Protein AF-0000000084640320 (afdb_homodimer)

pLDDT: mean 80.65, std 25.48, range [21.38, 98.81]

Sequence (400 aa):
MAKLRFGYFIAPFHRAGTNPTLALQRDLEFVEHLDALGFDEAWIGEHHSAGSEIISSPEVFIAAAAERTKRIRLGTGVISLAYHNPLWVADRLMLLDHLTHGRVIGGMGPGSLATDSAMIGLTPTDTRELLETNLDIVVRLLAGQTVTAKTATHQLFDARLQLAPFSEGGSHWRSPPSRRRPVRGWPAGMASACCRSERRMAKLRFGYFIAPFHRAGTNPTLALQRDLEFVEHLDALGFDEAWIGEHHSAGSEIISSPEVFIAAAAERTKRIRLGTGVISLAYHNPLWVADRLMLLDHLTHGRVIGGMGPGSLATDSAMIGLTPTDTRELLETNLDIVVRLLAGQTVTAKTATHQLFDARLQLAPFSEGGSHWRSPPSRRRPVRGWPAGMASACCRSERR

Radius of gyration: 20.19 Å; Cα contacts (8 Å, |Δi|>4): 787; chains: 2; bounding box: 69×52×51 Å

Nearest PDB structures (foldseek):
  8cbb-assembly1_A  TM=9.039E-01  e=6.902E-12  Enhygromyxa salina
  8cbb-assembly2_C  TM=8.945E-01  e=7.358E-12  Enhygromyxa salina
  8cbb-assembly2_D  TM=9.073E-01  e=1.080E-11  Enhygromyxa salina
  8cbb-assembly1_B  TM=8.921E-01  e=7.844E-12  Enhygromyxa salina
  4uwm-assembly1_B  TM=8.155E-01  e=1.308E-12  Pseudomonas putida

Solvent-accessible surface area (backbone atoms only — not comparable to full-atom values): 21818 Å² total; per-residue (Å²): 127,83,74,61,64,44,61,46,69,50,72,58,74,45,63,89,87,58,56,64,51,59,51,52,49,48,51,44,51,48,53,33,48,41,29,76,73,58,35,40,27,39,23,31,31,51,32,53,62,72,58,25,38,69,42,53,40,29,64,34,51,45,31,29,42,47,72,62,40,87,74,41,26,44,26,29,56,28,39,37,47,57,80,48,60,41,69,58,53,40,38,44,50,50,46,43,19,33,77,45,71,46,32,37,28,50,18,46,39,47,60,87,56,60,70,47,38,39,23,55,72,38,49,70,67,53,20,51,64,39,30,60,61,42,47,52,52,27,53,41,34,72,72,69,36,72,42,67,48,74,58,98,81,47,48,34,40,73,26,55,62,55,69,77,67,68,44,90,89,51,59,53,66,41,65,53,70,60,91,71,67,70,53,86,71,49,70,75,65,68,69,58,68,73,64,61,67,73,86,118,127,81,75,60,60,44,60,46,67,52,71,58,75,45,62,91,88,58,56,65,50,60,52,52,51,48,50,44,51,48,53,32,47,41,30,77,73,58,34,42,29,38,23,29,32,51,32,52,61,73,58,25,38,69,43,50,40,30,62,34,50,45,32,31,41,46,72,62,42,87,72,41,24,44,26,30,57,25,39,38,46,56,80,48,61,41,69,58,53,40,38,45,50,50,46,42,19,33,77,45,72,46,34,37,30,50,18,46,37,48,60,85,56,60,70,46,39,40,22,54,73,37,48,71,66,53,18,51,64,39,30,60,61,43,46,53,52,27,54,41,35,71,71,68,36,73,43,66,49,76,56,100,82,47,49,34,40,72,27,55,62,55,68,76,67,67,45,87,89,52,61,53,68,39,67,52,70,58,90,70,65,70,52,87,69,52,70,77,67,68,69,57,68,74,66,61,68,73,86,116

Secondary structure (DSSP, 8-state):
------EEEE-----TT--HHHHHHHHHHHHHHHHHHT-SEEEE---SS-SSS--S-HHHHHHHHHHT-SS-EEEES-EEGGGS-HHHHHHHHHHHHHHTTT-EEE-EES-S-HHHHHTTT--HHHHHHHHHHHHHHHHHHHTT--EEEE-SS-EEEEE--SS--SSTT--EE-----SSS--TTS-THHHHTT------/------EEEE-----TT--HHHHHHHHHHHHHHHHHHT-SEEEE---SS-SSS--S-HHHHHHHHHHT-SS-EEEES-EEGGGS-HHHHHHHHHHHHHHTTT-EEE-EES-S-HHHHHTTT--HHHHHHHHHHHHHHHHHHHTT--EEEE-SS-EEEEE--SS--SSTT--EE-----SSS--TTS-GGGTTTT------

InterPro domains:
  IPR011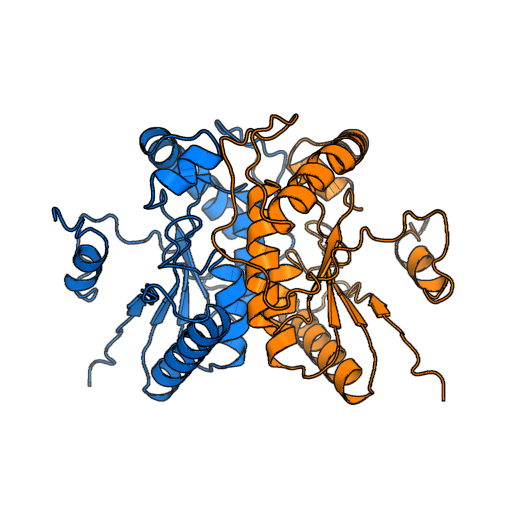251 Luciferase-like domain [PF00296] (5-167)
  IPR036661 Luciferase-like domain superfamily [G3DSA:3.20.20.30] (4-184)
  IPR036661 Luciferase-like domain superfamily [SSF51679] (4-168)
  IPR050766 Bacterial Luciferase Oxidoreductase [PTHR30137] (2-165)

Organism: NCBI:txid1299332

Foldseek 3Di:
DPQQLAAAEPQQQAPPPDDVVVSLVVSLVVLLVCQVVRHAHYEYEADDPPVRRHHNDQLVSVLVSLVSHDHHAYEHPAALQVVDQLLVVLQSQQVSQVSNLLRYEYEYDLDDDQVVVVVVPDGSVRSHVVRVVSVVVSVCQLVFHQDADDDPVDTDDRRHHPDHGSDPVGRNHDHDPDVPDPPVSHPPPVVPVVPPPPPD/DPQQLAAAECQQQDPPPDDVVVSLVVVLVVLLVCQVVRHAHYEYEADDPPVRRHHNDQLVSVLVSLVSHDHHAYEHPAALQVVDQLLVVLQSQQVSQVSNLLRYEYEYDLDDDQVVVVVVPDGSVRSHVVRVVSVVVSVCQLVFHQDADDDPVDTDDRRHHPDHGSDPVGRNHDHDPDVPDPPVSHPPPPVPVVPPPPPD

Structure (mmCIF, N/CA/C/O backbone):
data_AF-0000000084640320-model_v1
#
loop_
_entity.id
_entity.type
_entity.pdbx_description
1 polymer 'Luciferase-like monooxygenase family protein'
#
loop_
_atom_site.group_PDB
_atom_site.id
_atom_site.type_symbol
_atom_site.label_atom_id
_atom_site.label_alt_id
_atom_site.label_comp_id
_atom_site.label_asym_id
_atom_site.label_entity_id
_atom_site.label_seq_id
_atom_site.pdbx_PDB_ins_code
_atom_site.Cartn_x
_atom_site.Cartn_y
_atom_site.Cartn_z
_atom_site.occupancy
_atom_site.B_iso_or_equiv
_atom_site.auth_seq_id
_atom_site.auth_comp_id
_atom_site.auth_asym_id
_atom_site.auth_atom_id
_atom_site.pdbx_PDB_model_num
ATOM 1 N N . MET A 1 1 ? -18.641 -9.664 -31.656 1 24.66 1 MET A N 1
ATOM 2 C CA . MET A 1 1 ? -19.391 -9.555 -30.406 1 24.66 1 MET A CA 1
ATOM 3 C C . MET A 1 1 ? -18.719 -8.578 -29.453 1 24.66 1 MET A C 1
ATOM 5 O O . MET A 1 1 ? -17.5 -8.578 -29.312 1 24.66 1 MET A O 1
ATOM 9 N N . ALA A 1 2 ? -19.312 -7.43 -29.203 1 28.91 2 ALA A N 1
ATOM 10 C CA . ALA A 1 2 ? -18.766 -6.309 -28.438 1 28.91 2 ALA A CA 1
ATOM 11 C C . ALA A 1 2 ? -18.219 -6.773 -27.094 1 28.91 2 ALA A C 1
ATOM 13 O O . ALA A 1 2 ? -18.922 -7.434 -26.328 1 28.91 2 ALA A O 1
ATOM 14 N N . LYS A 1 3 ? -16.953 -7.109 -27.062 1 35.06 3 LYS A N 1
ATOM 15 C CA . LYS A 1 3 ? -16.266 -7.535 -25.844 1 35.06 3 LYS A CA 1
ATOM 16 C C . LYS A 1 3 ? -16.766 -6.746 -24.625 1 35.06 3 LYS A C 1
ATOM 18 O O . LYS A 1 3 ? -16.781 -5.512 -24.656 1 35.06 3 LYS A O 1
ATOM 23 N N . LEU A 1 4 ? -17.766 -7.172 -23.984 1 34.22 4 LEU A N 1
ATOM 24 C CA . LEU A 1 4 ? -18.375 -6.609 -22.781 1 34.22 4 LEU A CA 1
ATOM 25 C C . LEU A 1 4 ? -17.312 -6.062 -21.828 1 34.22 4 LEU A C 1
ATOM 27 O O . LEU A 1 4 ? -16.453 -6.809 -21.375 1 34.22 4 LEU A O 1
ATOM 31 N N . ARG A 1 5 ? -16.844 -4.824 -22.047 1 38.34 5 ARG A N 1
ATOM 32 C CA . ARG A 1 5 ? -15.914 -4.078 -21.203 1 38.34 5 ARG A CA 1
ATOM 33 C C . ARG A 1 5 ? -16.438 -3.965 -19.766 1 38.34 5 ARG A C 1
ATOM 35 O O . ARG A 1 5 ? -17.312 -3.133 -19.484 1 38.34 5 ARG A O 1
ATOM 42 N N . PHE A 1 6 ? -16.984 -5.121 -19.047 1 43.19 6 PHE A N 1
ATOM 43 C CA . PHE A 1 6 ? -17.625 -5.004 -17.734 1 43.19 6 PHE A CA 1
ATOM 44 C C . PHE A 1 6 ? -16.578 -4.883 -16.625 1 43.19 6 PHE A C 1
ATOM 46 O O . PHE A 1 6 ? -15.648 -5.691 -16.562 1 43.19 6 PHE A O 1
ATOM 53 N N . GLY A 1 7 ? -16.359 -3.646 -16.297 1 42.97 7 GLY A N 1
ATOM 54 C CA . GLY A 1 7 ? -15.586 -3.494 -15.07 1 42.97 7 GLY A CA 1
ATOM 55 C C . GLY A 1 7 ? -16.359 -3.852 -13.82 1 42.97 7 GLY A C 1
ATOM 56 O O . GLY A 1 7 ? -17.578 -3.604 -13.742 1 42.97 7 GLY A O 1
ATOM 57 N N . TYR A 1 8 ? -16.219 -4.969 -13.148 1 41.66 8 TYR A N 1
ATOM 58 C CA . TYR A 1 8 ? -16.859 -5.344 -11.898 1 41.66 8 TYR A CA 1
ATOM 59 C C . TYR A 1 8 ? -16.172 -4.684 -10.711 1 41.66 8 TYR A C 1
ATOM 61 O O . TYR A 1 8 ? -14.953 -4.746 -10.586 1 41.66 8 TYR A O 1
ATOM 69 N N . PHE A 1 9 ? -16.969 -3.744 -10.133 1 48.12 9 PHE A N 1
ATOM 70 C CA . PHE A 1 9 ? -16.516 -3.16 -8.875 1 48.12 9 PHE A CA 1
ATOM 71 C C . PHE A 1 9 ? -16.672 -4.152 -7.73 1 48.12 9 PHE A C 1
ATOM 73 O O . PHE A 1 9 ? -17.766 -4.66 -7.488 1 48.12 9 PHE A O 1
ATOM 80 N N . ILE A 1 10 ? -15.695 -4.711 -7.355 1 46.03 10 ILE A N 1
ATOM 81 C CA . ILE A 1 10 ? -15.734 -5.594 -6.195 1 46.03 10 ILE A CA 1
ATOM 82 C C . ILE A 1 10 ? -15.844 -4.762 -4.918 1 46.03 10 ILE A C 1
ATOM 84 O O . ILE A 1 10 ? -14.906 -4.055 -4.551 1 46.03 10 ILE A O 1
ATOM 88 N N . ALA A 1 11 ? -17.125 -4.289 -4.516 1 46.5 11 ALA A N 1
ATOM 89 C CA . ALA A 1 11 ? -17.312 -3.896 -3.119 1 46.5 11 ALA A CA 1
ATOM 90 C C . ALA A 1 11 ? -17.578 -5.113 -2.236 1 46.5 11 ALA A C 1
ATOM 92 O O . ALA A 1 11 ? -18.672 -5.664 -2.236 1 46.5 11 ALA A O 1
ATOM 93 N N . PRO A 1 12 ? -16.516 -5.816 -1.791 1 45.09 12 PRO A N 1
ATOM 94 C CA . PRO A 1 12 ? -16.859 -7.043 -1.06 1 45.09 12 PRO A CA 1
ATOM 95 C C . PRO A 1 12 ? -17.688 -6.77 0.194 1 45.09 12 PRO A C 1
ATOM 97 O O . PRO A 1 12 ? -17.203 -6.117 1.126 1 45.09 12 PRO A O 1
ATOM 100 N N . PHE A 1 13 ? -19.094 -6.668 -0.022 1 45.25 13 PHE A N 1
ATOM 101 C CA . PHE A 1 13 ? -19.938 -6.68 1.168 1 45.25 13 PHE A CA 1
ATOM 102 C C . PHE A 1 13 ? -19.797 -8 1.914 1 45.25 13 PHE A C 1
ATOM 104 O O . PHE A 1 13 ? -19.922 -9.07 1.315 1 45.25 13 PHE A O 1
ATOM 111 N N . HIS A 1 14 ? -19.078 -8.008 3.037 1 53.19 14 HIS A N 1
ATOM 112 C CA . HIS A 1 14 ? -19 -9.211 3.859 1 53.19 14 HIS A CA 1
ATOM 113 C C . HIS A 1 14 ? -20.078 -9.203 4.945 1 53.19 14 HIS A C 1
ATOM 115 O O . HIS A 1 14 ? -20.328 -8.164 5.566 1 53.19 14 HIS A O 1
ATOM 121 N N . ARG A 1 15 ? -20.938 -10.164 4.922 1 48.53 15 ARG A N 1
ATOM 122 C CA . ARG A 1 15 ? -21.938 -10.328 5.98 1 48.53 15 ARG A CA 1
ATOM 123 C C . ARG A 1 15 ? -21.281 -10.336 7.355 1 48.53 15 ARG A C 1
ATOM 125 O O . ARG A 1 15 ? -20.156 -10.82 7.504 1 48.53 15 ARG A O 1
ATOM 132 N N . ALA A 1 16 ? -21.906 -9.664 8.297 1 53.72 16 ALA A N 1
ATOM 133 C CA . ALA A 1 16 ? -21.547 -9.789 9.703 1 53.72 16 ALA A CA 1
ATOM 134 C C . ALA A 1 16 ? -21.359 -11.25 10.102 1 53.72 16 ALA A C 1
ATOM 136 O O . ALA A 1 16 ? -22.141 -12.109 9.703 1 53.72 16 ALA A O 1
ATOM 137 N N . GLY A 1 17 ? -20.125 -11.617 10.602 1 60.62 17 GLY A N 1
ATOM 138 C CA . GLY A 1 17 ? -19.844 -12.961 11.094 1 60.62 17 GLY A CA 1
ATOM 139 C C . GLY A 1 17 ? -18.938 -13.75 10.18 1 60.62 17 GLY A C 1
ATOM 140 O O . GLY A 1 17 ? -18.484 -14.844 10.539 1 60.62 17 GLY A O 1
ATOM 141 N N . THR A 1 18 ? -18.766 -13.141 8.953 1 72.75 18 THR A N 1
ATOM 142 C CA . THR A 1 18 ? -17.891 -13.898 8.062 1 72.75 18 THR A CA 1
ATOM 143 C C . THR A 1 18 ? -16.422 -13.703 8.43 1 72.75 18 THR A C 1
ATOM 145 O O . THR A 1 18 ? -16.016 -12.602 8.797 1 72.75 18 THR A O 1
ATOM 148 N N . ASN A 1 19 ? -15.719 -14.805 8.422 1 87.69 19 ASN A N 1
ATOM 149 C CA . ASN A 1 19 ? -14.266 -14.789 8.594 1 87.69 19 ASN A CA 1
ATOM 150 C C . ASN A 1 19 ? -13.586 -13.922 7.539 1 87.69 19 ASN A C 1
ATOM 152 O O . ASN A 1 19 ? -13.734 -14.156 6.34 1 87.69 19 ASN A O 1
ATOM 156 N N . PRO A 1 20 ? -12.984 -12.836 8 1 91.12 20 PRO A N 1
ATOM 157 C CA . PRO A 1 20 ? -12.391 -11.906 7.031 1 91.12 20 PRO A CA 1
ATOM 158 C C . PRO A 1 20 ? -11.398 -12.594 6.09 1 91.12 20 PRO A C 1
ATOM 160 O O . PRO A 1 20 ? -11.305 -12.227 4.918 1 91.12 20 PRO A O 1
ATOM 163 N N . THR A 1 21 ? -10.688 -13.547 6.598 1 92.94 21 THR A N 1
ATOM 164 C CA . THR A 1 21 ? -9.734 -14.273 5.762 1 92.94 21 THR A CA 1
ATOM 165 C C . THR A 1 21 ? -10.453 -14.984 4.617 1 92.94 21 THR A C 1
ATOM 167 O O . THR A 1 21 ? -10.031 -14.891 3.463 1 92.94 21 THR A O 1
ATOM 170 N N . LEU A 1 22 ? -11.469 -15.695 4.938 1 93.06 22 LEU A N 1
ATOM 171 C CA . LEU A 1 22 ? -12.25 -16.391 3.922 1 93.06 22 LEU A CA 1
ATOM 172 C C . LEU A 1 22 ? -12.867 -15.406 2.936 1 93.06 22 LEU A C 1
ATOM 174 O O . LEU A 1 22 ? -12.898 -15.672 1.73 1 93.06 22 LEU A O 1
ATOM 178 N N . ALA A 1 23 ? -13.32 -14.289 3.49 1 92.88 23 ALA A N 1
ATOM 179 C CA . ALA A 1 23 ? -13.922 -13.266 2.637 1 92.88 23 ALA A CA 1
ATOM 180 C C . ALA A 1 23 ? -12.914 -12.742 1.619 1 92.88 23 ALA A C 1
ATOM 182 O O . ALA A 1 23 ? -13.227 -12.609 0.434 1 92.88 23 ALA A O 1
ATOM 183 N N . LEU A 1 24 ? -11.734 -12.461 2.049 1 95.75 24 LEU A N 1
ATOM 184 C CA . LEU A 1 24 ? -10.688 -11.953 1.166 1 95.75 24 LEU A CA 1
ATOM 185 C C . LEU A 1 24 ? -10.289 -13.008 0.134 1 95.75 24 LEU A C 1
ATOM 187 O O . LEU A 1 24 ? -10.07 -12.68 -1.035 1 95.75 24 LEU A O 1
ATOM 191 N N . GLN A 1 25 ? -10.227 -14.242 0.52 1 95.56 25 GLN A N 1
ATOM 192 C CA . GLN A 1 25 ? -9.906 -15.32 -0.406 1 95.56 25 GLN A CA 1
ATOM 193 C C . GLN A 1 25 ? -11 -15.484 -1.46 1 95.56 25 GLN A C 1
ATOM 195 O O . GLN A 1 25 ? -10.703 -15.703 -2.639 1 95.56 25 GLN A O 1
ATOM 200 N N . ARG A 1 26 ? -12.156 -15.359 -1.005 1 94.81 26 ARG A N 1
ATOM 201 C CA . ARG A 1 26 ? -13.273 -15.438 -1.947 1 94.81 26 ARG A CA 1
ATOM 202 C C . ARG A 1 26 ? -13.227 -14.289 -2.949 1 94.81 26 ARG A C 1
ATOM 204 O O . ARG A 1 26 ? -13.539 -14.477 -4.129 1 94.81 26 ARG A O 1
ATOM 211 N N . ASP A 1 27 ? -12.867 -13.102 -2.434 1 95.5 27 ASP A N 1
ATOM 212 C CA . ASP A 1 27 ? -12.719 -11.961 -3.332 1 95.5 27 ASP A CA 1
ATOM 213 C C . ASP A 1 27 ? -11.648 -12.234 -4.387 1 95.5 27 ASP A C 1
ATOM 215 O O . ASP A 1 27 ? -11.844 -11.93 -5.566 1 95.5 27 ASP A O 1
ATOM 219 N N . LEU A 1 28 ? -10.516 -12.781 -3.965 1 97.62 28 LEU A N 1
ATOM 220 C CA . LEU A 1 28 ? -9.445 -13.109 -4.902 1 97.62 28 LEU A CA 1
ATOM 221 C C . LEU A 1 28 ? -9.906 -14.148 -5.918 1 97.62 28 LEU A C 1
ATOM 223 O O . LEU A 1 28 ? -9.648 -14.008 -7.117 1 97.62 28 LEU A O 1
ATOM 227 N N . GLU A 1 29 ? -10.625 -15.164 -5.473 1 97.25 29 GLU A N 1
ATOM 228 C CA . GLU A 1 29 ? -11.148 -16.203 -6.355 1 97.25 29 GLU A CA 1
ATOM 229 C C . GLU A 1 29 ? -12.148 -15.617 -7.352 1 97.25 29 GLU A C 1
ATOM 231 O O . GLU A 1 29 ? -12.18 -16.016 -8.516 1 97.25 29 GLU A O 1
ATOM 236 N N . PHE A 1 30 ? -12.883 -14.727 -6.812 1 96.44 30 PHE A N 1
ATOM 237 C CA . PHE A 1 30 ? -13.875 -14.078 -7.664 1 96.44 30 PHE A CA 1
ATOM 238 C C . PHE A 1 30 ? -13.203 -13.312 -8.805 1 96.44 30 PHE A C 1
ATOM 240 O O . PHE A 1 30 ? -13.594 -13.445 -9.961 1 96.44 30 PHE A O 1
ATOM 247 N N . VAL A 1 31 ? -12.172 -12.539 -8.508 1 97 31 VAL A N 1
ATOM 248 C CA . VAL A 1 31 ? -11.438 -11.805 -9.531 1 97 31 VAL A CA 1
ATOM 249 C C . VAL A 1 31 ? -10.805 -12.773 -10.516 1 97 31 VAL A C 1
ATOM 251 O O . VAL A 1 31 ? -10.805 -12.531 -11.727 1 97 31 VAL A O 1
ATOM 254 N N . GLU A 1 32 ? -10.258 -13.852 -10.031 1 97.81 32 GLU A N 1
ATOM 255 C CA . GLU A 1 32 ? -9.68 -14.891 -10.875 1 97.81 32 GLU A CA 1
ATOM 256 C C . GLU A 1 32 ? -10.727 -15.461 -11.836 1 97.81 32 GLU A C 1
ATOM 258 O O . GLU A 1 32 ? -10.43 -15.68 -13.016 1 97.81 32 GLU A O 1
ATOM 263 N N . HIS A 1 33 ? -11.898 -15.648 -11.32 1 97.38 33 HIS A N 1
ATOM 264 C CA . HIS A 1 33 ? -12.992 -16.172 -12.141 1 97.38 33 HIS A CA 1
ATOM 265 C C . HIS A 1 33 ? -13.383 -15.172 -13.227 1 97.38 33 HIS A C 1
ATOM 267 O O . HIS A 1 33 ? -13.602 -15.555 -14.375 1 97.38 33 HIS A O 1
ATOM 273 N N . LEU A 1 34 ? -13.492 -13.883 -12.844 1 95.75 34 LEU A N 1
ATOM 274 C CA . LEU A 1 34 ? -13.789 -12.844 -13.82 1 95.75 34 LEU A CA 1
ATOM 275 C C . LEU A 1 34 ? -12.773 -12.844 -14.953 1 95.75 34 LEU A C 1
ATOM 277 O O . LEU A 1 34 ? -13.133 -12.703 -16.125 1 95.75 34 LEU A O 1
ATOM 281 N N . ASP A 1 35 ? -11.531 -12.984 -14.602 1 96.88 35 ASP A N 1
ATOM 282 C CA . ASP A 1 35 ? -10.453 -13.055 -15.586 1 96.88 35 ASP A CA 1
ATOM 283 C C . ASP A 1 35 ? -10.672 -14.219 -16.547 1 96.88 35 ASP A C 1
ATOM 285 O O . ASP A 1 35 ? -10.586 -14.047 -17.766 1 96.88 35 ASP A O 1
ATOM 289 N N . ALA A 1 36 ? -10.977 -15.414 -16.031 1 97.38 36 ALA A N 1
ATOM 290 C CA . ALA A 1 36 ? -11.18 -16.625 -1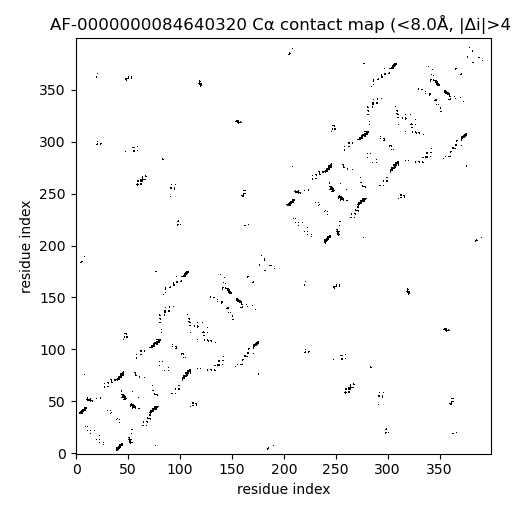6.828 1 97.38 36 ALA A CA 1
ATOM 291 C C . ALA A 1 36 ? -12.375 -16.469 -17.766 1 97.38 36 ALA A C 1
ATOM 293 O O . ALA A 1 36 ? -12.375 -17.016 -18.875 1 97.38 36 ALA A O 1
ATOM 294 N N . LEU A 1 37 ? -13.344 -15.734 -17.281 1 96.44 37 LEU A N 1
ATOM 295 C CA . LEU A 1 37 ? -14.562 -15.547 -18.062 1 96.44 37 LEU A CA 1
ATOM 296 C C . LEU A 1 37 ? -14.359 -14.484 -19.141 1 96.44 37 LEU A C 1
ATOM 298 O O . 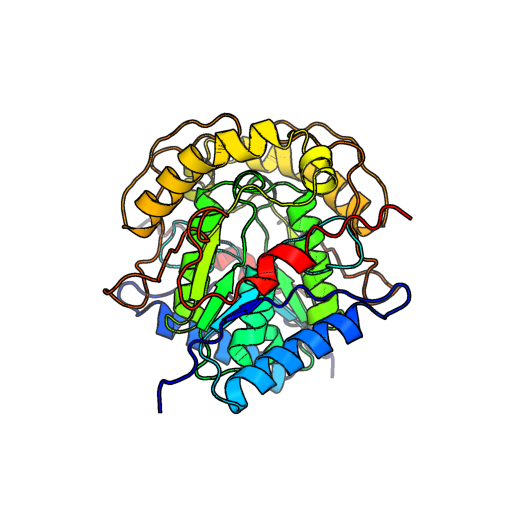LEU A 1 37 ? -15.234 -14.273 -19.984 1 96.44 37 LEU A O 1
ATOM 302 N N . GLY A 1 38 ? -13.305 -13.703 -19.031 1 94.44 38 GLY A N 1
ATOM 303 C CA . GLY A 1 38 ? -12.961 -12.773 -20.094 1 94.44 38 GLY A CA 1
ATOM 304 C C . GLY A 1 38 ? -13.438 -11.359 -19.828 1 94.44 38 GLY A C 1
ATOM 305 O O . GLY A 1 38 ? -13.602 -10.57 -20.75 1 94.44 38 GLY A O 1
ATOM 306 N N . PHE A 1 39 ? -13.703 -11.039 -18.547 1 93.12 39 PHE A N 1
ATOM 307 C CA . PHE A 1 39 ? -14.031 -9.656 -18.203 1 93.12 39 PHE A CA 1
ATOM 308 C C . PHE A 1 39 ? -12.844 -8.742 -18.438 1 93.12 39 PHE A C 1
ATOM 310 O O . PHE A 1 39 ? -11.688 -9.164 -18.312 1 93.12 39 PHE A O 1
ATOM 317 N N . ASP A 1 40 ? -13.117 -7.488 -18.672 1 91.56 40 ASP A N 1
ATOM 318 C CA . ASP A 1 40 ? -12.055 -6.559 -19.047 1 91.56 40 ASP A CA 1
ATOM 319 C C . ASP A 1 40 ? -11.422 -5.906 -17.828 1 91.56 40 ASP A C 1
ATOM 321 O O . ASP A 1 40 ? -10.219 -5.652 -17.797 1 91.56 40 ASP A O 1
ATOM 325 N N . GLU A 1 41 ? -12.289 -5.59 -16.859 1 92.75 41 GLU A N 1
ATOM 326 C CA . GLU A 1 41 ? -11.781 -4.812 -15.727 1 92.75 41 GLU A CA 1
ATOM 327 C C . GLU A 1 41 ? -12.43 -5.258 -14.422 1 92.75 41 GLU A C 1
ATOM 329 O O . GLU A 1 41 ? -13.594 -5.668 -14.406 1 92.75 41 GLU A O 1
ATOM 334 N N . ALA A 1 42 ? -11.758 -5.234 -13.344 1 94.06 42 ALA A N 1
ATOM 335 C CA . ALA A 1 42 ? -12.219 -5.352 -11.961 1 94.06 42 ALA A CA 1
ATOM 336 C C . ALA A 1 42 ? -11.719 -4.188 -11.109 1 94.06 42 ALA A C 1
ATOM 338 O O . ALA A 1 42 ? -10.547 -3.816 -11.188 1 94.06 42 ALA A O 1
ATOM 339 N N . TRP A 1 43 ? -12.617 -3.588 -10.336 1 93.56 43 TRP A N 1
ATOM 340 C CA . TRP A 1 43 ? -12.297 -2.395 -9.555 1 93.56 43 TRP A CA 1
ATOM 341 C C . TRP A 1 43 ? -12.367 -2.684 -8.062 1 93.56 43 TRP A C 1
ATOM 343 O O . TRP A 1 43 ? -13.352 -3.258 -7.582 1 93.56 43 TRP A O 1
ATOM 353 N N . ILE A 1 44 ? -11.328 -2.328 -7.328 1 94.88 44 ILE A N 1
ATOM 354 C CA . ILE A 1 44 ? -11.195 -2.615 -5.902 1 94.88 44 ILE A CA 1
ATOM 355 C C . ILE A 1 44 ? -11.18 -1.311 -5.109 1 94.88 44 ILE A C 1
ATOM 357 O O . ILE A 1 44 ? -10.359 -0.428 -5.375 1 94.88 44 ILE A O 1
ATOM 361 N N . GLY A 1 45 ? -12.039 -1.215 -4.062 1 93.88 45 GLY A N 1
ATOM 362 C CA . GLY A 1 45 ? -12.148 0.006 -3.277 1 93.88 45 GLY A CA 1
ATOM 363 C C . GLY A 1 45 ? -11.336 -0.032 -2 1 93.88 45 GLY A C 1
ATOM 364 O O . GLY A 1 45 ? -10.883 -1.098 -1.577 1 93.88 45 GLY A O 1
ATOM 365 N N . GLU A 1 46 ? -11.18 1.152 -1.43 1 95.62 46 GLU A N 1
ATOM 366 C CA . GLU A 1 46 ? -10.492 1.338 -0.154 1 95.62 46 GLU A CA 1
ATOM 367 C C . GLU A 1 46 ? -11.484 1.651 0.964 1 95.62 46 GLU A C 1
ATOM 369 O O . GLU A 1 46 ? -12.266 2.598 0.859 1 95.62 46 GLU A O 1
ATOM 374 N N . HIS A 1 47 ? -11.469 0.832 2.025 1 93.88 47 HIS A N 1
ATOM 375 C CA . HIS A 1 47 ? -12.305 1.06 3.197 1 93.88 47 HIS A CA 1
ATOM 376 C C . HIS A 1 47 ? -11.562 0.727 4.484 1 93.88 47 HIS A C 1
ATOM 378 O O . HIS A 1 47 ? -10.727 -0.18 4.504 1 93.88 47 HIS A O 1
ATOM 384 N N . HIS A 1 48 ? -11.961 1.464 5.559 1 95.31 48 HIS A N 1
ATOM 385 C CA . HIS A 1 48 ? -11.164 1.335 6.777 1 95.31 48 HIS A CA 1
ATOM 386 C C . HIS A 1 48 ? -12.062 1.145 8 1 95.31 48 HIS A C 1
ATOM 388 O O . HIS A 1 48 ? -11.57 0.843 9.094 1 95.31 48 HIS A O 1
ATOM 394 N N . SER A 1 49 ? -13.398 1.268 7.863 1 89.19 49 SER A N 1
ATOM 395 C CA . SER A 1 49 ? -14.156 1.348 9.109 1 89.19 49 SER A CA 1
ATOM 396 C C . SER A 1 49 ? -15.461 0.564 9.008 1 89.19 49 SER A C 1
ATOM 398 O O . SER A 1 49 ? -16.125 0.307 10.023 1 89.19 49 SER A O 1
ATOM 400 N N . ALA A 1 50 ? -15.906 0.146 7.891 1 74.94 50 ALA A N 1
ATOM 401 C CA . ALA A 1 50 ? -17.266 -0.375 7.719 1 74.94 50 ALA A CA 1
ATOM 402 C C . ALA A 1 50 ? -17.375 -1.807 8.242 1 74.94 50 ALA A C 1
ATOM 404 O O . ALA A 1 50 ? -18.453 -2.252 8.633 1 74.94 50 ALA A O 1
ATOM 405 N N . GLY A 1 51 ? -16.297 -2.463 8.312 1 74.12 51 GLY A N 1
ATOM 406 C CA . GLY A 1 51 ? -16.344 -3.863 8.703 1 74.12 51 GLY A CA 1
ATOM 407 C C . GLY A 1 51 ? -16.891 -4.773 7.625 1 74.12 51 GLY A C 1
ATOM 408 O O . GLY A 1 51 ? -16.625 -5.977 7.617 1 74.12 51 GLY A O 1
ATOM 409 N N . SER A 1 52 ? -17.641 -4.176 6.746 1 76.81 52 SER A N 1
ATOM 410 C CA . SER A 1 52 ? -18.219 -4.961 5.66 1 76.81 52 SER A CA 1
ATOM 411 C C . SER A 1 52 ? -17.344 -4.898 4.41 1 76.81 52 SER A C 1
ATOM 413 O O . SER A 1 52 ? -17.188 -5.898 3.707 1 76.81 52 SER A O 1
ATOM 415 N N . GLU A 1 53 ? -16.828 -3.811 4.152 1 84.56 53 GLU A N 1
ATOM 416 C CA . GLU A 1 53 ? -15.789 -3.637 3.141 1 84.56 53 GLU A CA 1
ATOM 417 C C . GLU A 1 53 ? -14.398 -3.615 3.775 1 84.56 53 GLU A C 1
ATOM 419 O O . GLU A 1 53 ? -13.992 -2.605 4.348 1 84.56 53 GLU A O 1
ATOM 424 N N . ILE A 1 54 ? -13.688 -4.707 3.537 1 89.62 54 ILE A N 1
ATOM 425 C CA . ILE A 1 54 ? -12.609 -4.949 4.496 1 89.62 54 ILE A CA 1
ATOM 426 C C . ILE A 1 54 ? -11.258 -4.742 3.818 1 89.62 54 ILE A C 1
ATOM 428 O O . ILE A 1 54 ? -10.211 -5.012 4.414 1 89.62 54 ILE A O 1
ATOM 432 N N . ILE A 1 55 ? -11.312 -4.289 2.523 1 95.88 55 ILE A N 1
ATOM 433 C CA . ILE A 1 55 ? -10.047 -4.043 1.848 1 95.88 55 ILE A CA 1
ATOM 434 C C . ILE A 1 55 ? -9.555 -2.629 2.164 1 95.88 55 ILE A C 1
ATOM 436 O O . ILE A 1 55 ? -10.125 -1.647 1.681 1 95.88 55 ILE A O 1
ATOM 440 N N . SER A 1 56 ? -8.477 -2.598 2.928 1 96.44 56 SER A N 1
ATOM 441 C CA . SER A 1 56 ? -7.969 -1.311 3.391 1 96.44 56 SER A CA 1
ATOM 442 C C . SER A 1 56 ? -7.02 -0.689 2.371 1 96.44 56 SER A C 1
ATOM 444 O O . SER A 1 56 ? -6.758 0.514 2.412 1 96.44 56 SER A O 1
ATOM 446 N N . SER A 1 57 ? -6.465 -1.508 1.552 1 98 57 SER A N 1
ATOM 447 C CA . SER A 1 57 ? -5.555 -1.044 0.513 1 98 57 SER A CA 1
ATOM 448 C C . SER A 1 57 ? -5.801 -1.768 -0.806 1 98 57 SER A C 1
ATOM 450 O O . SER A 1 57 ? -5.41 -2.924 -0.969 1 98 57 SER A O 1
ATOM 452 N N . PRO A 1 58 ? -6.434 -1.104 -1.709 1 97.75 58 PRO A N 1
ATOM 453 C CA . PRO A 1 58 ? -6.656 -1.749 -3.006 1 97.75 58 PRO A CA 1
ATOM 454 C C . PRO A 1 58 ? -5.352 -2.109 -3.715 1 97.75 58 PRO A C 1
ATOM 456 O O . PRO A 1 58 ? -5.297 -3.105 -4.441 1 97.75 58 PRO A O 1
ATOM 459 N N . GLU A 1 59 ? -4.273 -1.328 -3.477 1 98.31 59 GLU A N 1
ATOM 460 C CA . GLU A 1 59 ? -2.992 -1.619 -4.113 1 98.31 59 GLU A CA 1
ATOM 461 C C . GLU A 1 59 ? -2.439 -2.965 -3.65 1 98.31 59 GLU A C 1
ATOM 463 O O . GLU A 1 59 ? -1.966 -3.76 -4.465 1 98.31 59 GLU A O 1
ATOM 468 N N . VAL A 1 60 ? -2.496 -3.189 -2.379 1 98.69 60 VAL A N 1
ATOM 469 C CA . VAL A 1 60 ? -2.021 -4.445 -1.806 1 98.69 60 VAL A CA 1
ATOM 470 C C . VAL A 1 60 ? -2.854 -5.605 -2.342 1 98.69 60 VAL A C 1
ATOM 472 O O . VAL A 1 60 ? -2.307 -6.625 -2.766 1 98.69 60 VAL A O 1
ATOM 475 N N . PHE A 1 61 ? -4.168 -5.449 -2.391 1 98.69 61 PHE A N 1
ATOM 476 C CA . PHE A 1 61 ? -5.059 -6.492 -2.877 1 98.69 61 PHE A CA 1
ATOM 477 C C . PHE A 1 61 ? -4.816 -6.766 -4.355 1 98.69 61 PHE A C 1
ATOM 479 O O . PHE A 1 61 ? -4.77 -7.922 -4.781 1 98.69 61 PHE A O 1
ATOM 486 N N . ILE A 1 62 ? -4.66 -5.742 -5.102 1 98.38 62 ILE A N 1
ATOM 487 C CA . ILE A 1 62 ? -4.445 -5.863 -6.543 1 98.38 62 ILE A CA 1
ATOM 488 C C . ILE A 1 62 ? -3.139 -6.605 -6.809 1 98.38 62 ILE A C 1
ATOM 490 O O . ILE A 1 62 ?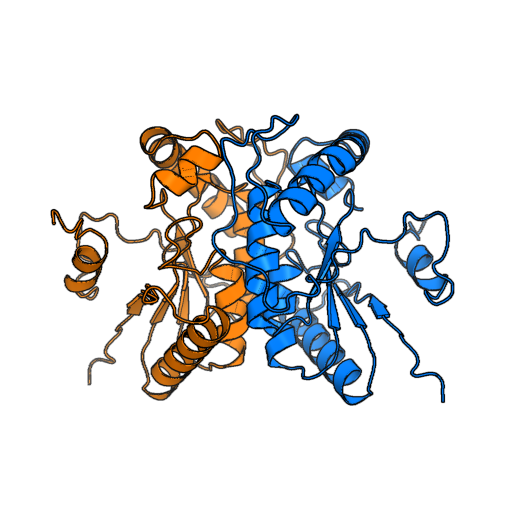 -3.055 -7.41 -7.738 1 98.38 62 ILE A O 1
ATOM 494 N N . ALA A 1 63 ? -2.104 -6.301 -6.039 1 98.75 63 ALA A N 1
ATOM 495 C CA . ALA A 1 63 ? -0.837 -7.012 -6.211 1 98.75 63 ALA A CA 1
ATOM 496 C C . ALA A 1 63 ? -1.033 -8.516 -6.082 1 98.75 63 ALA A C 1
ATOM 498 O O . ALA A 1 63 ? -0.483 -9.289 -6.871 1 98.75 63 ALA A O 1
ATOM 499 N N . ALA A 1 64 ? -1.815 -8.945 -5.137 1 98.81 64 ALA A N 1
ATOM 500 C CA . ALA A 1 64 ? -2.121 -10.359 -4.961 1 98.81 64 ALA A CA 1
ATOM 501 C C . ALA A 1 64 ? -2.961 -10.891 -6.121 1 98.81 64 ALA A C 1
ATOM 503 O O . ALA A 1 64 ? -2.637 -11.922 -6.715 1 98.81 64 ALA A O 1
ATOM 504 N N . ALA A 1 65 ? -4.027 -10.148 -6.43 1 98.69 65 ALA A N 1
ATOM 505 C CA . ALA A 1 65 ? -4.949 -10.57 -7.48 1 98.69 65 ALA A CA 1
ATOM 506 C C . ALA A 1 65 ? -4.23 -10.703 -8.82 1 98.69 65 ALA A C 1
ATOM 508 O O . ALA A 1 65 ? -4.562 -11.57 -9.633 1 98.69 65 ALA A O 1
ATOM 509 N N . ALA A 1 66 ? -3.295 -9.82 -9.023 1 98.31 66 ALA A N 1
ATOM 510 C CA . ALA A 1 66 ? -2.57 -9.805 -10.297 1 98.31 66 ALA A CA 1
ATOM 511 C C . ALA A 1 66 ? -1.807 -11.109 -10.5 1 98.31 66 ALA A C 1
ATOM 513 O O . ALA A 1 66 ? -1.646 -11.57 -11.641 1 98.31 66 ALA A O 1
ATOM 514 N N . GLU A 1 67 ? -1.342 -11.75 -9.453 1 98.5 67 GLU A N 1
ATOM 515 C CA . GLU A 1 67 ? -0.601 -13.008 -9.539 1 98.5 67 GLU A CA 1
ATOM 516 C C . GLU A 1 67 ? -1.524 -14.172 -9.883 1 98.5 67 GLU A C 1
ATOM 518 O O . GLU A 1 67 ? -1.062 -15.227 -10.312 1 98.5 67 GLU A O 1
ATOM 523 N N . ARG A 1 68 ? -2.814 -13.914 -9.797 1 98.19 68 ARG A N 1
ATOM 524 C CA . ARG A 1 68 ? -3.787 -14.977 -10.031 1 98.19 68 ARG A CA 1
ATOM 525 C C . ARG A 1 68 ? -4.512 -14.789 -11.359 1 98.19 68 ARG A C 1
ATOM 527 O O . ARG A 1 68 ? -5.375 -15.586 -11.719 1 98.19 68 ARG A O 1
ATOM 534 N N . THR A 1 69 ? -4.238 -13.688 -12.008 1 98.12 69 THR A N 1
ATOM 535 C CA . THR A 1 69 ? -4.934 -13.328 -13.242 1 98.12 69 THR A CA 1
ATOM 536 C C . THR A 1 69 ? -3.941 -13.102 -14.375 1 98.12 69 THR A C 1
ATOM 538 O O . THR A 1 69 ? -2.748 -12.906 -14.133 1 98.12 69 THR A O 1
ATOM 541 N N . LYS A 1 70 ? -4.453 -13.039 -15.586 1 96.81 70 LYS A N 1
ATOM 542 C CA . LYS A 1 70 ? -3.551 -12.969 -16.734 1 96.81 70 LYS A CA 1
ATOM 543 C C . LYS A 1 70 ? -3.883 -11.773 -17.625 1 96.81 70 LYS A C 1
ATOM 545 O O . LYS A 1 70 ? -2.986 -11.156 -18.203 1 96.81 70 LYS A O 1
ATOM 550 N N . ARG A 1 71 ? -5.152 -11.398 -17.703 1 95.31 71 ARG A N 1
ATOM 551 C CA . ARG A 1 71 ? -5.535 -10.461 -18.75 1 95.31 71 ARG A CA 1
ATOM 552 C C . ARG A 1 71 ? -6.328 -9.289 -18.172 1 95.31 71 ARG A C 1
ATOM 554 O O . ARG A 1 71 ? -6.168 -8.148 -18.609 1 95.31 71 ARG A O 1
ATOM 561 N N . ILE A 1 72 ? -7.172 -9.578 -17.203 1 95.25 72 ILE A N 1
ATOM 562 C CA . ILE A 1 72 ? -8.102 -8.586 -16.672 1 95.25 72 ILE A CA 1
ATOM 563 C C . ILE A 1 72 ? -7.32 -7.379 -16.156 1 95.25 72 ILE A C 1
ATOM 565 O O . ILE A 1 72 ? -6.273 -7.535 -15.523 1 95.25 72 ILE A O 1
ATOM 569 N N . ARG A 1 73 ? -7.738 -6.172 -16.5 1 94.56 73 ARG A N 1
ATOM 570 C CA . ARG A 1 73 ? -7.18 -4.969 -15.906 1 94.56 73 ARG A CA 1
ATOM 571 C C . ARG A 1 73 ? -7.715 -4.762 -14.492 1 94.56 73 ARG A C 1
ATOM 573 O O . ARG A 1 73 ? -8.883 -5.051 -14.219 1 94.56 73 ARG A O 1
ATOM 580 N N . LEU A 1 74 ? -6.871 -4.332 -13.648 1 95.75 74 LEU A N 1
ATOM 581 C CA . LEU A 1 74 ? -7.191 -4.176 -12.234 1 95.75 74 LEU A CA 1
ATOM 582 C C . LEU A 1 74 ? -7.133 -2.707 -11.82 1 95.75 74 LEU A C 1
ATOM 584 O O . LEU A 1 74 ? -6.066 -2.092 -11.852 1 95.75 74 LEU A O 1
ATOM 588 N N . GLY A 1 75 ? -8.32 -2.145 -11.422 1 94 75 GLY A N 1
ATOM 589 C CA . GLY A 1 75 ? -8.406 -0.73 -11.094 1 94 75 GLY A CA 1
ATOM 590 C C . GLY A 1 75 ? -8.617 -0.477 -9.609 1 94 75 GLY A C 1
ATOM 591 O O . GLY A 1 75 ? -9.32 -1.241 -8.945 1 94 75 GLY A O 1
ATOM 592 N N . THR A 1 76 ? -7.949 0.577 -9.125 1 95.62 76 THR A N 1
ATOM 593 C CA . THR A 1 76 ? -8.367 1.09 -7.82 1 95.62 76 THR A CA 1
ATOM 594 C C . THR A 1 76 ? -9.664 1.884 -7.941 1 95.62 76 THR A C 1
ATOM 596 O O . THR A 1 76 ? -9.711 2.893 -8.648 1 95.62 76 THR A O 1
ATOM 599 N N . GLY A 1 77 ? -10.773 1.401 -7.258 1 92.38 77 GLY A N 1
ATOM 600 C CA . GLY A 1 77 ? -12.086 2.02 -7.34 1 92.38 77 GLY A CA 1
ATOM 601 C C . GLY A 1 77 ? -12.625 2.447 -5.988 1 92.38 77 GLY A C 1
ATOM 602 O O . GLY A 1 77 ? -13.68 1.97 -5.555 1 92.38 77 GLY A O 1
ATOM 603 N N . VAL A 1 78 ? -11.953 3.279 -5.402 1 93.12 78 VAL A N 1
ATOM 604 C CA . VAL A 1 78 ? -10.914 4.262 -5.676 1 93.12 78 VAL A CA 1
ATOM 605 C C . VAL A 1 78 ? -9.891 4.262 -4.543 1 93.12 78 VAL A C 1
ATOM 607 O O . VAL A 1 78 ? -10.156 3.742 -3.457 1 93.12 78 VAL A O 1
ATOM 610 N N . ILE A 1 79 ? -8.711 4.758 -4.777 1 96.81 79 ILE A N 1
ATOM 611 C CA . ILE A 1 79 ? -7.855 5.258 -3.705 1 96.81 79 ILE A CA 1
ATOM 612 C C . ILE A 1 79 ? -8.445 6.543 -3.133 1 96.81 79 ILE A C 1
ATOM 614 O O . ILE A 1 79 ? -8.734 7.488 -3.877 1 96.81 79 ILE A O 1
ATOM 618 N N . SER A 1 80 ? -8.727 6.527 -1.841 1 97.25 80 SER A N 1
ATOM 619 C CA . SER A 1 80 ? -9.102 7.77 -1.176 1 97.25 80 SER A CA 1
ATOM 620 C C . SER A 1 80 ? -7.914 8.719 -1.06 1 97.25 80 SER A C 1
ATOM 622 O O . SER A 1 80 ? -7.191 8.695 -0.061 1 97.25 80 SER A O 1
ATOM 624 N N . LEU A 1 81 ? -7.777 9.594 -1.951 1 97.5 81 LEU A N 1
ATOM 625 C CA . LEU A 1 81 ? -6.512 10.266 -2.234 1 97.5 81 LEU A CA 1
ATOM 626 C C . LEU A 1 81 ? -6.102 11.164 -1.069 1 97.5 81 LEU A C 1
ATOM 628 O O . LEU A 1 81 ? -4.914 11.25 -0.74 1 97.5 81 LEU A O 1
ATOM 632 N N . ALA A 1 82 ? -7.059 11.797 -0.355 1 97.31 82 ALA A N 1
ATOM 633 C CA . ALA A 1 82 ? -6.766 12.719 0.738 1 97.31 82 ALA A CA 1
ATOM 634 C C . ALA A 1 82 ? -6.18 11.977 1.938 1 97.31 82 ALA A C 1
ATOM 636 O O . ALA A 1 82 ? -5.617 12.602 2.844 1 97.31 82 ALA A O 1
ATOM 637 N N . TYR A 1 83 ? -6.305 10.625 1.956 1 97.44 83 TYR A N 1
ATOM 638 C CA . TYR A 1 83 ? -5.828 9.828 3.078 1 97.44 83 TYR A CA 1
ATOM 639 C C . TYR A 1 83 ? -4.312 9.664 3.027 1 97.44 83 TYR A C 1
ATOM 641 O O . TYR A 1 83 ? -3.686 9.305 4.027 1 97.44 83 TYR A O 1
ATOM 649 N N . HIS A 1 84 ? -3.789 9.969 1.895 1 98 84 HIS A N 1
ATOM 650 C CA . HIS A 1 84 ? -2.408 9.562 1.642 1 98 84 HIS A CA 1
ATOM 651 C C . HIS A 1 84 ? -1.571 10.75 1.163 1 98 84 HIS A C 1
ATOM 653 O O . HIS A 1 84 ? -2.115 11.75 0.698 1 98 84 HIS A O 1
ATOM 659 N N . ASN A 1 85 ? -0.228 10.625 1.373 1 98.25 85 ASN A N 1
ATOM 660 C CA . ASN A 1 85 ? 0.706 11.469 0.642 1 98.25 85 ASN A CA 1
ATOM 661 C C . ASN A 1 85 ? 0.66 11.195 -0.858 1 98.25 85 ASN A C 1
ATOM 663 O O . ASN A 1 85 ? 0.885 10.062 -1.291 1 98.25 85 ASN A O 1
ATOM 667 N N . PRO A 1 86 ? 0.341 12.18 -1.667 1 98.19 86 PRO A N 1
ATOM 668 C CA . PRO A 1 86 ? 0.167 11.914 -3.096 1 98.19 86 PRO A CA 1
ATOM 669 C C . PRO A 1 86 ? 1.43 11.359 -3.75 1 98.19 86 PRO A C 1
ATOM 671 O O . PRO A 1 86 ? 1.344 10.609 -4.723 1 98.19 86 PRO A O 1
ATOM 674 N N . LEU A 1 87 ? 2.596 11.703 -3.238 1 98.44 87 LEU A N 1
ATOM 675 C CA . LEU A 1 87 ? 3.84 11.141 -3.75 1 98.44 87 LEU A CA 1
ATOM 676 C C . LEU A 1 87 ? 3.871 9.633 -3.566 1 98.44 87 LEU A C 1
ATOM 678 O O . LEU A 1 87 ? 4.246 8.898 -4.484 1 98.44 87 LEU A O 1
ATOM 682 N N . TRP A 1 88 ? 3.455 9.125 -2.432 1 98.38 88 TRP A N 1
ATOM 683 C CA . TRP A 1 88 ? 3.494 7.691 -2.158 1 98.38 88 TRP A CA 1
ATOM 684 C C . TRP A 1 88 ? 2.424 6.957 -2.957 1 98.38 88 TRP A C 1
ATOM 686 O O . TRP A 1 88 ? 2.623 5.812 -3.369 1 98.38 88 TRP A O 1
ATOM 696 N N . VAL A 1 89 ? 1.268 7.621 -3.154 1 98.19 89 VAL A N 1
ATOM 697 C CA . VAL A 1 89 ? 0.241 7.027 -4.008 1 98.19 89 VAL A CA 1
ATOM 698 C C . VAL A 1 89 ? 0.8 6.805 -5.41 1 98.19 89 VAL A C 1
ATOM 700 O O . VAL A 1 89 ? 0.676 5.711 -5.969 1 98.19 89 VAL A O 1
ATOM 703 N N . ALA A 1 90 ? 1.455 7.812 -5.934 1 97.19 90 ALA A N 1
ATOM 704 C CA . ALA A 1 90 ? 2.035 7.711 -7.27 1 97.19 90 ALA A CA 1
ATOM 705 C C . ALA A 1 90 ? 3.086 6.605 -7.328 1 97.19 90 ALA A C 1
ATOM 707 O O . ALA A 1 90 ? 3.133 5.836 -8.289 1 97.19 90 ALA A O 1
ATOM 708 N N . ASP A 1 91 ? 3.867 6.512 -6.328 1 97.25 91 ASP A N 1
ATOM 709 C CA . ASP A 1 91 ? 4.941 5.523 -6.297 1 97.25 91 ASP A CA 1
ATOM 710 C C . ASP A 1 91 ? 4.383 4.105 -6.223 1 97.25 91 ASP A C 1
ATOM 712 O O . ASP A 1 91 ? 4.887 3.197 -6.887 1 97.25 91 ASP A O 1
ATOM 716 N N . ARG A 1 92 ? 3.377 3.891 -5.418 1 97.69 92 ARG A N 1
ATOM 717 C CA . ARG A 1 92 ? 2.758 2.57 -5.324 1 97.69 92 ARG A CA 1
ATOM 718 C C . ARG A 1 92 ? 2.113 2.174 -6.648 1 97.69 92 ARG A C 1
ATOM 720 O O . ARG A 1 92 ? 2.215 1.021 -7.07 1 97.69 92 ARG A O 1
ATOM 727 N N . LEU A 1 93 ? 1.454 3.121 -7.25 1 96.56 93 LEU A N 1
ATOM 728 C CA . LEU A 1 93 ? 0.838 2.844 -8.539 1 96.56 93 LEU A CA 1
ATOM 729 C C . LEU A 1 93 ? 1.896 2.488 -9.586 1 96.56 93 LEU A C 1
ATOM 731 O O . LEU A 1 93 ? 1.694 1.582 -10.391 1 96.56 93 LEU A O 1
ATOM 735 N N . MET A 1 94 ? 2.994 3.199 -9.547 1 95.81 94 MET A N 1
ATOM 736 C CA . MET A 1 94 ? 4.074 2.92 -10.484 1 95.81 94 MET A CA 1
ATOM 737 C C . MET A 1 94 ? 4.656 1.53 -10.25 1 95.81 94 MET A C 1
ATOM 739 O O . MET A 1 94 ? 4.922 0.795 -11.203 1 95.81 94 MET A O 1
ATOM 743 N N . LEU A 1 95 ? 4.875 1.194 -9.008 1 96.38 95 LEU A N 1
ATOM 744 C CA . LEU A 1 95 ? 5.32 -0.155 -8.68 1 96.38 95 LEU A CA 1
ATOM 745 C C . LEU A 1 95 ? 4.34 -1.196 -9.211 1 96.38 95 LEU A C 1
ATOM 747 O O . LEU A 1 95 ? 4.746 -2.174 -9.844 1 96.38 95 LEU A O 1
ATOM 751 N N . LEU A 1 96 ? 3.049 -0.976 -9.023 1 96.88 96 LEU A N 1
ATOM 752 C CA . LEU A 1 96 ? 2.01 -1.893 -9.484 1 96.88 96 LEU A CA 1
ATOM 753 C C . LEU A 1 96 ? 2.006 -1.988 -11.008 1 96.88 96 LEU A C 1
ATOM 755 O O . LEU A 1 96 ? 1.737 -3.055 -11.562 1 96.88 96 LEU A O 1
ATOM 759 N N . ASP A 1 97 ? 2.223 -0.862 -11.586 1 95.44 97 ASP A N 1
ATOM 760 C CA . ASP A 1 97 ? 2.287 -0.848 -13.039 1 95.44 97 ASP A CA 1
ATOM 761 C C . ASP A 1 97 ? 3.293 -1.876 -13.555 1 95.44 97 ASP A C 1
ATOM 763 O O . ASP A 1 97 ? 2.988 -2.65 -14.469 1 95.44 97 ASP A O 1
ATOM 767 N N . HIS A 1 98 ? 4.371 -1.951 -12.961 1 95.31 98 HIS A N 1
ATOM 768 C CA . HIS A 1 98 ? 5.406 -2.895 -13.367 1 95.31 98 HIS A CA 1
ATOM 769 C C . HIS A 1 98 ? 5.055 -4.316 -12.938 1 95.31 98 HIS A C 1
ATOM 771 O O . HIS A 1 98 ? 5.223 -5.262 -13.711 1 95.31 98 HIS A O 1
ATOM 777 N N . LEU A 1 99 ? 4.559 -4.477 -11.742 1 96.62 99 LEU A N 1
ATOM 778 C CA . LEU A 1 99 ? 4.23 -5.805 -11.234 1 96.62 99 LEU A CA 1
ATOM 779 C C . LEU A 1 99 ? 3.127 -6.445 -12.07 1 96.62 99 LEU A C 1
ATOM 781 O O . LEU A 1 99 ? 3.066 -7.672 -12.188 1 96.62 99 LEU A O 1
ATOM 785 N N . THR A 1 100 ? 2.279 -5.602 -12.664 1 96.19 100 THR A N 1
ATOM 786 C CA . THR A 1 100 ? 1.125 -6.113 -13.398 1 96.19 100 THR A CA 1
ATOM 787 C C . THR A 1 100 ? 1.36 -6.039 -14.898 1 96.19 100 THR A C 1
ATOM 789 O O . THR A 1 100 ? 0.458 -6.324 -15.688 1 96.19 100 THR A O 1
ATOM 792 N N . HIS A 1 101 ? 2.533 -5.59 -15.273 1 94.12 101 HIS A N 1
ATOM 793 C CA . HIS A 1 101 ? 2.877 -5.43 -16.672 1 94.12 101 HIS A CA 1
ATOM 794 C C . HIS A 1 101 ? 1.873 -4.535 -17.391 1 94.12 101 HIS A C 1
ATOM 796 O O . HIS A 1 101 ? 1.385 -4.879 -18.469 1 94.12 101 HIS A O 1
ATOM 802 N N . GLY A 1 102 ? 1.498 -3.471 -16.688 1 92.94 102 GLY A N 1
ATOM 803 C CA . GLY A 1 102 ? 0.71 -2.43 -17.328 1 92.94 102 GLY A CA 1
ATOM 804 C C . GLY A 1 102 ? -0.785 -2.639 -17.188 1 92.94 102 GLY A C 1
ATOM 805 O O . GLY A 1 102 ? -1.579 -1.923 -17.797 1 92.94 102 GLY A O 1
ATOM 806 N N . ARG A 1 103 ? -1.231 -3.568 -16.359 1 94.56 103 ARG A N 1
ATOM 807 C CA . ARG A 1 103 ? -2.65 -3.896 -16.281 1 94.56 103 ARG A CA 1
ATOM 808 C C . ARG A 1 103 ? -3.352 -3.059 -15.219 1 94.56 103 ARG A C 1
ATOM 810 O O . ARG A 1 103 ? -4.578 -3.105 -15.094 1 94.56 103 ARG A O 1
ATOM 817 N N . VAL A 1 104 ? -2.635 -2.217 -14.453 1 94.88 104 VAL A N 1
ATOM 818 C CA . VAL A 1 104 ? -3.256 -1.462 -13.367 1 94.88 104 VAL A CA 1
ATOM 819 C C . VAL A 1 104 ? -3.881 -0.184 -13.922 1 94.88 104 VAL A C 1
ATOM 821 O O . VAL A 1 104 ? -3.334 0.437 -14.836 1 94.88 104 VAL A O 1
ATOM 824 N N . ILE A 1 105 ? -5.066 0.177 -13.391 1 92.25 105 ILE A N 1
ATOM 825 C CA . ILE A 1 105 ? -5.727 1.459 -13.617 1 92.25 105 ILE A CA 1
ATOM 826 C C . ILE A 1 105 ? -5.848 2.219 -12.305 1 92.25 105 ILE A C 1
ATOM 828 O O . ILE A 1 105 ? -6.371 1.69 -11.32 1 92.25 105 ILE A O 1
ATOM 832 N N . GLY A 1 106 ? -5.305 3.447 -12.328 1 93.5 106 GLY A N 1
ATOM 833 C CA . GLY A 1 106 ? -5.352 4.234 -11.109 1 93.5 106 GLY A CA 1
ATOM 834 C C . GLY A 1 106 ? -6.602 5.086 -10.992 1 93.5 106 GLY A C 1
ATOM 835 O O . GLY A 1 106 ? -6.688 6.156 -11.594 1 93.5 106 GLY A O 1
ATOM 836 N N . GLY A 1 107 ? -7.574 4.637 -10.273 1 93.62 107 GLY A N 1
ATOM 837 C CA . GLY A 1 107 ? -8.742 5.426 -9.906 1 93.62 107 GLY A CA 1
ATOM 838 C C . GLY A 1 107 ? -8.633 6.055 -8.531 1 93.62 107 GLY A C 1
ATOM 839 O O . GLY A 1 107 ? -8.227 5.398 -7.574 1 93.62 107 GLY A O 1
ATOM 840 N N . MET A 1 108 ? -8.938 7.32 -8.461 1 94.88 108 MET A N 1
ATOM 841 C CA . MET A 1 108 ? -8.812 8.07 -7.215 1 94.88 108 MET A CA 1
ATOM 842 C C . MET A 1 108 ? -10.078 8.875 -6.93 1 94.88 108 MET A C 1
ATOM 844 O O . MET A 1 108 ? -10.773 9.297 -7.859 1 94.88 108 MET A O 1
ATOM 848 N N . GLY A 1 109 ? -10.367 9.086 -5.676 1 94.75 109 GLY A N 1
ATOM 849 C CA . GLY A 1 109 ? -11.547 9.836 -5.262 1 94.75 109 GLY A CA 1
ATOM 850 C C . GLY A 1 109 ? -11.438 10.391 -3.854 1 94.75 109 GLY A C 1
ATOM 851 O O . GLY A 1 109 ? -10.383 10.273 -3.217 1 94.75 109 GLY A O 1
ATOM 852 N N . PRO A 1 110 ? -12.484 11.039 -3.395 1 93.88 110 PRO A N 1
ATOM 853 C CA . PRO A 1 110 ? -12.453 11.711 -2.094 1 93.88 110 PRO A CA 1
ATOM 854 C C . PRO A 1 110 ? -12.648 10.742 -0.926 1 93.88 110 PRO A C 1
ATOM 856 O O . PRO A 1 110 ? -12.422 11.109 0.229 1 93.88 110 PRO A O 1
ATOM 859 N N . GLY A 1 111 ? -12.93 9.516 -1.194 1 88.81 111 GLY A N 1
ATOM 860 C CA . GLY A 1 111 ? -13.344 8.602 -0.145 1 88.81 111 GLY A CA 1
ATOM 861 C C . GLY A 1 111 ? -14.836 8.633 0.121 1 88.81 111 GLY A C 1
ATOM 862 O O . GLY A 1 111 ? -15.5 9.641 -0.132 1 88.81 111 GLY A O 1
ATOM 863 N N . SER A 1 112 ? -15.43 7.477 0.65 1 80.62 112 SER A N 1
ATOM 864 C CA . SER A 1 112 ? -16.891 7.383 0.711 1 80.62 112 SER A CA 1
ATOM 865 C C . SER A 1 112 ? -17.375 7.391 2.154 1 80.62 112 SER A C 1
ATOM 867 O O . SER A 1 112 ? -18.484 7.871 2.436 1 80.62 112 SER A O 1
ATOM 869 N N . LEU A 1 113 ? -16.578 6.828 3.035 1 88.31 113 LEU A N 1
ATOM 870 C CA . LEU A 1 113 ? -17.078 6.676 4.398 1 88.31 113 LEU A CA 1
ATOM 871 C C . LEU A 1 113 ? -16.578 7.805 5.289 1 88.31 113 LEU A C 1
ATOM 873 O O . LEU A 1 113 ? -15.375 7.91 5.547 1 88.31 113 LEU A O 1
ATOM 877 N N . ALA A 1 114 ? -17.484 8.602 5.797 1 93.19 114 ALA A N 1
ATOM 878 C CA . ALA A 1 114 ? -17.141 9.727 6.664 1 93.19 114 ALA A CA 1
ATOM 879 C C . ALA A 1 114 ? -16.391 9.25 7.902 1 93.19 114 ALA A C 1
ATOM 881 O O . ALA A 1 114 ? -15.523 9.953 8.422 1 93.19 114 ALA A O 1
ATOM 882 N N . THR A 1 115 ? -16.688 8.062 8.312 1 94.81 115 THR A N 1
ATOM 883 C CA . THR A 1 115 ? -16.031 7.52 9.508 1 94.81 115 THR A CA 1
ATOM 884 C C . THR A 1 115 ? -14.547 7.285 9.258 1 94.81 115 THR A C 1
ATOM 886 O O . THR A 1 115 ? -13.734 7.398 10.172 1 94.81 115 THR A O 1
ATOM 889 N N . ASP A 1 116 ? -14.156 7.004 8.023 1 96.44 116 ASP A N 1
ATOM 890 C CA . ASP A 1 116 ? -12.75 6.836 7.676 1 96.44 116 ASP A CA 1
ATOM 891 C C . ASP A 1 116 ? -11.984 8.148 7.844 1 96.44 116 ASP A C 1
ATOM 893 O O . ASP A 1 116 ? -10.969 8.195 8.547 1 96.44 116 ASP A O 1
ATOM 897 N N . SER A 1 117 ? -12.523 9.156 7.195 1 97 117 SER A N 1
ATOM 898 C CA . SER A 1 117 ? -11.812 10.438 7.203 1 97 117 SER A CA 1
ATOM 899 C C . SER A 1 117 ? -11.805 11.047 8.602 1 97 117 SER A C 1
ATOM 901 O O . SER A 1 117 ? -10.836 11.711 8.984 1 97 117 SER A O 1
ATOM 903 N N . ALA A 1 118 ? -12.852 10.805 9.398 1 97.62 118 ALA A N 1
ATOM 904 C CA . ALA A 1 118 ? -12.938 11.344 10.758 1 97.62 118 ALA A CA 1
ATOM 905 C C . ALA A 1 118 ? -11.781 10.828 11.617 1 97.62 118 ALA A C 1
ATOM 907 O O . ALA A 1 118 ? -11.281 11.555 12.484 1 97.62 118 ALA A O 1
ATOM 908 N N . MET A 1 119 ? -11.273 9.625 11.391 1 98.06 119 MET A N 1
ATOM 909 C CA . MET A 1 119 ? -10.203 9.031 12.188 1 98.06 119 MET A CA 1
ATOM 910 C C . MET A 1 119 ? -8.891 9.781 11.984 1 98.06 119 MET A C 1
ATOM 912 O O . MET A 1 119 ? -7.977 9.672 12.805 1 98.06 119 MET A O 1
ATOM 916 N N . ILE A 1 120 ? -8.859 10.492 10.797 1 97.69 120 ILE A N 1
ATOM 917 C CA . ILE A 1 120 ? -7.613 11.203 10.539 1 97.69 120 ILE A CA 1
ATOM 918 C C . ILE A 1 120 ? -7.863 12.711 10.547 1 97.69 120 ILE A C 1
ATOM 920 O O . ILE A 1 120 ? -7.078 13.477 9.992 1 97.69 120 ILE A O 1
ATOM 924 N N . GLY A 1 121 ? -9.016 13.125 11.07 1 97.31 121 GLY A N 1
ATOM 925 C CA . GLY A 1 121 ? -9.289 14.531 11.344 1 97.31 121 GLY A CA 1
ATOM 926 C C . GLY A 1 121 ? -9.75 15.297 10.125 1 97.31 121 GLY A C 1
ATOM 927 O O . GLY A 1 121 ? -9.648 16.531 10.078 1 97.31 121 GLY A O 1
ATOM 928 N N . LEU A 1 122 ? -10.172 14.633 9.117 1 97.31 122 LEU A N 1
ATOM 929 C CA . LEU A 1 122 ? -10.68 15.289 7.914 1 97.31 122 LEU A CA 1
ATOM 930 C C . LEU A 1 122 ? -12.195 15.148 7.82 1 97.31 122 LEU A C 1
ATOM 932 O O . LEU A 1 122 ? -12.758 14.125 8.211 1 97.31 122 LEU A O 1
ATOM 936 N N . THR A 1 123 ? -12.867 16.156 7.258 1 96.94 123 THR A N 1
ATOM 937 C CA . THR A 1 123 ? -14.289 16.094 6.922 1 96.94 123 THR A CA 1
ATOM 938 C C . THR A 1 123 ? -14.477 15.711 5.457 1 96.94 123 THR A C 1
ATOM 940 O O . THR A 1 123 ? -13.555 15.828 4.652 1 96.94 123 THR A O 1
ATOM 943 N N . PRO A 1 124 ? -15.664 15.219 5.145 1 95.38 124 PRO A N 1
ATOM 944 C CA . PRO A 1 124 ? -15.93 14.953 3.73 1 95.38 124 PRO A CA 1
ATOM 945 C C . PRO A 1 124 ? -15.68 16.172 2.84 1 95.38 124 PRO A C 1
ATOM 947 O O . PRO A 1 124 ? -15.234 16.016 1.698 1 95.38 124 PRO A O 1
ATOM 950 N N . THR A 1 125 ? -15.953 17.297 3.361 1 96.62 125 THR A N 1
ATOM 951 C CA . THR A 1 125 ? -15.664 18.531 2.621 1 96.62 125 THR A CA 1
ATOM 952 C C . THR A 1 125 ? -14.164 18.672 2.387 1 96.62 125 THR A C 1
ATOM 954 O O . THR A 1 125 ? -13.734 18.984 1.275 1 96.62 125 THR A O 1
ATOM 957 N N . ASP A 1 126 ? -13.344 18.5 3.428 1 96.69 126 ASP A N 1
ATOM 958 C CA . ASP A 1 126 ? -11.891 18.547 3.295 1 96.69 126 ASP A CA 1
ATOM 959 C C . ASP A 1 126 ? -11.406 17.594 2.205 1 96.69 126 ASP A C 1
ATOM 961 O O . ASP A 1 126 ? -10.578 17.969 1.368 1 96.69 126 ASP A O 1
ATOM 965 N N . THR A 1 127 ? -11.93 16.344 2.227 1 96.88 127 THR A N 1
ATOM 966 C CA . THR A 1 127 ? -11.453 15.312 1.305 1 96.88 127 THR A CA 1
ATOM 967 C C . THR A 1 127 ? -11.781 15.688 -0.138 1 96.88 127 THR A C 1
ATOM 969 O O . THR A 1 127 ? -10.992 15.422 -1.048 1 96.88 127 THR A O 1
ATOM 972 N N . ARG A 1 128 ? -12.914 16.312 -0.337 1 95.62 128 ARG A N 1
ATOM 973 C CA . ARG A 1 128 ? -13.289 16.75 -1.677 1 95.62 128 ARG A CA 1
ATOM 974 C C . ARG A 1 128 ? -12.406 17.891 -2.145 1 95.62 128 ARG A C 1
ATOM 976 O O . ARG A 1 128 ? -11.969 17.922 -3.297 1 95.62 128 ARG A O 1
ATOM 983 N N . GLU A 1 129 ? -12.148 18.766 -1.267 1 95.75 129 GLU A N 1
ATOM 984 C CA . GLU A 1 129 ? -11.344 19.938 -1.605 1 95.75 129 GLU A CA 1
ATOM 985 C C . GLU A 1 129 ? -9.906 19.547 -1.922 1 95.75 129 GLU A C 1
ATOM 987 O O . GLU A 1 129 ? -9.266 20.141 -2.793 1 95.75 129 GLU A O 1
ATOM 992 N N . LEU A 1 130 ? -9.445 18.531 -1.226 1 97.25 130 LEU A N 1
ATOM 993 C CA . LEU A 1 130 ? -8.062 18.109 -1.398 1 97.25 130 LEU A CA 1
ATOM 994 C C . LEU A 1 130 ? -7.91 17.266 -2.664 1 97.25 130 LEU A C 1
ATOM 996 O O . LEU A 1 130 ? -6.797 17.078 -3.156 1 97.25 130 LEU A O 1
ATOM 1000 N N . LEU A 1 131 ? -8.984 16.734 -3.188 1 96.44 131 LEU A N 1
ATOM 1001 C CA . LEU A 1 131 ? -8.922 15.781 -4.285 1 96.44 131 LEU A CA 1
ATOM 1002 C C . LEU A 1 131 ? -8.258 16.406 -5.512 1 96.44 131 LEU A C 1
ATOM 1004 O O . LEU A 1 131 ? -7.305 15.836 -6.059 1 96.44 131 LEU A O 1
ATOM 1008 N N . GLU A 1 132 ? -8.695 17.562 -5.898 1 94.12 132 GLU A N 1
ATOM 1009 C CA . GLU A 1 132 ? -8.195 18.172 -7.125 1 94.12 132 GLU A CA 1
ATOM 1010 C C . GLU A 1 132 ? -6.703 18.484 -7.02 1 94.12 132 GLU A C 1
ATOM 1012 O O . GLU A 1 132 ? -5.934 18.156 -7.926 1 94.12 132 GLU A O 1
ATOM 1017 N N . THR A 1 133 ? -6.301 19.094 -5.957 1 96.56 133 THR A N 1
ATOM 1018 C CA . THR A 1 133 ? -4.902 19.469 -5.766 1 96.56 133 THR A CA 1
ATOM 1019 C C . THR A 1 133 ? -4.016 18.219 -5.727 1 96.56 133 THR A C 1
ATOM 1021 O O . THR A 1 133 ? -2.984 18.172 -6.406 1 96.56 133 THR A O 1
ATOM 1024 N N . ASN A 1 134 ? -4.418 17.234 -4.957 1 97.81 134 ASN A N 1
ATOM 1025 C CA . ASN A 1 134 ? -3.623 16.016 -4.848 1 97.81 134 ASN A CA 1
ATOM 1026 C C . ASN A 1 134 ? -3.586 15.242 -6.164 1 97.81 134 ASN A C 1
ATOM 1028 O O . ASN A 1 134 ? -2.566 14.648 -6.512 1 97.81 134 ASN A O 1
ATOM 1032 N N . LEU A 1 135 ? -4.691 15.242 -6.852 1 96.88 135 LEU A N 1
ATOM 1033 C CA . LEU A 1 135 ? -4.742 14.562 -8.141 1 96.88 135 LEU A CA 1
ATOM 1034 C C . LEU A 1 135 ? -3.773 15.203 -9.133 1 96.88 135 LEU A C 1
ATOM 1036 O O . LEU A 1 135 ? -3.084 14.508 -9.875 1 96.88 135 LEU A O 1
ATOM 1040 N N . ASP A 1 136 ? -3.777 16.531 -9.125 1 96.5 136 ASP A N 1
ATOM 1041 C CA . ASP A 1 136 ? -2.838 17.234 -9.984 1 96.5 136 ASP A CA 1
ATOM 1042 C C . ASP A 1 136 ? -1.399 16.812 -9.695 1 96.5 136 ASP A C 1
ATOM 1044 O O . ASP A 1 136 ? -0.626 16.562 -10.625 1 96.5 136 ASP A O 1
ATOM 1048 N N . ILE A 1 137 ? -1.057 16.688 -8.461 1 98 137 ILE A N 1
ATOM 1049 C CA . ILE A 1 137 ? 0.283 16.281 -8.055 1 98 137 ILE A CA 1
ATOM 1050 C C . ILE A 1 137 ? 0.575 14.875 -8.562 1 98 137 ILE A C 1
ATOM 1052 O O . ILE A 1 137 ? 1.624 14.633 -9.164 1 98 137 ILE A O 1
ATOM 1056 N N . VAL A 1 138 ? -0.374 13.93 -8.391 1 97.44 138 VAL A N 1
ATOM 1057 C CA . VAL A 1 138 ? -0.18 12.539 -8.789 1 97.44 138 VAL A CA 1
ATOM 1058 C C . VAL A 1 138 ? 0.005 12.453 -10.305 1 97.44 138 VAL A C 1
ATOM 1060 O O . VAL A 1 138 ? 0.91 11.773 -10.789 1 97.44 138 VAL A O 1
ATOM 1063 N N . VAL A 1 139 ? -0.82 13.156 -11.047 1 94.88 139 VAL A N 1
ATOM 1064 C CA . VAL A 1 139 ? -0.776 13.109 -12.508 1 94.88 139 VAL A CA 1
ATOM 1065 C C . VAL A 1 139 ? 0.569 13.641 -13 1 94.88 139 VAL A C 1
ATOM 1067 O O . VAL A 1 139 ? 1.192 13.047 -13.883 1 94.88 139 VAL A O 1
ATOM 1070 N N . ARG A 1 140 ? 1.028 14.711 -12.422 1 96 140 ARG A N 1
ATOM 1071 C CA . ARG A 1 140 ? 2.312 15.281 -12.812 1 96 140 ARG A CA 1
ATOM 1072 C C . ARG A 1 140 ? 3.459 14.328 -12.484 1 96 140 ARG A C 1
ATOM 1074 O O . ARG A 1 140 ? 4.371 14.148 -13.297 1 96 140 ARG A O 1
ATOM 1081 N N . LEU A 1 141 ? 3.41 13.742 -11.344 1 96.62 141 LEU A N 1
ATOM 1082 C CA . LEU A 1 141 ? 4.441 12.781 -10.961 1 96.62 141 LEU A CA 1
ATOM 1083 C C . LEU A 1 141 ? 4.449 11.586 -11.906 1 96.62 141 LEU A C 1
ATOM 1085 O O . LEU A 1 141 ? 5.516 11.148 -12.352 1 96.62 141 LEU A O 1
ATOM 1089 N N . LEU A 1 142 ? 3.273 11.07 -12.242 1 93.44 142 LEU A N 1
ATOM 1090 C CA . LEU A 1 142 ? 3.168 9.898 -13.109 1 93.44 142 LEU A CA 1
ATOM 1091 C C . LEU A 1 142 ? 3.604 10.234 -14.531 1 93.44 142 LEU A C 1
ATOM 1093 O O . LEU A 1 142 ? 4.004 9.344 -15.289 1 93.44 142 LEU A O 1
ATOM 1097 N N . ALA A 1 143 ? 3.529 11.453 -14.859 1 91.12 143 ALA A N 1
ATOM 1098 C CA . ALA A 1 143 ? 3.982 11.906 -16.172 1 91.12 143 ALA A CA 1
ATOM 1099 C C . ALA A 1 143 ? 5.496 12.102 -16.188 1 91.12 143 ALA A C 1
ATOM 1101 O O . ALA A 1 143 ? 6.066 12.5 -17.203 1 91.12 143 ALA A O 1
ATOM 1102 N N . GLY A 1 144 ? 6.148 11.938 -15.07 1 92.88 144 GLY A N 1
ATOM 1103 C CA . GLY A 1 144 ? 7.598 12.008 -15.031 1 92.88 144 GLY A CA 1
ATOM 1104 C C . GLY A 1 144 ? 8.125 13.359 -14.602 1 92.88 144 GLY A C 1
ATOM 1105 O O . GLY A 1 144 ? 9.328 13.617 -14.672 1 92.88 144 GLY A O 1
ATOM 1106 N N . GLN A 1 145 ? 7.258 14.25 -14.102 1 96.19 145 GLN A N 1
ATOM 1107 C CA . GLN A 1 145 ? 7.68 15.586 -13.688 1 96.19 145 GLN A CA 1
ATOM 1108 C C . GLN A 1 145 ? 8.195 15.578 -12.258 1 96.19 145 GLN A C 1
ATOM 1110 O O . GLN A 1 145 ? 7.875 14.68 -11.477 1 96.19 145 GLN A O 1
ATOM 1115 N N . THR A 1 146 ? 9.078 16.562 -11.953 1 97.94 146 THR A N 1
ATOM 1116 C CA . THR A 1 146 ? 9.453 16.891 -10.586 1 97.94 146 THR A CA 1
ATOM 1117 C C . THR A 1 146 ? 8.492 17.906 -9.984 1 97.94 146 THR A C 1
ATOM 1119 O O . THR A 1 146 ? 8.156 18.906 -10.617 1 97.94 146 THR A O 1
ATOM 1122 N N . VAL A 1 147 ? 8.016 17.641 -8.797 1 98.5 147 VAL A N 1
ATOM 1123 C CA . VAL A 1 147 ? 6.941 18.469 -8.25 1 98.5 147 VAL A CA 1
ATOM 1124 C C . VAL A 1 147 ? 7.363 19.031 -6.895 1 98.5 147 VAL A C 1
ATOM 1126 O O . VAL A 1 147 ? 7.836 18.297 -6.023 1 98.5 147 VAL A O 1
ATOM 1129 N N . THR A 1 148 ? 7.34 20.297 -6.699 1 98.75 148 THR A N 1
ATOM 1130 C CA . THR A 1 148 ? 7.32 21 -5.418 1 98.75 148 THR A CA 1
ATOM 1131 C C . THR A 1 148 ? 5.945 21.594 -5.148 1 98.75 148 THR A C 1
ATOM 1133 O O . THR A 1 148 ? 5.402 22.328 -5.984 1 98.75 148 THR A O 1
ATOM 1136 N N . ALA A 1 149 ? 5.367 21.203 -4.055 1 98.5 149 ALA A N 1
ATOM 1137 C CA . ALA A 1 149 ? 3.998 21.641 -3.789 1 98.5 149 ALA A CA 1
ATOM 1138 C C . ALA A 1 149 ? 3.684 21.578 -2.297 1 98.5 149 ALA A C 1
ATOM 1140 O O . ALA A 1 149 ? 4.301 20.812 -1.554 1 98.5 149 ALA A O 1
ATOM 1141 N N . LYS A 1 150 ? 2.797 22.406 -1.942 1 97.25 150 LYS A N 1
ATOM 1142 C CA . LYS A 1 150 ? 2.244 22.406 -0.592 1 97.25 150 LYS A CA 1
ATOM 1143 C C . LYS A 1 150 ? 0.726 22.234 -0.622 1 97.25 150 LYS A C 1
ATOM 1145 O O . LYS A 1 150 ? 0.035 22.969 -1.34 1 97.25 150 LYS A O 1
ATOM 1150 N N . THR A 1 151 ? 0.258 21.234 0.068 1 96.25 151 THR A N 1
ATOM 1151 C CA . THR A 1 151 ? -1.175 21.062 0.264 1 96.25 151 THR A CA 1
ATOM 1152 C C . THR A 1 151 ? -1.556 21.281 1.724 1 96.25 151 THR A C 1
ATOM 1154 O O . THR A 1 151 ? -0.701 21.609 2.549 1 96.25 151 THR A O 1
ATOM 1157 N N . ALA A 1 152 ? -2.834 21.156 2.008 1 94.62 152 ALA A N 1
ATOM 1158 C CA . ALA A 1 152 ? -3.289 21.328 3.387 1 94.62 152 ALA A CA 1
ATOM 1159 C C . ALA A 1 152 ? -2.684 20.25 4.293 1 94.62 152 ALA A C 1
ATOM 1161 O O . ALA A 1 152 ? -2.529 20.469 5.496 1 94.62 152 ALA A O 1
ATOM 1162 N N . THR A 1 153 ? -2.238 19.141 3.672 1 95.12 153 THR A N 1
ATOM 1163 C CA . THR A 1 153 ? -1.864 18.016 4.535 1 95.12 153 THR A CA 1
ATOM 1164 C C . THR A 1 153 ? -0.418 17.609 4.285 1 95.12 153 THR A C 1
ATOM 1166 O O . THR A 1 153 ? 0.177 16.891 5.094 1 95.12 153 THR A O 1
ATOM 1169 N N . HIS A 1 154 ? 0.137 18 3.182 1 96.62 154 HIS A N 1
ATOM 1170 C CA . HIS A 1 154 ? 1.48 17.531 2.861 1 96.62 154 HIS A CA 1
ATOM 1171 C C . HIS A 1 154 ? 2.301 18.641 2.188 1 96.62 154 HIS A C 1
ATOM 1173 O O . HIS A 1 154 ? 1.74 19.562 1.612 1 96.62 154 HIS A O 1
ATOM 1179 N N . GLN A 1 155 ? 3.623 18.5 2.328 1 97.19 155 GLN A N 1
ATOM 1180 C CA . GLN A 1 155 ? 4.582 19.297 1.568 1 97.19 155 GLN A CA 1
ATOM 1181 C C . GLN A 1 155 ? 5.543 18.391 0.789 1 97.19 155 GLN A C 1
ATOM 1183 O O . GLN A 1 155 ? 6.016 17.391 1.309 1 97.19 155 GLN A O 1
ATOM 1188 N N . LEU A 1 156 ? 5.738 18.75 -0.409 1 98.56 156 LEU A N 1
ATOM 1189 C CA . LEU A 1 156 ? 6.656 18.047 -1.291 1 98.56 156 LEU A CA 1
ATOM 1190 C C . LEU A 1 156 ? 7.754 18.969 -1.794 1 98.56 156 LEU A C 1
ATOM 1192 O O . LEU A 1 156 ? 7.492 20.125 -2.123 1 98.56 156 LEU A O 1
ATOM 1196 N N . PHE A 1 157 ? 8.969 18.438 -1.761 1 98.62 157 PHE A N 1
ATOM 1197 C CA . PHE A 1 157 ? 10.133 19.203 -2.203 1 98.62 157 PHE A CA 1
ATOM 1198 C C . PHE A 1 157 ? 10.875 18.453 -3.311 1 98.62 157 PHE A C 1
ATOM 1200 O O . PHE A 1 157 ? 11.484 17.406 -3.068 1 98.62 157 PHE A O 1
ATOM 1207 N N . ASP A 1 158 ? 10.891 18.969 -4.504 1 98.25 158 ASP A N 1
ATOM 1208 C CA . ASP A 1 158 ? 11.547 18.359 -5.66 1 98.25 158 ASP A CA 1
ATOM 1209 C C . ASP A 1 158 ? 11.25 16.859 -5.738 1 98.25 158 ASP A C 1
ATOM 1211 O O . ASP A 1 158 ? 12.164 16.047 -5.91 1 98.25 158 ASP A O 1
ATOM 1215 N N . ALA A 1 159 ? 10.008 16.547 -5.543 1 98.44 159 ALA A N 1
ATOM 1216 C CA . ALA A 1 159 ? 9.578 15.148 -5.492 1 98.44 159 ALA A CA 1
ATOM 1217 C C . ALA A 1 159 ? 9.492 14.555 -6.895 1 98.44 159 ALA A C 1
ATOM 1219 O O . ALA A 1 159 ? 9.031 15.211 -7.828 1 98.44 159 ALA A O 1
ATOM 1220 N N . ARG A 1 160 ? 9.961 13.344 -7.023 1 97.25 160 ARG A N 1
ATOM 1221 C CA . ARG A 1 160 ? 9.914 12.625 -8.289 1 97.25 160 ARG A CA 1
ATOM 1222 C C . ARG A 1 160 ? 9.867 11.117 -8.07 1 97.25 160 ARG A C 1
ATOM 1224 O O . ARG A 1 160 ? 10.289 10.625 -7.016 1 97.25 160 ARG A O 1
ATOM 1231 N N . LEU A 1 161 ? 9.359 10.43 -9.07 1 95.62 161 LEU A N 1
ATOM 1232 C CA . LEU A 1 161 ? 9.336 8.969 -9.008 1 95.62 161 LEU A CA 1
ATOM 1233 C C . LEU A 1 161 ? 10.664 8.375 -9.477 1 95.62 161 LEU A C 1
ATOM 1235 O O . LEU A 1 161 ? 11.32 8.938 -10.352 1 95.62 161 LEU A O 1
ATOM 1239 N N . GLN A 1 162 ? 10.984 7.258 -8.914 1 92.75 162 GLN A N 1
ATOM 1240 C CA . GLN A 1 162 ? 12.266 6.641 -9.258 1 92.75 162 GLN A CA 1
ATOM 1241 C C . GLN A 1 162 ? 12.141 5.785 -10.508 1 92.75 162 GLN A C 1
ATOM 1243 O O . GLN A 1 162 ? 13.148 5.496 -11.172 1 92.75 162 GLN A O 1
ATOM 1248 N N . LEU A 1 163 ? 10.891 5.371 -10.844 1 91.69 163 LEU A N 1
ATOM 1249 C CA . LEU A 1 163 ? 10.688 4.52 -12.008 1 91.69 163 LEU A CA 1
ATOM 1250 C C . LEU A 1 163 ? 9.883 5.246 -13.078 1 91.69 163 LEU A C 1
ATOM 1252 O O . LEU A 1 163 ? 8.992 6.039 -12.766 1 91.69 163 LEU A O 1
ATOM 1256 N N . ALA A 1 164 ? 10.18 4.902 -14.312 1 88.62 164 ALA A N 1
ATOM 1257 C CA . ALA A 1 164 ? 9.32 5.273 -15.43 1 88.62 164 ALA A CA 1
ATOM 1258 C C . ALA A 1 164 ? 8.234 4.23 -15.656 1 88.62 164 ALA A C 1
ATOM 1260 O O . ALA A 1 164 ? 8.344 3.094 -15.188 1 88.62 164 ALA A O 1
ATOM 1261 N N . PRO A 1 165 ? 7.168 4.637 -16.234 1 89 165 PRO A N 1
ATOM 1262 C CA . PRO A 1 165 ? 6.059 3.697 -16.438 1 89 165 PRO A CA 1
ATOM 1263 C C . PRO A 1 165 ? 6.453 2.482 -17.266 1 89 165 PRO A C 1
ATOM 1265 O O . PRO A 1 165 ? 7.41 2.545 -18.047 1 89 165 PRO A O 1
ATOM 1268 N N . PHE A 1 166 ? 5.836 1.28 -17.062 1 86.56 166 PHE A N 1
ATOM 1269 C CA . PHE A 1 166 ? 6.008 0.044 -17.828 1 86.56 166 PHE A CA 1
ATOM 1270 C C . PHE A 1 166 ? 5.82 0.292 -19.312 1 86.56 166 PHE A C 1
ATOM 1272 O O . PHE A 1 166 ? 6.641 -0.136 -20.125 1 86.56 166 PHE A O 1
ATOM 1279 N N . SER A 1 167 ? 4.637 0.802 -19.781 1 69.19 167 SER A N 1
ATOM 1280 C CA . SER A 1 167 ? 4.453 1.066 -21.203 1 69.19 167 SER A CA 1
ATOM 1281 C C . SER A 1 167 ? 4.32 2.561 -21.484 1 69.19 167 SER A C 1
ATOM 1283 O O . SER A 1 167 ? 3.84 3.312 -20.625 1 69.19 167 SER A O 1
ATOM 1285 N N . GLU A 1 168 ? 5.059 2.926 -22.438 1 58.47 168 GLU A N 1
ATOM 1286 C CA . GLU A 1 168 ? 5.09 4.312 -22.891 1 58.47 168 GLU A CA 1
ATOM 1287 C C . GLU A 1 168 ? 3.684 4.902 -22.969 1 58.47 168 GLU A C 1
ATOM 1289 O O . GLU A 1 168 ? 3.5 6.105 -22.766 1 58.47 168 GLU A O 1
ATOM 1294 N N . GLY A 1 169 ? 2.744 4.098 -23.406 1 52.41 169 GLY A N 1
ATOM 1295 C CA . GLY A 1 169 ? 1.432 4.703 -23.562 1 52.41 169 GLY A CA 1
ATOM 1296 C C . GLY A 1 169 ? 0.765 5.035 -22.25 1 52.41 169 GLY A C 1
ATOM 1297 O O . GLY A 1 169 ? -0.307 5.645 -22.219 1 52.41 169 GLY A O 1
ATOM 1298 N N . GLY A 1 170 ? 1.386 5.113 -21.062 1 51.44 170 GLY A N 1
ATOM 1299 C CA . GLY A 1 170 ? 0.982 5.602 -19.75 1 51.44 170 GLY A CA 1
ATOM 1300 C C . GLY A 1 170 ? 0.012 4.676 -19.047 1 51.44 170 GLY A C 1
ATOM 1301 O O . GLY A 1 170 ? -0.639 3.844 -19.688 1 51.44 170 GLY A O 1
ATOM 1302 N N . SER A 1 171 ? 0.319 4.082 -17.938 1 53.91 171 SER A N 1
ATOM 1303 C CA . SER A 1 171 ? -0.723 3.496 -17.094 1 53.91 171 SER A CA 1
ATOM 1304 C C . SER A 1 171 ? -1.979 4.363 -17.094 1 53.91 171 SER A C 1
ATOM 1306 O O . SER A 1 171 ? -1.898 5.582 -17.266 1 53.91 171 SER A O 1
ATOM 1308 N N . HIS A 1 172 ? -3.221 3.811 -17.453 1 59.16 172 HIS A N 1
ATOM 1309 C CA . HIS A 1 172 ? -4.5 4.512 -17.5 1 59.16 172 HIS A CA 1
ATOM 1310 C C . HIS A 1 172 ? -4.891 5.051 -16.125 1 59.16 172 HIS A C 1
ATOM 1312 O O . HIS A 1 172 ? -4.996 4.289 -15.164 1 59.16 172 HIS A O 1
ATOM 1318 N N . TRP A 1 173 ? -4.34 6.262 -15.93 1 59.88 173 TRP A N 1
ATOM 1319 C CA . TRP A 1 173 ? -4.766 6.945 -14.711 1 59.88 173 TRP A CA 1
ATOM 1320 C C . TRP A 1 173 ? -6.109 7.633 -14.914 1 59.88 173 TRP A C 1
ATOM 1322 O O . TRP A 1 173 ? -6.281 8.406 -15.859 1 59.88 173 TRP A O 1
ATOM 1332 N N . ARG A 1 174 ? -7.207 6.941 -14.578 1 55.78 174 ARG A N 1
ATOM 1333 C CA . ARG A 1 174 ? -8.531 7.508 -14.812 1 55.78 174 ARG A CA 1
ATOM 1334 C C . ARG A 1 174 ? -9.164 7.969 -13.5 1 55.78 174 ARG A C 1
ATOM 1336 O O . ARG A 1 174 ? -8.969 7.352 -12.453 1 55.78 174 ARG A O 1
ATOM 1343 N N . SER A 1 175 ? -9.367 9.266 -13.383 1 47.25 175 SER A N 1
ATOM 1344 C CA . SER A 1 175 ? -10.289 9.633 -12.312 1 47.25 175 SER A CA 1
ATOM 1345 C C . SER A 1 175 ? -11.617 8.898 -12.445 1 47.25 175 SER A C 1
ATOM 1347 O O . SER A 1 175 ? -12.07 8.625 -13.562 1 47.25 175 SER A O 1
ATOM 1349 N N . PRO A 1 176 ? -12 8.188 -11.367 1 44.16 176 PRO A N 1
ATOM 1350 C CA . PRO A 1 176 ? -13.32 7.594 -11.57 1 44.16 176 PRO A CA 1
ATOM 1351 C C . PRO A 1 176 ? -14.328 8.586 -12.164 1 44.16 176 PRO A C 1
ATOM 1353 O O . PRO A 1 176 ? -14.203 9.797 -11.945 1 44.16 176 PRO A O 1
ATOM 1356 N N . PRO A 1 177 ? -15.117 8.266 -13.203 1 36.25 177 PRO A N 1
ATOM 1357 C CA . PRO A 1 177 ? -16.141 9.211 -13.648 1 36.25 177 PRO A CA 1
ATOM 1358 C C . PRO A 1 177 ? -16.859 9.898 -12.484 1 36.25 177 PRO A C 1
ATOM 1360 O O . PRO A 1 177 ? -17.109 9.273 -11.453 1 36.25 177 PRO A O 1
ATOM 1363 N N . SER A 1 178 ? -16.547 11.234 -12.211 1 34.81 178 SER A N 1
ATOM 1364 C CA . SER A 1 178 ? -17.5 11.922 -11.352 1 34.81 178 SER A CA 1
ATOM 1365 C C . SER A 1 178 ? -18.906 11.344 -11.523 1 34.81 178 SER A C 1
ATOM 1367 O O . SER A 1 178 ? -19.219 10.773 -12.57 1 34.81 178 SER A O 1
ATOM 1369 N N . ARG A 1 179 ? -19.672 11.133 -10.32 1 32.41 179 ARG A N 1
ATOM 1370 C CA . ARG A 1 179 ? -21.062 10.727 -10.469 1 32.41 179 ARG A CA 1
ATOM 1371 C C . ARG A 1 179 ? -21.719 11.422 -11.664 1 32.41 179 ARG A C 1
ATOM 1373 O O . ARG A 1 179 ? -22.906 11.242 -11.922 1 32.41 179 ARG A O 1
ATOM 1380 N N . ARG A 1 180 ? -21.219 12.516 -12.219 1 33.38 180 ARG A N 1
ATOM 1381 C CA . ARG A 1 180 ? -22.156 13.039 -13.203 1 33.38 180 ARG A CA 1
ATOM 1382 C C . ARG A 1 180 ? -22.297 12.094 -14.391 1 33.38 180 ARG A C 1
ATOM 1384 O O . ARG A 1 180 ? -23.406 11.836 -14.852 1 33.38 180 ARG A O 1
ATOM 1391 N N . ARG A 1 181 ? -21.359 12.273 -15.453 1 28.81 181 ARG A N 1
ATOM 1392 C CA . ARG A 1 181 ? -21.781 11.641 -16.703 1 28.81 181 ARG A CA 1
ATOM 1393 C C . ARG A 1 181 ? -21.438 10.148 -16.703 1 28.81 181 ARG A C 1
ATOM 1395 O O . ARG A 1 181 ? -20.281 9.773 -16.5 1 28.81 181 ARG A O 1
ATOM 1402 N N . PRO A 1 182 ? -22.453 9.258 -16.594 1 29.14 182 PRO A N 1
ATOM 1403 C CA . PRO A 1 182 ? -22.344 7.812 -16.75 1 29.14 182 PRO A CA 1
ATOM 1404 C C . PRO A 1 182 ? -21.391 7.422 -17.891 1 29.14 182 PRO A C 1
ATOM 1406 O O . PRO A 1 182 ? -21.438 8.008 -18.969 1 29.14 182 PRO A O 1
ATOM 1409 N N . VAL A 1 183 ? -20.25 7.215 -17.719 1 30.94 183 VAL A N 1
ATOM 1410 C CA . VAL A 1 183 ? -19.672 6.566 -18.891 1 30.94 183 VAL A CA 1
ATOM 1411 C C . VAL A 1 183 ? -20.703 5.633 -19.531 1 30.94 183 VAL A C 1
ATOM 1413 O O . VAL A 1 183 ? -21.453 4.945 -18.828 1 30.94 183 VAL A O 1
ATOM 1416 N N . ARG A 1 184 ? -21.062 5.754 -20.719 1 28.91 184 ARG A N 1
ATOM 1417 C CA . ARG A 1 184 ? -22.016 4.898 -21.406 1 28.91 184 ARG A CA 1
ATOM 1418 C C . ARG A 1 184 ? -21.875 3.445 -20.969 1 28.91 184 ARG A C 1
ATOM 1420 O O . ARG A 1 184 ? -22.859 2.713 -20.906 1 28.91 184 ARG A O 1
ATOM 1427 N N . GLY A 1 185 ? -20.734 2.908 -20.938 1 27.84 185 GLY A N 1
ATOM 1428 C CA . GLY A 1 185 ? -20.672 1.481 -20.656 1 27.84 185 GLY A CA 1
ATOM 1429 C C . GLY A 1 185 ? -20.672 1.157 -19.172 1 27.84 185 GLY A C 1
ATOM 1430 O O . GLY A 1 185 ? -20.391 0.021 -18.781 1 27.84 185 GLY A O 1
ATOM 1431 N N . TRP A 1 186 ? -20.531 2.174 -18.359 1 30.41 186 TRP A N 1
ATOM 1432 C CA . TRP A 1 186 ? -20.547 1.817 -16.953 1 30.41 186 TRP A CA 1
ATOM 1433 C C . TRP A 1 186 ? -21.969 1.481 -16.5 1 30.41 186 TRP A C 1
ATOM 1435 O O . TRP A 1 186 ? -22.906 2.252 -16.734 1 30.41 186 TRP A O 1
ATOM 1445 N N . PRO A 1 187 ? -22.312 0.27 -16.312 1 28.22 187 PRO A N 1
ATOM 1446 C CA . PRO A 1 187 ? -23.703 0.138 -15.883 1 28.22 187 PRO A CA 1
ATOM 1447 C C . PRO A 1 187 ? 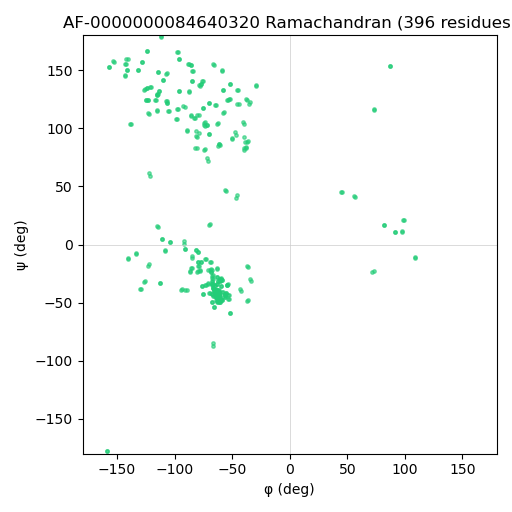-24.031 1.018 -14.68 1 28.22 187 PRO A C 1
ATOM 1449 O O . PRO A 1 187 ? -23.156 1.293 -13.852 1 28.22 187 PRO A O 1
ATOM 1452 N N . ALA A 1 188 ? -25.062 1.886 -14.781 1 29.89 188 ALA A N 1
ATOM 1453 C CA . ALA A 1 188 ? -25.75 2.732 -13.812 1 29.89 188 ALA A CA 1
ATOM 1454 C C . ALA A 1 188 ? -25.812 2.064 -12.445 1 29.89 188 ALA A C 1
ATOM 1456 O O . ALA A 1 188 ? -26.078 2.725 -11.438 1 29.89 188 ALA A O 1
ATOM 1457 N N . GLY A 1 189 ? -25.844 0.837 -12.352 1 29.31 189 GLY A N 1
ATOM 1458 C CA . GLY A 1 189 ? -26.156 0.116 -11.125 1 29.31 189 GLY A CA 1
ATOM 1459 C C . GLY A 1 189 ? -25.062 0.214 -10.086 1 29.31 189 GLY A C 1
ATOM 1460 O O . GLY A 1 189 ? -25.203 -0.299 -8.969 1 29.31 189 GLY A O 1
ATOM 1461 N N . MET A 1 190 ? -23.891 0.502 -10.469 1 27.77 190 MET A N 1
ATOM 1462 C CA . MET A 1 190 ? -22.844 0.343 -9.461 1 27.77 190 MET A CA 1
ATOM 1463 C C . MET A 1 190 ? -22.812 1.539 -8.508 1 27.77 190 MET A C 1
ATOM 1465 O O . MET A 1 190 ? -22.125 1.516 -7.496 1 27.77 190 MET A O 1
ATOM 1469 N N . ALA A 1 191 ? -23.312 2.695 -8.914 1 30.83 191 ALA A N 1
ATOM 1470 C CA . ALA A 1 191 ? -23.406 3.82 -7.988 1 30.83 191 ALA A CA 1
ATOM 1471 C C . ALA A 1 191 ? -24.422 3.537 -6.879 1 30.83 191 ALA A C 1
ATOM 1473 O O . ALA A 1 191 ? -24.328 4.113 -5.793 1 30.83 191 ALA A O 1
ATOM 1474 N N . SER A 1 192 ? -25.469 2.918 -7.168 1 27.7 192 SER A N 1
ATOM 1475 C CA . SER A 1 192 ? -26.609 2.736 -6.273 1 27.7 192 SER A CA 1
ATOM 1476 C C . SER A 1 192 ? -26.266 1.774 -5.137 1 27.7 192 SER A C 1
ATOM 1478 O O . SER A 1 192 ? -27.031 1.646 -4.18 1 27.7 192 SER A O 1
ATOM 1480 N N . ALA A 1 193 ? -25.453 0.778 -5.383 1 32.25 193 ALA A N 1
ATOM 1481 C CA . ALA A 1 193 ? -25.312 -0.166 -4.273 1 32.25 193 ALA A CA 1
ATOM 1482 C C . ALA A 1 193 ? -24.625 0.482 -3.078 1 32.25 193 ALA A C 1
ATOM 1484 O O . ALA A 1 193 ? -24.719 -0.022 -1.956 1 32.25 193 ALA A O 1
ATOM 1485 N N . CYS A 1 194 ? -23.812 1.484 -3.314 1 28.36 194 CYS A N 1
ATOM 1486 C CA . CYS A 1 194 ? -23.031 1.976 -2.184 1 28.36 194 CYS A CA 1
ATOM 1487 C C . CYS A 1 194 ? -23.891 2.811 -1.246 1 28.36 194 CYS A C 1
ATOM 1489 O O . CYS A 1 194 ? -23.594 2.922 -0.056 1 28.36 194 CYS A O 1
ATOM 1491 N N . CYS A 1 195 ? -24.828 3.568 -1.782 1 28.39 195 CYS A N 1
ATOM 1492 C CA . CYS A 1 195 ? -25.516 4.598 -1 1 28.39 195 CYS A CA 1
ATOM 1493 C C . CYS A 1 195 ? -26.781 4.047 -0.352 1 28.39 195 CYS A C 1
ATOM 1495 O O . CYS A 1 195 ? -27.625 4.809 0.101 1 28.39 195 CYS A O 1
ATOM 1497 N N . ARG A 1 196 ? -27.078 2.803 -0.555 1 26.94 196 ARG A N 1
ATOM 1498 C CA . ARG A 1 196 ? -28.312 2.547 0.157 1 26.94 196 ARG A CA 1
ATOM 1499 C C . ARG A 1 196 ? -28.094 2.535 1.665 1 26.94 196 ARG A C 1
ATOM 1501 O O . ARG A 1 196 ? -27.5 1.599 2.203 1 26.94 196 ARG A O 1
ATOM 1508 N N . SER A 1 197 ? -27.859 3.717 2.266 1 25.27 197 SER A N 1
ATOM 1509 C CA . SER A 1 197 ? -28.203 3.848 3.68 1 25.27 197 SER A CA 1
ATOM 1510 C C . SER A 1 197 ? -29.516 3.152 4 1 25.27 197 SER A C 1
ATOM 1512 O O . SER A 1 197 ? -30.531 3.418 3.359 1 25.27 197 SER A O 1
ATOM 1514 N N . GLU A 1 198 ? -29.547 1.897 4.219 1 24.81 198 GLU A N 1
ATOM 1515 C CA . GLU A 1 198 ? -30.828 1.474 4.781 1 24.81 198 GLU A CA 1
ATOM 1516 C C . GLU A 1 198 ? -31.25 2.387 5.93 1 24.81 198 GLU A C 1
ATOM 1518 O O . GLU A 1 198 ? -30.5 2.584 6.887 1 24.81 198 GLU A O 1
ATOM 1523 N N . ARG A 1 199 ? -32.094 3.389 5.699 1 22.86 199 ARG A N 1
ATOM 1524 C CA . ARG A 1 199 ? -33.062 3.887 6.664 1 22.86 199 ARG A CA 1
ATOM 1525 C C . ARG A 1 199 ? -33.812 2.734 7.328 1 22.86 199 ARG A C 1
ATOM 1527 O O . ARG A 1 199 ? -34.781 2.191 6.754 1 22.86 199 ARG A O 1
ATOM 1534 N N . ARG A 1 200 ? -33.219 1.585 7.758 1 21.38 200 ARG A N 1
ATOM 1535 C CA . ARG A 1 200 ? -34.094 1.029 8.805 1 21.38 200 ARG A CA 1
ATOM 1536 C C . ARG A 1 200 ? -33.906 1.784 10.117 1 21.38 200 ARG A C 1
ATOM 1538 O O . ARG A 1 200 ? -32.781 2.197 10.453 1 21.38 200 ARG A O 1
ATOM 1545 N N . MET B 1 1 ? 18.734 -31.094 12.312 1 24.75 1 MET B N 1
ATOM 1546 C CA . MET B 1 1 ? 19.484 -30.062 11.594 1 24.75 1 MET B CA 1
ATOM 1547 C C . MET B 1 1 ? 18.844 -28.688 11.758 1 24.75 1 MET B C 1
ATOM 1549 O O . MET B 1 1 ? 17.609 -28.578 11.695 1 24.75 1 MET B O 1
ATOM 1553 N N . ALA B 1 2 ? 19.453 -27.781 12.492 1 28.81 2 ALA B N 1
ATOM 1554 C CA . ALA B 1 2 ? 18.938 -26.484 12.898 1 28.81 2 ALA B CA 1
ATOM 1555 C C . ALA B 1 2 ? 18.391 -25.703 11.703 1 28.81 2 ALA B C 1
ATOM 1557 O O . ALA B 1 2 ? 19.094 -25.531 10.695 1 28.81 2 ALA B O 1
ATOM 1558 N N . LYS B 1 3 ? 17.125 -25.844 11.438 1 35.38 3 LYS B N 1
ATOM 1559 C CA . LYS B 1 3 ? 16.438 -25.141 10.352 1 35.38 3 LYS B CA 1
ATOM 1560 C C . LYS B 1 3 ? 16.984 -23.719 10.195 1 35.38 3 LYS B C 1
ATOM 1562 O O . LYS B 1 3 ? 17.062 -22.984 11.172 1 35.38 3 LYS B O 1
ATOM 1567 N N . LEU B 1 4 ? 17.984 -23.516 9.422 1 33.75 4 LEU B N 1
ATOM 1568 C CA . LEU B 1 4 ? 18.625 -22.25 9.094 1 33.75 4 LEU B CA 1
ATOM 1569 C C . LEU B 1 4 ? 17.609 -21.141 8.953 1 33.75 4 LEU B C 1
ATOM 1571 O O . LEU B 1 4 ? 16.719 -21.203 8.094 1 33.75 4 LEU B O 1
ATOM 1575 N N . ARG B 1 5 ? 17.172 -20.5 10.055 1 37.84 5 ARG B N 1
ATOM 1576 C CA . ARG B 1 5 ? 16.281 -19.359 10.141 1 37.84 5 ARG B CA 1
ATOM 1577 C C . ARG B 1 5 ? 16.828 -18.172 9.328 1 37.84 5 ARG B C 1
ATOM 1579 O O . ARG B 1 5 ? 17.703 -17.453 9.797 1 37.84 5 ARG B O 1
ATOM 1586 N N . PHE B 1 6 ? 17.328 -18.344 7.965 1 42.31 6 PHE B N 1
ATOM 1587 C CA . PHE B 1 6 ? 17.984 -17.25 7.242 1 42.31 6 PHE B CA 1
ATOM 1588 C C . PHE B 1 6 ? 16.938 -16.312 6.648 1 42.31 6 PHE B C 1
ATOM 1590 O O . PHE B 1 6 ? 16 -16.75 5.977 1 42.31 6 PHE B O 1
ATOM 1597 N N . GLY B 1 7 ? 16.75 -15.266 7.402 1 42.56 7 GLY B N 1
ATOM 1598 C CA . GLY B 1 7 ? 15.984 -14.211 6.762 1 42.56 7 GLY B CA 1
ATOM 1599 C C . GLY B 1 7 ? 16.75 -13.477 5.68 1 42.56 7 GLY B C 1
ATOM 1600 O O . GLY B 1 7 ? 17.969 -13.266 5.809 1 42.56 7 GLY B O 1
ATOM 1601 N N . TYR B 1 8 ? 16.578 -13.664 4.391 1 41.06 8 TYR B N 1
ATOM 1602 C CA . TYR B 1 8 ? 17.234 -12.945 3.297 1 41.06 8 TYR B CA 1
ATOM 1603 C C . TYR B 1 8 ? 16.562 -11.602 3.059 1 41.06 8 TYR B C 1
ATOM 1605 O O . TYR B 1 8 ? 15.336 -11.516 2.949 1 41.06 8 TYR B O 1
ATOM 1613 N N . PHE B 1 9 ? 17.391 -10.562 3.408 1 47.5 9 PHE B N 1
ATOM 1614 C CA . PHE B 1 9 ? 16.953 -9.219 3.062 1 47.5 9 PHE B CA 1
ATOM 1615 C C . PHE B 1 9 ? 17.109 -8.969 1.568 1 47.5 9 PHE B C 1
ATOM 1617 O O . PHE B 1 9 ? 18.188 -9.125 1.014 1 47.5 9 PHE B O 1
ATOM 1624 N N . ILE B 1 10 ? 16.125 -9.016 0.903 1 45.44 10 ILE B N 1
ATOM 1625 C CA . ILE B 1 10 ? 16.172 -8.688 -0.517 1 45.44 10 ILE B CA 1
ATOM 1626 C C . ILE B 1 10 ? 16.312 -7.176 -0.691 1 45.44 10 ILE B C 1
ATOM 1628 O O . ILE B 1 10 ? 15.383 -6.426 -0.385 1 45.44 10 ILE B O 1
ATOM 1632 N N . ALA B 1 11 ? 17.594 -6.586 -0.575 1 45.97 11 ALA B N 1
ATOM 1633 C CA . ALA B 1 11 ? 17.797 -5.27 -1.164 1 45.97 11 ALA B CA 1
ATOM 1634 C C . ALA B 1 11 ? 18.047 -5.371 -2.666 1 45.97 11 ALA B C 1
ATOM 1636 O O . ALA B 1 11 ? 19.141 -5.738 -3.098 1 45.97 11 ALA B O 1
ATOM 1637 N N . PRO B 1 12 ? 17 -5.465 -3.484 1 44.47 12 PRO B N 1
ATOM 1638 C CA . PRO B 1 12 ? 17.328 -5.688 -4.895 1 44.47 12 PRO B CA 1
ATOM 1639 C C . PRO B 1 12 ? 18.156 -4.555 -5.496 1 44.47 12 PRO B C 1
ATOM 1641 O O . PRO B 1 12 ? 17.703 -3.414 -5.566 1 44.47 12 PRO B O 1
ATOM 1644 N N . PHE B 1 13 ? 19.562 -4.676 -5.312 1 44.78 13 PHE B N 1
ATOM 1645 C CA . PHE B 1 13 ? 20.406 -3.775 -6.082 1 44.78 13 PHE B CA 1
ATOM 1646 C C . PHE B 1 13 ? 20.25 -4.023 -7.578 1 44.78 13 PHE B C 1
ATOM 1648 O O . PHE B 1 13 ? 20.328 -5.164 -8.039 1 44.78 13 PHE B O 1
ATOM 1655 N N . HIS B 1 14 ? 19.516 -3.143 -8.281 1 52.53 14 HIS B N 1
ATOM 1656 C CA . HIS B 1 14 ? 19.422 -3.254 -9.727 1 52.53 14 HIS B CA 1
ATOM 1657 C C . HIS B 1 14 ? 20.5 -2.439 -10.422 1 52.53 14 HIS B C 1
ATOM 1659 O O . HIS B 1 14 ? 20.797 -1.312 -10.016 1 52.53 14 HIS B O 1
ATOM 1665 N N . ARG B 1 15 ? 21.344 -3.086 -11.156 1 48.19 15 ARG B N 1
ATOM 1666 C CA . ARG B 1 15 ? 22.344 -2.395 -11.969 1 48.19 15 ARG B CA 1
ATOM 1667 C C . ARG B 1 15 ? 21.703 -1.333 -12.852 1 48.19 15 ARG B C 1
ATOM 1669 O O . ARG B 1 15 ? 20.562 -1.503 -13.305 1 48.19 15 ARG B O 1
ATOM 1676 N N . ALA B 1 16 ? 22.344 -0.18 -12.938 1 53.34 16 ALA B N 1
ATOM 1677 C CA . ALA B 1 16 ? 22 0.833 -13.93 1 53.34 16 ALA B CA 1
ATOM 1678 C C . ALA B 1 16 ? 21.781 0.203 -15.305 1 53.34 16 ALA B C 1
ATOM 1680 O O . ALA B 1 16 ? 22.547 -0.67 -15.719 1 53.34 16 ALA B O 1
ATOM 1681 N N . GLY B 1 17 ? 20.562 0.377 -15.883 1 60.16 17 GLY B N 1
ATOM 1682 C CA . GLY B 1 17 ? 20.25 -0.095 -17.219 1 60.16 17 GLY B CA 1
ATOM 1683 C C . GLY B 1 17 ? 19.312 -1.283 -17.234 1 60.16 17 GLY B C 1
ATOM 1684 O O . GLY B 1 17 ? 18.844 -1.696 -18.297 1 60.16 17 GLY B O 1
ATOM 1685 N N . THR B 1 18 ? 19.125 -1.837 -15.992 1 72.12 18 THR B N 1
ATOM 1686 C CA . THR B 1 18 ? 18.25 -2.996 -16 1 72.12 18 THR B CA 1
ATOM 1687 C C . THR B 1 18 ? 16.781 -2.561 -16.062 1 72.12 18 THR B C 1
ATOM 1689 O O . THR B 1 18 ? 16.406 -1.572 -15.43 1 72.12 18 THR B O 1
ATOM 1692 N N . ASN B 1 19 ? 16.062 -3.258 -16.875 1 87.62 19 ASN B N 1
ATOM 1693 C CA . ASN B 1 19 ? 14.609 -3.09 -16.953 1 87.62 19 ASN B CA 1
ATOM 1694 C C . ASN B 1 19 ? 13.938 -3.338 -15.602 1 87.62 19 ASN B C 1
ATOM 1696 O O . ASN B 1 19 ? 14.07 -4.422 -15.031 1 87.62 19 ASN B O 1
ATOM 1700 N N . PRO B 1 20 ? 13.375 -2.273 -15.055 1 91 20 PRO B N 1
ATOM 1701 C CA . PRO B 1 20 ? 12.797 -2.422 -13.719 1 91 20 PRO B CA 1
ATOM 1702 C C . PRO B 1 20 ? 11.781 -3.561 -13.633 1 91 20 PRO B C 1
ATOM 1704 O O . PRO B 1 20 ? 11.68 -4.23 -12.609 1 91 20 PRO B O 1
ATOM 1707 N N . THR B 1 21 ? 11.055 -3.768 -14.68 1 92.94 21 THR B N 1
ATOM 1708 C CA . THR B 1 21 ? 10.078 -4.852 -14.703 1 92.94 21 THR B CA 1
ATOM 1709 C C . THR B 1 21 ? 10.773 -6.203 -14.539 1 92.94 21 THR B C 1
ATOM 1711 O O . THR B 1 21 ? 10.336 -7.027 -13.727 1 92.94 21 THR B O 1
ATOM 1714 N N . LEU B 1 22 ? 11.781 -6.426 -15.289 1 93.12 22 LEU B N 1
ATOM 1715 C CA . LEU B 1 22 ? 12.531 -7.672 -15.195 1 93.12 22 LEU B CA 1
ATOM 1716 C C . LEU B 1 22 ? 13.156 -7.824 -13.812 1 93.12 22 LEU B C 1
ATOM 1718 O O . LEU B 1 22 ? 13.172 -8.922 -13.25 1 93.12 22 LEU B O 1
ATOM 1722 N N . ALA B 1 23 ? 13.641 -6.691 -13.305 1 92.88 23 ALA B N 1
ATOM 1723 C CA . ALA B 1 23 ? 14.258 -6.719 -11.977 1 92.88 23 ALA B CA 1
ATOM 1724 C C . ALA B 1 23 ? 13.25 -7.148 -10.914 1 92.88 23 ALA B C 1
ATOM 1726 O O . ALA B 1 23 ? 13.555 -7.988 -10.062 1 92.88 23 ALA B O 1
ATOM 1727 N N . LEU B 1 24 ? 12.086 -6.621 -10.953 1 95.69 24 LEU B N 1
ATOM 1728 C CA . LEU B 1 24 ? 11.047 -6.957 -9.992 1 95.69 24 LEU B CA 1
ATOM 1729 C C . LEU B 1 24 ? 10.617 -8.414 -10.148 1 95.69 24 LEU B C 1
ATOM 1731 O O . LEU B 1 24 ? 10.391 -9.109 -9.156 1 95.69 24 LEU B O 1
ATOM 1735 N N . GLN B 1 25 ? 10.523 -8.898 -11.352 1 95.56 25 GLN B N 1
ATOM 1736 C CA . GLN B 1 25 ? 10.172 -10.289 -11.602 1 95.56 25 GLN B CA 1
ATOM 1737 C C . GLN B 1 25 ? 11.25 -11.234 -11.07 1 95.56 25 GLN B C 1
ATOM 1739 O O . GLN B 1 25 ? 10.938 -12.273 -10.484 1 95.56 25 GLN B O 1
ATOM 1744 N N . ARG B 1 26 ? 12.414 -10.828 -11.258 1 94.81 26 ARG B N 1
ATOM 1745 C CA . ARG B 1 26 ? 13.516 -11.633 -10.734 1 94.81 26 ARG B CA 1
ATOM 1746 C C . ARG B 1 26 ? 13.484 -11.672 -9.211 1 94.81 26 ARG B C 1
ATOM 1748 O O . ARG B 1 26 ? 13.781 -12.711 -8.609 1 94.81 26 ARG B O 1
ATOM 1755 N N . ASP B 1 27 ? 13.156 -10.516 -8.625 1 95.5 27 ASP B N 1
ATOM 1756 C CA . ASP B 1 27 ? 13.023 -10.484 -7.168 1 95.5 27 ASP B CA 1
ATOM 1757 C C . ASP B 1 27 ? 11.93 -11.445 -6.695 1 95.5 27 ASP B C 1
ATOM 1759 O O . ASP B 1 27 ? 12.117 -12.172 -5.715 1 95.5 27 ASP B O 1
ATOM 1763 N N . LEU B 1 28 ? 10.797 -11.445 -7.383 1 97.62 28 LEU B N 1
ATOM 1764 C CA . LEU B 1 28 ? 9.711 -12.352 -7.027 1 97.62 28 LEU B CA 1
ATOM 1765 C C . LEU B 1 28 ? 10.141 -13.805 -7.191 1 97.62 28 LEU B C 1
ATOM 1767 O O . LEU B 1 28 ? 9.867 -14.641 -6.32 1 97.62 28 LEU B O 1
ATOM 1771 N N . GLU B 1 29 ? 10.844 -14.125 -8.266 1 97.25 29 GLU B N 1
ATOM 1772 C CA . GLU B 1 29 ? 11.344 -15.469 -8.508 1 97.25 29 GLU B CA 1
ATOM 1773 C C . GLU B 1 29 ? 12.336 -15.891 -7.438 1 97.25 29 GLU B C 1
ATOM 1775 O O . GLU B 1 29 ? 12.344 -17.047 -7.008 1 97.25 29 GLU B O 1
ATOM 1780 N N . PHE B 1 30 ? 13.102 -14.922 -7.094 1 96.62 30 PHE B N 1
ATOM 1781 C CA . PHE B 1 30 ? 14.094 -15.188 -6.062 1 96.62 30 PHE B CA 1
ATOM 1782 C C . PHE B 1 30 ? 13.422 -15.57 -4.746 1 96.62 30 PHE B C 1
ATOM 1784 O O . PHE B 1 30 ? 13.805 -16.562 -4.117 1 96.62 30 PHE B O 1
ATOM 1791 N N . VAL B 1 31 ? 12.406 -14.828 -4.324 1 97.06 31 VAL B N 1
ATOM 1792 C CA . VAL B 1 31 ? 11.68 -15.133 -3.1 1 97.06 31 VAL B CA 1
ATOM 1793 C C . VAL B 1 31 ? 11.016 -16.5 -3.219 1 97.06 31 VAL B C 1
ATOM 1795 O O . VAL B 1 31 ? 11.008 -17.281 -2.264 1 97.06 31 VAL B O 1
ATOM 1798 N N . GLU B 1 32 ? 10.453 -16.797 -4.355 1 97.81 32 GLU B N 1
ATOM 1799 C CA . GLU B 1 32 ? 9.852 -18.094 -4.621 1 97.81 32 GLU B CA 1
ATOM 1800 C C . GLU B 1 32 ? 10.867 -19.219 -4.457 1 97.81 32 GLU B C 1
ATOM 1802 O O . GLU B 1 32 ? 10.562 -20.266 -3.873 1 97.81 32 GLU B O 1
ATOM 1807 N N . HIS B 1 33 ? 12.055 -18.969 -4.938 1 97.5 33 HIS B N 1
ATOM 1808 C CA . HIS B 1 33 ? 13.125 -19.953 -4.828 1 97.5 33 HIS B CA 1
ATOM 1809 C C . HIS B 1 33 ? 13.531 -20.172 -3.371 1 97.5 33 HIS B C 1
ATOM 1811 O O . HIS B 1 33 ? 13.727 -21.297 -2.939 1 97.5 33 HIS B O 1
ATOM 1817 N N . LEU B 1 34 ? 13.664 -19.062 -2.621 1 95.94 34 LEU B N 1
ATOM 1818 C CA . LEU B 1 34 ? 13.977 -19.156 -1.199 1 95.94 34 LEU B CA 1
ATOM 1819 C C . LEU B 1 34 ? 12.945 -20.016 -0.476 1 95.94 34 LEU B C 1
ATOM 1821 O O . LEU B 1 34 ? 13.297 -20.844 0.371 1 95.94 34 LEU B O 1
ATOM 1825 N N . ASP B 1 35 ? 11.711 -19.812 -0.786 1 96.94 35 ASP B N 1
ATOM 1826 C CA . ASP B 1 35 ? 10.625 -20.594 -0.202 1 96.94 35 ASP B CA 1
ATOM 1827 C C . ASP B 1 35 ? 10.805 -22.078 -0.494 1 96.94 35 ASP B C 1
ATOM 1829 O O . ASP B 1 35 ? 10.711 -22.906 0.412 1 96.94 35 ASP B O 1
ATOM 1833 N N . ALA B 1 36 ? 11.094 -22.453 -1.754 1 97.44 36 ALA B N 1
ATOM 1834 C CA . ALA B 1 36 ? 11.258 -23.828 -2.188 1 97.44 36 ALA B CA 1
ATOM 1835 C C . ALA B 1 36 ? 12.445 -24.484 -1.486 1 97.44 36 ALA B C 1
ATOM 1837 O O . ALA B 1 36 ? 12.422 -25.688 -1.2 1 97.44 36 ALA B O 1
ATOM 1838 N N . LEU B 1 37 ? 13.438 -23.656 -1.239 1 96.56 37 LEU B N 1
ATOM 1839 C CA . LEU B 1 37 ? 14.648 -24.172 -0.615 1 96.56 37 LEU B CA 1
ATOM 1840 C C . LEU B 1 37 ? 14.469 -24.328 0.892 1 96.56 37 LEU B C 1
ATOM 1842 O O . LEU B 1 37 ? 15.336 -24.875 1.577 1 96.56 37 LEU B O 1
ATOM 1846 N N . GLY B 1 38 ? 13.438 -23.719 1.439 1 94.69 38 GLY B N 1
ATOM 1847 C CA . GLY B 1 38 ? 13.102 -23.938 2.836 1 94.69 38 GLY B CA 1
ATOM 1848 C C . GLY B 1 38 ? 13.609 -22.844 3.756 1 94.69 38 GLY B C 1
ATOM 1849 O O . GLY B 1 38 ? 13.773 -23.062 4.957 1 94.69 38 GLY B O 1
ATOM 1850 N N . PHE B 1 39 ? 13.883 -21.656 3.193 1 93.44 39 PHE B N 1
ATOM 1851 C CA . PHE B 1 39 ? 14.25 -20.531 4.039 1 93.44 39 PHE B CA 1
ATOM 1852 C C . PHE B 1 39 ? 13.078 -20.109 4.91 1 93.44 39 PHE B C 1
ATOM 1854 O O . PHE B 1 39 ? 11.922 -20.25 4.516 1 93.44 39 PHE B O 1
ATOM 1861 N N . ASP B 1 40 ? 13.367 -19.484 6.02 1 92.06 40 ASP B N 1
ATOM 1862 C CA . ASP B 1 40 ? 12.328 -19.172 6.996 1 92.06 40 ASP B CA 1
ATOM 1863 C C . ASP B 1 40 ? 11.719 -17.797 6.73 1 92.06 40 ASP B C 1
ATOM 1865 O O . ASP B 1 40 ? 10.516 -17.594 6.926 1 92.06 40 ASP B O 1
ATOM 1869 N N . GLU B 1 41 ? 12.602 -16.859 6.348 1 93 41 GLU B N 1
ATOM 1870 C CA . GLU B 1 41 ? 12.125 -15.492 6.234 1 93 41 GLU B CA 1
ATOM 1871 C C . GLU B 1 41 ? 12.773 -14.773 5.059 1 93 41 GLU B C 1
ATOM 1873 O O . GLU B 1 41 ? 13.93 -15.047 4.723 1 93 41 GLU B O 1
ATOM 1878 N N . ALA B 1 42 ? 12.109 -13.922 4.398 1 94.19 42 ALA B N 1
ATOM 1879 C CA . ALA B 1 42 ? 12.586 -12.938 3.432 1 94.19 42 ALA B CA 1
ATOM 1880 C C . ALA B 1 42 ? 12.117 -11.531 3.799 1 94.19 42 ALA B C 1
ATOM 1882 O O . ALA B 1 42 ? 10.953 -11.336 4.148 1 94.19 42 ALA B O 1
ATOM 1883 N N . TRP B 1 43 ? 13.031 -10.57 3.748 1 93.62 43 TRP B N 1
ATOM 1884 C CA . TRP B 1 43 ? 12.75 -9.203 4.176 1 93.62 43 TRP B CA 1
ATOM 1885 C C . TRP B 1 43 ? 12.828 -8.234 3.002 1 93.62 43 TRP B C 1
ATOM 1887 O O . TRP B 1 43 ? 13.797 -8.25 2.244 1 93.62 43 TRP B O 1
ATOM 1897 N N . ILE B 1 44 ? 11.805 -7.418 2.826 1 94.94 44 ILE B N 1
ATOM 1898 C CA . ILE B 1 44 ? 11.672 -6.5 1.701 1 94.94 44 ILE B CA 1
ATOM 1899 C C . ILE B 1 44 ? 11.695 -5.059 2.205 1 94.94 44 ILE B C 1
ATOM 1901 O O . ILE B 1 44 ? 10.883 -4.688 3.061 1 94.94 44 ILE B O 1
ATOM 1905 N N . GLY B 1 45 ? 12.57 -4.207 1.609 1 93.94 45 GLY B N 1
ATOM 1906 C CA . GLY B 1 45 ? 12.711 -2.828 2.051 1 93.94 45 GLY B CA 1
ATOM 1907 C C . GLY B 1 45 ? 11.906 -1.85 1.218 1 93.94 45 GLY B C 1
ATOM 1908 O O . GLY B 1 45 ? 11.438 -2.193 0.131 1 93.94 45 GLY B O 1
ATOM 1909 N N . GLU B 1 46 ? 11.781 -0.65 1.764 1 95.75 46 GLU B N 1
ATOM 1910 C CA . GLU B 1 46 ? 11.109 0.466 1.104 1 95.75 46 GLU B CA 1
ATOM 1911 C C . GLU B 1 46 ? 12.109 1.511 0.628 1 95.75 46 GLU B C 1
ATOM 1913 O O . GLU B 1 46 ? 12.914 2.014 1.417 1 95.75 46 GLU B O 1
ATOM 1918 N N . HIS B 1 47 ? 12.086 1.811 -0.681 1 94 47 HIS B N 1
ATOM 1919 C CA . HIS B 1 47 ? 12.938 2.848 -1.256 1 94 47 HIS B CA 1
ATOM 1920 C C . HIS B 1 47 ? 12.195 3.643 -2.322 1 94 47 HIS B C 1
ATOM 1922 O O . HIS B 1 47 ? 11.344 3.098 -3.025 1 94 47 HIS B O 1
ATOM 1928 N N . HIS B 1 48 ? 12.609 4.93 -2.445 1 95.38 48 HIS B N 1
ATOM 1929 C CA . HIS B 1 48 ? 11.828 5.809 -3.311 1 95.38 48 HIS B CA 1
ATOM 1930 C C . HIS B 1 48 ? 12.734 6.613 -4.242 1 95.38 48 HIS B C 1
ATOM 1932 O O . HIS B 1 48 ? 12.25 7.27 -5.164 1 95.38 48 HIS B O 1
ATOM 1938 N N . SER B 1 49 ? 14.07 6.559 -4.062 1 88.94 49 SER B N 1
ATOM 1939 C CA . SER B 1 49 ? 14.852 7.551 -4.797 1 88.94 49 SER B CA 1
ATOM 1940 C C . SER B 1 49 ? 16.141 6.941 -5.348 1 88.94 49 SER B C 1
ATOM 1942 O O . SER B 1 49 ? 16.812 7.551 -6.18 1 88.94 49 SER B O 1
ATOM 1944 N N . ALA B 1 50 ? 16.531 5.793 -4.969 1 75.12 50 ALA B N 1
ATOM 1945 C CA . ALA B 1 50 ? 17.875 5.285 -5.266 1 75.12 50 ALA B CA 1
ATOM 1946 C C . ALA B 1 50 ? 17.969 4.789 -6.707 1 75.12 50 ALA B C 1
ATOM 1948 O O . ALA B 1 50 ? 19.047 4.789 -7.305 1 75.12 50 ALA B O 1
ATOM 1949 N N . GLY B 1 51 ? 16.875 4.469 -7.27 1 74 51 GLY B N 1
ATOM 1950 C CA . GLY B 1 51 ? 16.891 3.889 -8.602 1 74 51 GLY B CA 1
ATOM 1951 C C . GLY B 1 51 ? 17.422 2.465 -8.625 1 74 51 GLY B C 1
ATOM 1952 O O . GLY B 1 51 ? 17.109 1.698 -9.539 1 74 51 GLY B O 1
ATOM 1953 N N . SER B 1 52 ? 18.203 2.158 -7.613 1 76.62 52 SER B N 1
ATOM 1954 C CA . SER B 1 52 ? 18.75 0.809 -7.531 1 76.62 52 SER B CA 1
ATOM 1955 C C . SER B 1 52 ? 17.875 -0.096 -6.676 1 76.62 52 SER B C 1
ATOM 1957 O O . SER B 1 52 ? 17.703 -1.277 -6.984 1 76.62 52 SER B O 1
ATOM 1959 N N . GLU B 1 53 ? 17.359 0.396 -5.676 1 84.69 53 GLU B N 1
ATOM 1960 C CA . GLU B 1 53 ? 16.328 -0.251 -4.887 1 84.69 53 GLU B CA 1
ATOM 1961 C C . GLU B 1 53 ? 14.938 0.276 -5.258 1 84.69 53 GLU B C 1
ATOM 1963 O O . GLU B 1 53 ? 14.555 1.369 -4.84 1 84.69 53 GLU B O 1
ATOM 1968 N N . ILE B 1 54 ? 14.203 -0.583 -5.938 1 89.56 54 ILE B N 1
ATOM 1969 C CA . ILE B 1 54 ? 13.133 0.022 -6.727 1 89.56 54 ILE B CA 1
ATOM 1970 C C . ILE B 1 54 ? 11.773 -0.344 -6.121 1 89.56 54 ILE B C 1
ATOM 1972 O O . ILE B 1 54 ? 10.727 -0.039 -6.699 1 89.56 54 ILE B O 1
ATOM 1976 N N . ILE B 1 55 ? 11.836 -1.054 -4.953 1 95.94 55 ILE B N 1
ATOM 1977 C CA . ILE B 1 55 ? 10.562 -1.394 -4.32 1 95.94 55 ILE B CA 1
ATOM 1978 C C . ILE B 1 55 ? 10.109 -0.243 -3.424 1 95.94 55 ILE B C 1
ATOM 1980 O O . ILE B 1 55 ? 10.695 -0.003 -2.367 1 95.94 55 ILE B O 1
ATOM 1984 N N . SER B 1 56 ? 9.031 0.391 -3.869 1 96.44 56 SER B N 1
ATOM 1985 C CA . SER B 1 56 ? 8.555 1.576 -3.166 1 96.44 56 SER B CA 1
ATOM 1986 C C . SER B 1 56 ? 7.613 1.201 -2.027 1 96.44 56 SER B C 1
ATOM 1988 O O . SER B 1 56 ? 7.383 2 -1.117 1 96.44 56 SER B O 1
ATOM 1990 N N . SER B 1 57 ? 7.031 0.062 -2.137 1 97.94 57 SER B N 1
ATOM 1991 C CA . SER B 1 57 ? 6.121 -0.427 -1.108 1 97.94 57 SER B CA 1
ATOM 1992 C C . SER B 1 57 ? 6.34 -1.91 -0.833 1 97.94 57 SER B C 1
ATOM 1994 O O . SER B 1 57 ? 5.922 -2.762 -1.621 1 97.94 57 SER B O 1
ATOM 1996 N N . PRO B 1 58 ? 6.984 -2.191 0.245 1 97.75 58 PRO B N 1
ATOM 1997 C CA . PRO B 1 58 ? 7.18 -3.607 0.565 1 97.75 58 PRO B CA 1
ATOM 1998 C C . PRO B 1 58 ? 5.863 -4.359 0.752 1 97.75 58 PRO B C 1
ATOM 2000 O O . PRO B 1 58 ? 5.781 -5.551 0.447 1 97.75 58 PRO B O 1
ATOM 2003 N N . GLU B 1 59 ? 4.805 -3.656 1.217 1 98.31 59 GLU B N 1
ATOM 2004 C CA . GLU B 1 59 ? 3.514 -4.309 1.41 1 98.31 59 GLU B CA 1
ATOM 2005 C C . GLU B 1 59 ? 2.938 -4.797 0.084 1 98.31 59 GLU B C 1
ATOM 2007 O O . GLU B 1 59 ? 2.445 -5.922 -0.008 1 98.31 59 GLU B O 1
ATOM 2012 N N . VAL B 1 60 ? 2.996 -3.955 -0.899 1 98.69 60 VAL B N 1
ATOM 2013 C CA . VAL B 1 60 ? 2.5 -4.301 -2.227 1 98.69 60 VAL B CA 1
ATOM 2014 C C . VAL B 1 60 ? 3.305 -5.469 -2.791 1 98.69 60 VAL B C 1
ATOM 2016 O O . VAL B 1 60 ? 2.734 -6.434 -3.307 1 98.69 60 VAL B O 1
ATOM 2019 N N . PHE B 1 61 ? 4.625 -5.434 -2.654 1 98.69 61 PHE B N 1
ATOM 2020 C CA . PHE B 1 61 ? 5.488 -6.492 -3.162 1 98.69 61 PHE B CA 1
ATOM 2021 C C . PHE B 1 61 ? 5.227 -7.805 -2.432 1 98.69 61 PHE B C 1
ATOM 2023 O O . PHE B 1 61 ? 5.152 -8.867 -3.055 1 98.69 61 PHE B O 1
ATOM 2030 N N . ILE B 1 62 ? 5.086 -7.723 -1.164 1 98.44 62 ILE B N 1
ATOM 2031 C CA . ILE B 1 62 ? 4.855 -8.906 -0.341 1 98.44 62 ILE B CA 1
ATOM 2032 C C . ILE B 1 62 ? 3.531 -9.555 -0.73 1 98.44 62 ILE B C 1
ATOM 2034 O O . ILE B 1 62 ? 3.422 -10.789 -0.763 1 98.44 62 ILE B O 1
ATOM 2038 N N . ALA B 1 63 ? 2.508 -8.75 -0.976 1 98.75 63 ALA B N 1
ATOM 2039 C CA . ALA B 1 63 ? 1.228 -9.312 -1.404 1 98.75 63 ALA B CA 1
ATOM 2040 C C . ALA B 1 63 ? 1.395 -10.172 -2.65 1 98.75 63 ALA B C 1
ATOM 2042 O O . ALA B 1 63 ? 0.824 -11.266 -2.74 1 98.75 63 ALA B O 1
ATOM 2043 N N . ALA B 1 64 ? 2.18 -9.727 -3.592 1 98.81 64 ALA B N 1
ATOM 2044 C CA . ALA B 1 64 ? 2.459 -10.5 -4.801 1 98.81 64 ALA B CA 1
ATOM 2045 C C . ALA B 1 64 ? 3.275 -11.742 -4.477 1 98.81 64 ALA B C 1
ATOM 2047 O O . ALA B 1 64 ? 2.924 -12.852 -4.895 1 98.81 64 ALA B O 1
ATOM 2048 N N . ALA B 1 65 ? 4.352 -11.539 -3.721 1 98.69 65 ALA B N 1
ATOM 2049 C CA . ALA B 1 65 ? 5.254 -12.633 -3.385 1 98.69 65 ALA B CA 1
ATOM 2050 C C . ALA B 1 65 ? 4.52 -13.734 -2.627 1 98.69 65 ALA B C 1
ATOM 2052 O O . ALA B 1 65 ? 4.824 -14.922 -2.789 1 98.69 65 ALA B O 1
ATOM 2053 N N . ALA B 1 66 ? 3.605 -13.312 -1.813 1 98.31 66 ALA B N 1
ATOM 2054 C CA . ALA B 1 66 ? 2.869 -14.273 -0.987 1 98.31 66 ALA B CA 1
ATOM 2055 C C . ALA B 1 66 ? 2.072 -15.242 -1.852 1 98.31 66 ALA B C 1
ATOM 2057 O O . ALA B 1 66 ? 1.894 -16.406 -1.483 1 98.31 66 ALA B O 1
ATOM 2058 N N . GLU B 1 67 ? 1.604 -14.828 -3.002 1 98.5 67 GLU B N 1
ATOM 2059 C CA . GLU B 1 67 ? 0.833 -15.672 -3.908 1 98.5 67 GLU B CA 1
ATOM 2060 C C . GLU B 1 67 ? 1.727 -16.703 -4.598 1 98.5 67 GLU B C 1
ATOM 2062 O O . GLU B 1 67 ? 1.238 -17.703 -5.129 1 98.5 67 GLU B O 1
ATOM 2067 N N . ARG B 1 68 ? 3.021 -16.5 -4.473 1 98.12 68 ARG B N 1
ATOM 2068 C CA . ARG B 1 68 ? 3.967 -17.375 -5.164 1 98.12 68 ARG B CA 1
ATOM 2069 C C . ARG B 1 68 ? 4.684 -18.297 -4.18 1 98.12 68 ARG B C 1
ATOM 2071 O O . ARG B 1 68 ? 5.527 -19.094 -4.574 1 98.12 68 ARG B O 1
ATOM 2078 N N . THR B 1 69 ? 4.426 -18.094 -2.91 1 98.19 69 THR B N 1
ATOM 2079 C CA . THR B 1 69 ? 5.117 -18.828 -1.862 1 98.19 69 THR B CA 1
ATOM 2080 C C . THR B 1 69 ? 4.117 -19.547 -0.951 1 98.19 69 THR B C 1
ATOM 2082 O O . THR B 1 69 ? 2.932 -19.203 -0.942 1 98.19 69 THR B O 1
ATOM 2085 N N . LYS B 1 70 ? 4.617 -20.453 -0.148 1 96.75 70 LYS B N 1
ATOM 2086 C CA . LYS B 1 70 ? 3.707 -21.266 0.643 1 96.75 70 LYS B CA 1
ATOM 2087 C C . LYS B 1 70 ? 4.055 -21.203 2.127 1 96.75 70 LYS B C 1
ATOM 2089 O O . LYS B 1 70 ? 3.168 -21.25 2.982 1 96.75 70 LYS B O 1
ATOM 2094 N N . ARG B 1 71 ? 5.332 -21.047 2.455 1 95.38 71 ARG B N 1
ATOM 2095 C CA . ARG B 1 71 ? 5.727 -21.281 3.844 1 95.38 71 ARG B CA 1
ATOM 2096 C C . ARG B 1 71 ? 6.547 -20.109 4.375 1 95.38 71 ARG B C 1
ATOM 2098 O O . ARG B 1 71 ? 6.391 -19.703 5.531 1 95.38 71 ARG B O 1
ATOM 2105 N N . ILE B 1 72 ? 7.395 -19.562 3.527 1 95.38 72 ILE B N 1
ATOM 2106 C CA . ILE B 1 72 ? 8.352 -18.547 3.953 1 95.38 72 ILE B CA 1
ATOM 2107 C C . ILE B 1 72 ? 7.605 -17.359 4.562 1 95.38 72 ILE B C 1
ATOM 2109 O O . ILE B 1 72 ? 6.562 -16.938 4.055 1 95.38 72 ILE B O 1
ATOM 2113 N N . ARG B 1 73 ? 8.039 -16.875 5.711 1 94.69 73 ARG B N 1
ATOM 2114 C CA . ARG B 1 73 ? 7.516 -15.633 6.27 1 94.69 73 ARG B CA 1
ATOM 2115 C C . ARG B 1 73 ? 8.07 -14.422 5.531 1 94.69 73 ARG B C 1
ATOM 2117 O O . ARG B 1 73 ? 9.234 -14.414 5.121 1 94.69 73 ARG B O 1
ATOM 2124 N N . LEU B 1 74 ? 7.246 -13.484 5.328 1 95.81 74 LEU B N 1
ATOM 2125 C CA . LEU B 1 74 ? 7.586 -12.297 4.551 1 95.81 74 LEU B CA 1
ATOM 2126 C C . LEU B 1 74 ? 7.562 -11.047 5.422 1 95.81 74 LEU B C 1
ATOM 2128 O O . LEU B 1 74 ? 6.504 -10.656 5.926 1 95.81 74 LEU B O 1
ATOM 2132 N N . GLY B 1 75 ? 8.758 -10.406 5.594 1 94.12 75 GLY B N 1
ATOM 2133 C CA . GLY B 1 75 ? 8.875 -9.25 6.473 1 94.12 75 GLY B CA 1
ATOM 2134 C C . GLY B 1 75 ? 9.109 -7.949 5.727 1 94.12 75 GLY B C 1
ATOM 2135 O O . GLY B 1 75 ? 9.805 -7.934 4.707 1 94.12 75 GLY B O 1
ATOM 2136 N N . THR B 1 76 ? 8.469 -6.887 6.234 1 95.75 76 THR B N 1
ATOM 2137 C CA . THR B 1 76 ? 8.906 -5.566 5.801 1 95.75 76 THR B CA 1
ATOM 2138 C C . THR B 1 76 ? 10.219 -5.184 6.48 1 95.75 76 THR B C 1
ATOM 2140 O O . THR B 1 76 ? 10.281 -5.082 7.707 1 95.75 76 THR B O 1
ATOM 2143 N N . GLY B 1 77 ? 11.32 -4.992 5.664 1 92.44 77 GLY B N 1
ATOM 2144 C CA . GLY B 1 77 ? 12.641 -4.691 6.18 1 92.44 77 GLY B CA 1
ATOM 2145 C C . GLY B 1 77 ? 13.203 -3.383 5.66 1 92.44 77 GLY B C 1
ATOM 2146 O O . GLY B 1 77 ? 14.25 -3.365 5.008 1 92.44 77 GLY B O 1
ATOM 2147 N N . VAL B 1 78 ? 12.555 -2.387 5.902 1 93.25 78 VAL B N 1
ATOM 2148 C CA . VAL B 1 78 ? 11.531 -1.949 6.852 1 93.25 78 VAL B CA 1
ATOM 2149 C C . VAL B 1 78 ? 10.523 -1.052 6.145 1 93.25 78 VAL B C 1
ATOM 2151 O O . VAL B 1 78 ? 10.781 -0.553 5.047 1 93.25 78 VAL B O 1
ATOM 2154 N N . ILE B 1 79 ? 9.352 -0.896 6.703 1 96.88 79 ILE B N 1
ATOM 2155 C CA . ILE B 1 79 ? 8.523 0.267 6.418 1 96.88 79 ILE B CA 1
ATOM 2156 C C . ILE B 1 79 ? 9.148 1.513 7.043 1 96.88 79 ILE B C 1
ATOM 2158 O O . ILE B 1 79 ? 9.445 1.532 8.242 1 96.88 79 ILE B O 1
ATOM 2162 N N . SER B 1 80 ? 9.438 2.49 6.195 1 97.31 80 SER B N 1
ATOM 2163 C CA . SER B 1 80 ? 9.852 3.785 6.727 1 97.31 80 SER B CA 1
ATOM 2164 C C . SER B 1 80 ? 8.688 4.504 7.398 1 97.31 80 SER B C 1
ATOM 2166 O O . SER B 1 80 ? 7.977 5.281 6.758 1 97.31 80 SER B O 1
ATOM 2168 N N . LEU B 1 81 ? 8.555 4.371 8.641 1 97.56 81 LEU B N 1
ATOM 2169 C CA . LEU B 1 81 ? 7.305 4.605 9.352 1 97.56 81 LEU B CA 1
ATOM 2170 C C . LEU B 1 81 ? 6.922 6.082 9.312 1 97.56 81 LEU B C 1
ATOM 2172 O O . LEU B 1 81 ? 5.742 6.418 9.188 1 97.56 81 LEU B O 1
ATOM 2176 N N . ALA B 1 82 ? 7.898 7.016 9.344 1 97.31 82 ALA B N 1
ATOM 2177 C CA . ALA B 1 82 ? 7.637 8.453 9.375 1 97.31 82 ALA B CA 1
ATOM 2178 C C . ALA B 1 82 ? 7.047 8.922 8.047 1 97.31 82 ALA B C 1
ATOM 2180 O O . ALA B 1 82 ? 6.512 10.031 7.957 1 97.31 82 ALA B O 1
ATOM 2181 N N . TYR B 1 83 ? 7.141 8.078 6.988 1 97.5 83 TYR B N 1
ATOM 2182 C CA . TYR B 1 83 ? 6.656 8.453 5.664 1 97.5 83 TYR B CA 1
ATOM 2183 C C . TYR B 1 83 ? 5.141 8.344 5.586 1 97.5 83 TYR B C 1
ATOM 2185 O O . TYR B 1 83 ? 4.516 8.898 4.68 1 97.5 83 TYR B O 1
ATOM 2193 N N . HIS B 1 84 ? 4.609 7.668 6.543 1 98 84 HIS B N 1
ATOM 2194 C CA . HIS B 1 84 ? 3.219 7.25 6.406 1 98 84 HIS B CA 1
ATOM 2195 C C . HIS B 1 84 ? 2.402 7.648 7.633 1 98 84 HIS B C 1
ATOM 2197 O O . HIS B 1 84 ? 2.961 7.918 8.695 1 98 84 HIS B O 1
ATOM 2203 N N . ASN B 1 85 ? 1.056 7.758 7.41 1 98.25 85 ASN B N 1
ATOM 2204 C CA . ASN B 1 85 ? 0.13 7.75 8.539 1 98.25 85 ASN B CA 1
ATOM 2205 C C . ASN B 1 85 ? 0.154 6.414 9.273 1 98.25 85 ASN B C 1
ATOM 2207 O O . ASN B 1 85 ? -0.098 5.367 8.68 1 98.25 85 ASN B O 1
ATOM 2211 N N . PRO B 1 86 ? 0.488 6.406 10.547 1 98.19 86 PRO B N 1
ATOM 2212 C CA . PRO B 1 86 ? 0.638 5.129 11.25 1 98.19 86 PRO B CA 1
ATOM 2213 C C . PRO B 1 86 ? -0.644 4.301 11.242 1 98.19 86 PRO B C 1
ATOM 2215 O O . PRO B 1 86 ? -0.585 3.068 11.273 1 98.19 86 PRO B O 1
ATOM 2218 N N . LEU B 1 87 ? -1.802 4.938 11.195 1 98.44 87 LEU B N 1
ATOM 2219 C CA . LEU B 1 87 ? -3.064 4.215 11.094 1 98.44 87 LEU B CA 1
ATOM 2220 C C . LEU B 1 87 ? -3.123 3.395 9.812 1 98.44 87 LEU B C 1
ATOM 2222 O O . LEU B 1 87 ? -3.523 2.229 9.828 1 98.44 87 LEU B O 1
ATOM 2226 N N . TRP B 1 88 ? -2.693 3.949 8.703 1 98.38 88 TRP B N 1
ATOM 2227 C CA . TRP B 1 88 ? -2.758 3.25 7.422 1 98.38 88 TRP B CA 1
ATOM 2228 C C . TRP B 1 88 ? -1.71 2.145 7.352 1 98.38 88 TRP B C 1
ATOM 2230 O O . TRP B 1 88 ? -1.937 1.104 6.73 1 98.38 88 TRP B O 1
ATOM 2240 N N . VAL B 1 89 ? -0.544 2.387 7.977 1 98.19 89 VAL B N 1
ATOM 2241 C CA . VAL B 1 89 ? 0.462 1.332 8.055 1 98.19 89 VAL B CA 1
ATOM 2242 C C . VAL B 1 89 ? -0.116 0.118 8.781 1 98.19 89 VAL B C 1
ATOM 2244 O O . VAL B 1 89 ? -0.021 -1.009 8.289 1 98.19 89 VAL B O 1
ATOM 2247 N N . ALA B 1 90 ? -0.755 0.366 9.898 1 97.19 90 ALA B N 1
ATOM 2248 C CA . ALA B 1 90 ? -1.352 -0.718 10.672 1 97.19 90 ALA B CA 1
ATOM 2249 C C . ALA B 1 90 ? -2.426 -1.443 9.867 1 97.19 90 ALA B C 1
ATOM 2251 O O . ALA B 1 90 ? -2.5 -2.674 9.883 1 97.19 90 ALA B O 1
ATOM 2252 N N . ASP B 1 91 ? -3.197 -0.716 9.164 1 97.25 91 ASP B N 1
ATOM 2253 C CA . ASP B 1 91 ? -4.293 -1.294 8.391 1 97.25 91 ASP B CA 1
ATOM 2254 C C . ASP B 1 91 ? -3.76 -2.152 7.246 1 97.25 91 ASP B C 1
ATOM 2256 O O . ASP B 1 91 ? -4.293 -3.229 6.969 1 97.25 91 ASP B O 1
ATOM 2260 N N . ARG B 1 92 ? -2.748 -1.686 6.555 1 97.69 92 ARG B N 1
ATOM 2261 C CA . ARG B 1 92 ? -2.156 -2.465 5.473 1 97.69 92 ARG B CA 1
ATOM 2262 C C . ARG B 1 92 ? -1.536 -3.754 6.004 1 97.69 92 ARG B C 1
ATOM 2264 O O . ARG B 1 92 ? -1.666 -4.812 5.383 1 97.69 92 ARG B O 1
ATOM 2271 N N . LEU B 1 93 ? -0.86 -3.635 7.109 1 96.56 93 LEU B N 1
ATOM 2272 C CA . LEU B 1 93 ? -0.264 -4.82 7.715 1 96.56 93 LEU B CA 1
ATOM 2273 C C . LEU B 1 93 ? -1.339 -5.828 8.109 1 96.56 93 LEU B C 1
ATOM 2275 O O . LEU B 1 93 ? -1.165 -7.035 7.922 1 96.56 93 LEU B O 1
ATOM 2279 N N . MET B 1 94 ? -2.422 -5.32 8.641 1 95.88 94 MET B N 1
ATOM 2280 C CA . MET B 1 94 ? -3.518 -6.203 9.031 1 95.88 94 MET B CA 1
ATOM 2281 C C . MET B 1 94 ? -4.121 -6.895 7.812 1 95.88 94 MET B C 1
ATOM 2283 O O . MET B 1 94 ? -4.41 -8.094 7.852 1 95.88 94 MET B O 1
ATOM 2287 N N . LEU B 1 95 ? -4.34 -6.141 6.766 1 96.38 95 LEU B N 1
ATOM 2288 C CA . LEU B 1 95 ? -4.809 -6.734 5.52 1 96.38 95 LEU B CA 1
ATOM 2289 C C . LEU B 1 95 ? -3.855 -7.824 5.043 1 96.38 95 LEU B C 1
ATOM 2291 O O . LEU B 1 95 ? -4.289 -8.922 4.691 1 96.38 95 LEU B O 1
ATOM 2295 N N . LEU B 1 96 ? -2.559 -7.566 5.082 1 96.88 96 LEU B N 1
ATOM 2296 C CA . LEU B 1 96 ? -1.546 -8.523 4.66 1 96.88 96 LEU B CA 1
ATOM 2297 C C . LEU B 1 96 ? -1.559 -9.766 5.551 1 96.88 96 LEU B C 1
ATOM 2299 O O . LEU B 1 96 ? -1.317 -10.875 5.078 1 96.88 96 LEU B O 1
ATOM 2303 N N . ASP B 1 97 ? -1.761 -9.5 6.789 1 95.56 97 ASP B N 1
ATOM 2304 C CA . ASP B 1 97 ? -1.843 -10.609 7.727 1 95.56 97 ASP B CA 1
ATOM 2305 C C . ASP B 1 97 ? -2.873 -11.641 7.266 1 95.56 97 ASP B C 1
ATOM 2307 O O . ASP B 1 97 ? -2.594 -12.844 7.242 1 95.56 97 ASP B O 1
ATOM 2311 N N . HIS B 1 98 ? -3.947 -11.195 6.836 1 95.31 98 HIS B N 1
ATOM 2312 C CA . HIS B 1 98 ? -5.004 -12.086 6.375 1 95.31 98 HIS B CA 1
ATOM 2313 C C . HIS B 1 98 ? -4.68 -12.664 5.004 1 95.31 98 HIS B C 1
ATOM 2315 O O . HIS B 1 98 ? -4.871 -13.859 4.766 1 95.31 98 HIS B O 1
ATOM 2321 N N . LEU B 1 99 ? -4.176 -11.852 4.113 1 96.62 99 LEU B N 1
ATOM 2322 C CA . LEU B 1 99 ? -3.867 -12.312 2.764 1 96.62 99 LEU B CA 1
ATOM 2323 C C . LEU B 1 99 ? -2.783 -13.383 2.789 1 96.62 99 LEU B C 1
ATOM 2325 O O . LEU B 1 99 ? -2.744 -14.25 1.917 1 96.62 99 LEU B O 1
ATOM 2329 N N . THR B 1 100 ? -1.92 -13.328 3.812 1 96.19 100 THR B N 1
ATOM 2330 C CA . THR B 1 100 ? -0.784 -14.242 3.869 1 96.19 100 THR B CA 1
ATOM 2331 C C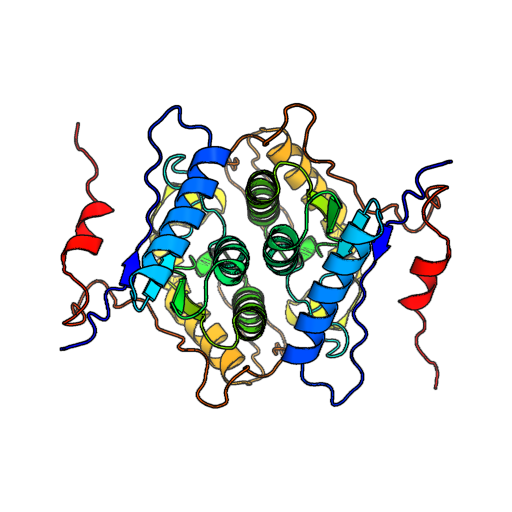 . THR B 1 100 ? -1.032 -15.352 4.887 1 96.19 100 THR B C 1
ATOM 2333 O O . THR B 1 100 ? -0.144 -16.156 5.156 1 96.19 100 THR B O 1
ATOM 2336 N N . HIS B 1 101 ? -2.195 -15.328 5.48 1 94.19 101 HIS B N 1
ATOM 2337 C CA . HIS B 1 101 ? -2.553 -16.312 6.5 1 94.19 101 HIS B CA 1
ATOM 2338 C C . HIS B 1 101 ? -1.539 -16.312 7.637 1 94.19 101 HIS B C 1
ATOM 2340 O O . HIS B 1 101 ? -1.066 -17.375 8.047 1 94.19 101 HIS B O 1
ATOM 2346 N N . GLY B 1 102 ? -1.138 -15.102 8 1 93.06 102 GLY B N 1
ATOM 2347 C CA . GLY B 1 102 ? -0.337 -14.953 9.203 1 93.06 102 GLY B CA 1
ATOM 2348 C C . GLY B 1 102 ? 1.155 -15.008 8.938 1 93.06 102 GLY B C 1
ATOM 2349 O O . GLY B 1 102 ? 1.956 -15.047 9.875 1 93.06 102 GLY B O 1
ATOM 2350 N N . ARG B 1 103 ? 1.599 -14.969 7.695 1 94.62 103 ARG B N 1
ATOM 2351 C CA . ARG B 1 103 ? 3.012 -15.148 7.379 1 94.62 103 ARG B CA 1
ATOM 2352 C C . ARG B 1 103 ? 3.74 -13.805 7.348 1 94.62 103 ARG B C 1
ATOM 2354 O O . ARG B 1 103 ? 4.965 -13.766 7.219 1 94.62 103 ARG B O 1
ATOM 2361 N N . VAL B 1 104 ? 3.041 -12.68 7.52 1 94.94 104 VAL B N 1
ATOM 2362 C CA . VAL B 1 104 ? 3.688 -11.375 7.406 1 94.94 104 VAL B CA 1
ATOM 2363 C C . VAL B 1 104 ? 4.332 -11 8.734 1 94.94 104 VAL B C 1
ATOM 2365 O O . VAL B 1 104 ? 3.791 -11.297 9.805 1 94.94 104 VAL B O 1
ATOM 2368 N N . ILE B 1 105 ? 5.539 -10.383 8.68 1 92.38 105 ILE B N 1
ATOM 2369 C CA . ILE B 1 105 ? 6.219 -9.75 9.805 1 92.38 105 ILE B CA 1
ATOM 2370 C C . ILE B 1 105 ? 6.367 -8.258 9.547 1 92.38 105 ILE B C 1
ATOM 2372 O O . ILE B 1 105 ? 6.891 -7.844 8.508 1 92.38 105 ILE B O 1
ATOM 2376 N N . GLY B 1 106 ? 5.848 -7.484 10.516 1 93.56 106 GLY B N 1
ATOM 2377 C CA . GLY B 1 106 ? 5.926 -6.043 10.352 1 93.56 106 GLY B CA 1
ATOM 2378 C C . GLY B 1 106 ? 7.195 -5.441 10.922 1 93.56 106 GLY B C 1
ATOM 2379 O O . GLY B 1 106 ? 7.297 -5.223 12.125 1 93.56 106 GLY B O 1
ATOM 2380 N N . GLY B 1 107 ? 8.172 -5.203 10.109 1 93.81 107 GLY B N 1
ATOM 2381 C CA . GLY B 1 107 ? 9.359 -4.445 10.484 1 93.81 107 GLY B CA 1
ATOM 2382 C C . GLY B 1 107 ? 9.273 -2.98 10.094 1 93.81 107 GLY B C 1
ATOM 2383 O O . GLY B 1 107 ? 8.875 -2.648 8.977 1 93.81 107 GLY B O 1
ATOM 2384 N N . MET B 1 108 ? 9.602 -2.129 11.023 1 95.06 108 MET B N 1
ATOM 2385 C CA . MET B 1 108 ? 9.5 -0.688 10.812 1 95.06 108 MET B CA 1
ATOM 2386 C C . MET B 1 108 ? 10.789 0.014 11.242 1 95.06 108 MET B C 1
ATOM 2388 O O . MET B 1 108 ? 11.477 -0.448 12.148 1 95.06 108 MET B O 1
ATOM 2392 N N . GLY B 1 109 ? 11.086 1.118 10.602 1 94.94 109 GLY B N 1
ATOM 2393 C CA . GLY B 1 109 ? 12.281 1.89 10.906 1 94.94 109 GLY B CA 1
ATOM 2394 C C . GLY B 1 109 ? 12.195 3.33 10.445 1 94.94 109 GLY B C 1
ATOM 2395 O O . GLY B 1 109 ? 11.148 3.773 9.961 1 94.94 109 GLY B O 1
ATOM 2396 N N . PRO B 1 110 ? 13.273 4.082 10.641 1 93.88 110 PRO B N 1
ATOM 2397 C CA . PRO B 1 110 ? 13.266 5.516 10.328 1 93.88 110 PRO B CA 1
ATOM 2398 C C . PRO B 1 110 ? 13.445 5.797 8.844 1 93.88 110 PRO B C 1
ATOM 2400 O O . PRO B 1 110 ? 13.242 6.93 8.391 1 93.88 110 PRO B O 1
ATOM 2403 N N . GLY B 1 111 ? 13.703 4.797 8.055 1 88.94 111 GLY B N 1
ATOM 2404 C CA . GLY B 1 111 ? 14.109 5.02 6.676 1 88.94 111 GLY B CA 1
ATOM 2405 C C . GLY B 1 111 ? 15.602 5.219 6.516 1 88.94 111 GLY B C 1
ATOM 2406 O O . GLY B 1 111 ? 16.281 5.656 7.453 1 88.94 111 GLY B O 1
ATOM 2407 N N . SER B 1 112 ? 16.188 4.887 5.289 1 80.81 112 SER B N 1
ATOM 2408 C CA . SER B 1 112 ? 17.641 4.848 5.16 1 80.81 112 SER B CA 1
ATOM 2409 C C . SER B 1 112 ? 18.141 5.957 4.246 1 80.81 112 SER B C 1
ATOM 2411 O O . SER B 1 112 ? 19.25 6.461 4.426 1 80.81 112 SER B O 1
ATOM 2413 N N . LEU B 1 113 ? 17.328 6.281 3.262 1 88.38 113 LEU B N 1
ATOM 2414 C CA . LEU B 1 113 ? 17.844 7.227 2.271 1 88.38 113 LEU B CA 1
ATOM 2415 C C . LEU B 1 113 ? 17.375 8.641 2.58 1 88.38 113 LEU B C 1
ATOM 2417 O O . LEU B 1 113 ? 16.172 8.938 2.506 1 88.38 113 LEU B O 1
ATOM 2421 N N . ALA B 1 114 ? 18.297 9.523 2.865 1 93.19 114 ALA B N 1
ATOM 2422 C CA . ALA B 1 114 ? 17.984 10.914 3.182 1 93.19 114 ALA B CA 1
ATOM 2423 C C . ALA B 1 114 ? 17.234 11.578 2.035 1 93.19 114 ALA B C 1
ATOM 2425 O O . ALA B 1 114 ? 16.391 12.445 2.26 1 93.19 114 ALA B O 1
ATOM 2426 N N . THR B 1 115 ? 17.5 11.148 0.849 1 94.81 115 THR B N 1
ATOM 2427 C CA . THR B 1 115 ? 16.859 11.734 -0.32 1 94.81 115 THR B CA 1
ATOM 2428 C C . THR B 1 115 ? 15.367 11.43 -0.329 1 94.81 115 THR B C 1
ATOM 2430 O O . THR B 1 115 ? 14.562 12.219 -0.824 1 94.81 115 THR B O 1
ATOM 2433 N N . ASP B 1 116 ? 14.953 10.305 0.244 1 96.5 116 ASP B N 1
ATOM 2434 C CA . ASP B 1 116 ? 13.539 9.961 0.349 1 96.5 116 ASP B CA 1
ATOM 2435 C C . ASP B 1 116 ? 12.805 10.938 1.26 1 96.5 116 ASP B C 1
ATOM 2437 O O . ASP B 1 116 ? 11.797 11.531 0.858 1 96.5 116 ASP B O 1
ATOM 2441 N N . SER B 1 117 ? 13.367 11.062 2.451 1 97 117 SER B N 1
ATOM 2442 C CA . SER B 1 117 ? 12.688 11.898 3.436 1 97 117 SER B CA 1
ATOM 2443 C C . SER B 1 117 ? 12.703 13.367 3.02 1 97 117 SER B C 1
ATOM 2445 O O . SER B 1 117 ? 11.75 14.102 3.295 1 97 117 SER B O 1
ATOM 2447 N N . ALA B 1 118 ? 13.75 13.805 2.322 1 97.62 118 ALA B N 1
ATOM 2448 C CA . ALA B 1 118 ? 13.859 15.195 1.877 1 97.62 118 ALA B CA 1
ATOM 2449 C C . ALA B 1 118 ? 12.703 15.562 0.946 1 97.62 118 ALA B C 1
ATOM 2451 O O . ALA B 1 118 ? 12.227 16.703 0.96 1 97.62 118 ALA B O 1
ATOM 2452 N N . MET B 1 119 ? 12.172 14.625 0.167 1 98.06 119 MET B N 1
ATOM 2453 C CA . MET B 1 119 ? 11.102 14.891 -0.792 1 98.06 119 MET B CA 1
ATOM 2454 C C . MET B 1 119 ? 9.797 15.227 -0.074 1 98.06 119 MET B C 1
ATOM 2456 O O . MET B 1 119 ? 8.891 15.805 -0.67 1 98.06 119 MET B O 1
ATOM 2460 N N . ILE B 1 120 ? 9.773 14.766 1.227 1 97.69 120 ILE B N 1
ATOM 2461 C CA . ILE B 1 120 ? 8.539 15.047 1.945 1 97.69 120 ILE B CA 1
ATOM 2462 C C . ILE B 1 120 ? 8.812 16 3.104 1 97.69 120 ILE B C 1
ATOM 2464 O O . ILE B 1 120 ? 8.039 16.078 4.059 1 97.69 120 ILE B O 1
ATOM 2468 N N . GLY B 1 121 ? 9.977 16.656 3.088 1 97.25 121 GLY B N 1
ATOM 2469 C CA . GLY B 1 121 ? 10.281 17.75 3.992 1 97.25 121 GLY B CA 1
ATOM 2470 C C . GLY B 1 121 ? 10.75 17.281 5.359 1 97.25 121 GLY B C 1
ATOM 2471 O O . GLY B 1 121 ? 10.672 18.031 6.332 1 97.25 121 GLY B O 1
ATOM 2472 N N . LEU B 1 122 ? 11.141 16.078 5.477 1 97.31 122 LEU B N 1
ATOM 2473 C CA . LEU B 1 122 ? 11.648 15.555 6.738 1 97.31 122 LEU B CA 1
ATOM 2474 C C . LEU B 1 122 ? 13.164 15.367 6.68 1 97.31 122 LEU B C 1
ATOM 2476 O O . LEU B 1 122 ? 13.711 15.016 5.629 1 97.31 122 LEU B O 1
ATOM 2480 N N . THR B 1 123 ? 13.852 15.555 7.812 1 96.88 123 THR B N 1
ATOM 2481 C CA . THR B 1 123 ? 15.266 15.227 7.965 1 96.88 123 THR B CA 1
ATOM 2482 C C . THR B 1 123 ? 15.438 13.852 8.594 1 96.88 123 THR B C 1
ATOM 2484 O O . THR B 1 123 ? 14.508 13.32 9.219 1 96.88 123 THR B O 1
ATOM 2487 N N . PRO B 1 124 ? 16.609 13.273 8.414 1 95.31 124 PRO B N 1
ATOM 2488 C CA . PRO B 1 124 ? 16.859 12.008 9.102 1 95.31 124 PRO B CA 1
ATOM 2489 C C . PRO B 1 124 ? 16.625 12.102 10.609 1 95.31 124 PRO B C 1
ATOM 2491 O O . PRO B 1 124 ? 16.172 11.133 11.227 1 95.31 124 PRO B O 1
ATOM 2494 N N . THR B 1 125 ? 16.938 13.211 11.148 1 96.56 125 THR B N 1
ATOM 2495 C CA . THR B 1 125 ? 16.656 13.43 12.562 1 96.56 125 THR B CA 1
ATOM 2496 C C . THR B 1 125 ? 15.164 13.375 12.844 1 96.56 125 THR B C 1
ATOM 2498 O O . THR B 1 125 ? 14.727 12.719 13.789 1 96.56 125 THR B O 1
ATOM 2501 N N . ASP B 1 126 ? 14.336 14.07 12.047 1 96.69 126 ASP B N 1
ATOM 2502 C CA . ASP B 1 126 ? 12.883 14.031 12.18 1 96.69 126 ASP B CA 1
ATOM 2503 C C . ASP B 1 126 ? 12.375 12.594 12.148 1 96.69 126 ASP B C 1
ATOM 2505 O O . ASP B 1 126 ? 11.547 12.203 12.977 1 96.69 126 ASP B O 1
ATOM 2509 N N . THR B 1 127 ? 12.875 11.797 11.164 1 96.94 127 THR B N 1
ATOM 2510 C CA . THR B 1 127 ? 12.367 10.445 10.969 1 96.94 127 THR B CA 1
ATOM 2511 C C . THR B 1 127 ? 12.688 9.562 12.172 1 96.94 127 THR B C 1
ATOM 2513 O O . THR B 1 127 ? 11.883 8.711 12.555 1 96.94 127 THR B O 1
ATOM 2516 N N . ARG B 1 128 ? 13.828 9.789 12.766 1 95.62 128 ARG B N 1
ATOM 2517 C CA . ARG B 1 128 ? 14.211 9.023 13.953 1 95.62 128 ARG B CA 1
ATOM 2518 C C . ARG B 1 128 ? 13.344 9.414 15.148 1 95.62 128 ARG B C 1
ATOM 2520 O O . ARG B 1 128 ? 12.891 8.547 15.898 1 95.62 128 ARG B O 1
ATOM 2527 N N . GLU B 1 129 ? 13.117 10.648 15.266 1 95.62 129 GLU B N 1
ATOM 2528 C CA . GLU B 1 129 ? 12.328 11.148 16.391 1 95.62 129 GLU B CA 1
ATOM 2529 C C . GLU B 1 129 ? 10.875 10.68 16.297 1 95.62 129 GLU B C 1
ATOM 2531 O O . GLU B 1 129 ? 10.25 10.398 17.328 1 95.62 129 GLU B O 1
ATOM 2536 N N . LEU B 1 130 ? 10.406 10.578 15.078 1 97.25 130 LEU B N 1
ATOM 2537 C CA . LEU B 1 130 ? 9.008 10.195 14.867 1 97.25 130 LEU B CA 1
ATOM 2538 C C . LEU B 1 130 ? 8.828 8.695 15.023 1 97.25 130 LEU B C 1
ATOM 2540 O O . LEU B 1 130 ? 7.707 8.211 15.195 1 97.25 130 LEU B O 1
ATOM 2544 N N . LEU B 1 131 ? 9.891 7.938 14.938 1 96.5 131 LEU B N 1
ATOM 2545 C CA . LEU B 1 131 ? 9.797 6.484 14.898 1 96.5 131 LEU B CA 1
ATOM 2546 C C . LEU B 1 131 ? 9.133 5.945 16.156 1 96.5 131 LEU B C 1
ATOM 2548 O O . LEU B 1 131 ? 8.164 5.184 16.078 1 96.5 131 LEU B O 1
ATOM 2552 N N . GLU B 1 132 ? 9.586 6.371 17.297 1 94.25 132 GLU B N 1
ATOM 2553 C CA . GLU B 1 132 ? 9.086 5.824 18.562 1 94.25 132 GLU B CA 1
ATOM 2554 C C . GLU B 1 132 ? 7.602 6.129 18.734 1 94.25 132 GLU B C 1
ATOM 2556 O O . GLU B 1 132 ? 6.816 5.242 19.062 1 94.25 132 GLU B O 1
ATOM 2561 N N . THR B 1 133 ? 7.227 7.352 18.547 1 96.56 133 THR B N 1
ATOM 2562 C CA . THR B 1 133 ? 5.84 7.766 18.719 1 96.56 133 THR B CA 1
ATOM 2563 C C . THR B 1 133 ? 4.926 7.023 17.75 1 96.56 133 THR B C 1
ATOM 2565 O O . THR B 1 133 ? 3.887 6.492 18.156 1 96.56 133 THR B O 1
ATOM 2568 N N . ASN B 1 134 ? 5.32 6.977 16.484 1 97.88 134 ASN B N 1
ATOM 2569 C CA . ASN B 1 134 ? 4.504 6.305 15.484 1 97.88 134 ASN B CA 1
ATOM 2570 C C . ASN B 1 134 ? 4.434 4.801 15.742 1 97.88 134 ASN B C 1
ATOM 2572 O O . ASN B 1 134 ? 3.398 4.176 15.508 1 97.88 134 ASN B O 1
ATOM 2576 N N . LEU B 1 135 ? 5.531 4.242 16.156 1 96.94 135 LEU B N 1
ATOM 2577 C CA . LEU B 1 135 ? 5.551 2.814 16.469 1 96.94 135 LEU B CA 1
ATOM 2578 C C . LEU B 1 135 ? 4.586 2.482 17.594 1 96.94 135 LEU B C 1
ATOM 2580 O O . LEU B 1 135 ? 3.873 1.478 17.531 1 96.94 135 LEU B O 1
ATOM 2584 N N . ASP B 1 136 ? 4.613 3.33 18.609 1 96.56 136 ASP B N 1
ATOM 2585 C CA . ASP B 1 136 ? 3.68 3.139 19.719 1 96.56 136 ASP B CA 1
ATOM 2586 C C . ASP B 1 136 ? 2.236 3.117 19.219 1 96.56 136 ASP B C 1
ATOM 2588 O O . ASP B 1 136 ? 1.448 2.258 19.609 1 96.56 136 ASP B O 1
ATOM 2592 N N . ILE B 1 137 ? 1.906 4.004 18.344 1 98 137 ILE B N 1
ATOM 2593 C CA . ILE B 1 137 ? 0.562 4.09 17.781 1 98 137 ILE B CA 1
ATOM 2594 C C . ILE B 1 137 ? 0.237 2.807 17.016 1 98 137 ILE B C 1
ATOM 2596 O O . ILE B 1 137 ? -0.823 2.209 17.219 1 98 137 ILE B O 1
ATOM 2600 N N . VAL B 1 138 ? 1.165 2.316 16.172 1 97.5 138 VAL B N 1
ATOM 2601 C CA . VAL B 1 138 ? 0.938 1.13 15.352 1 97.5 138 VAL B CA 1
ATOM 2602 C C . VAL B 1 138 ? 0.735 -0.087 16.25 1 97.5 138 VAL B C 1
ATOM 2604 O O . VAL B 1 138 ? -0.189 -0.875 16.031 1 97.5 138 VAL B O 1
ATOM 2607 N N . VAL B 1 139 ? 1.574 -0.242 17.25 1 94.94 139 VAL B N 1
ATOM 2608 C CA . VAL B 1 139 ? 1.515 -1.396 18.141 1 94.94 139 VAL B CA 1
ATOM 2609 C C . VAL B 1 139 ? 0.175 -1.415 18.875 1 94.94 139 VAL B C 1
ATOM 2611 O O . VAL B 1 139 ? -0.469 -2.461 18.984 1 94.94 139 VAL B O 1
ATOM 2614 N N . ARG B 1 140 ? -0.266 -0.281 19.344 1 96.06 140 ARG B N 1
ATOM 2615 C CA . ARG B 1 140 ? -1.544 -0.188 20.031 1 96.06 140 ARG B CA 1
ATOM 2616 C C . ARG B 1 140 ? -2.703 -0.522 19.109 1 96.06 140 ARG B C 1
ATOM 2618 O O . ARG B 1 140 ? -3.627 -1.242 19.484 1 96.06 140 ARG B O 1
ATOM 2625 N N . LEU B 1 141 ? -2.662 -0.016 17.922 1 96.69 141 LEU B N 1
ATOM 2626 C CA . LEU B 1 141 ? -3.705 -0.307 16.953 1 96.69 141 LEU B CA 1
ATOM 2627 C C . LEU B 1 141 ? -3.748 -1.797 16.625 1 96.69 141 LEU B C 1
ATOM 2629 O O . LEU B 1 141 ? -4.824 -2.395 16.578 1 96.69 141 LEU B O 1
ATOM 2633 N N . LEU B 1 142 ? -2.582 -2.404 16.422 1 93.56 142 LEU B N 1
ATOM 2634 C CA . LEU B 1 142 ? -2.506 -3.816 16.062 1 93.56 142 LEU B CA 1
ATOM 2635 C C . LEU B 1 142 ? -2.953 -4.695 17.234 1 93.56 142 LEU B C 1
ATOM 2637 O O . LEU B 1 142 ? -3.379 -5.836 17.031 1 93.56 142 LEU B O 1
ATOM 2641 N N . ALA B 1 143 ? -2.854 -4.188 18.375 1 91.19 143 ALA B N 1
ATOM 2642 C CA . ALA B 1 143 ? -3.312 -4.902 19.578 1 91.19 143 ALA B CA 1
ATOM 2643 C C . ALA B 1 143 ? -4.82 -4.762 19.75 1 91.19 143 ALA B C 1
ATOM 2645 O O . ALA B 1 143 ? -5.395 -5.289 20.703 1 91.19 143 ALA B O 1
ATOM 2646 N N . GLY B 1 144 ? -5.473 -3.984 18.922 1 92.94 144 GLY B N 1
ATOM 2647 C CA . GLY B 1 144 ? -6.922 -3.877 18.953 1 92.94 144 GLY B CA 1
ATOM 2648 C C . GLY B 1 144 ? -7.414 -2.678 19.734 1 92.94 144 GLY B C 1
ATOM 2649 O O . GLY B 1 144 ? -8.609 -2.543 20 1 92.94 144 GLY B O 1
ATOM 2650 N N . GLN B 1 145 ? -6.523 -1.751 20.094 1 96.12 145 GLN B N 1
ATOM 2651 C CA . GLN B 1 145 ? -6.91 -0.577 20.875 1 96.12 145 GLN B CA 1
ATOM 2652 C C . GLN B 1 145 ? -7.41 0.542 19.969 1 96.12 145 GLN B C 1
ATOM 2654 O O . GLN B 1 145 ? -7.105 0.563 18.781 1 96.12 145 GLN B O 1
ATOM 2659 N N . THR B 1 146 ? -8.258 1.412 20.547 1 98 146 THR B N 1
ATOM 2660 C CA . THR B 1 146 ? -8.625 2.686 19.938 1 98 146 THR B CA 1
ATOM 2661 C C . THR B 1 146 ? -7.633 3.775 20.328 1 98 146 THR B C 1
ATOM 2663 O O . THR B 1 146 ? -7.285 3.912 21.5 1 98 146 THR B O 1
ATOM 2666 N N . VAL B 1 147 ? -7.152 4.531 19.359 1 98.5 147 VAL B N 1
ATOM 2667 C CA . VAL B 1 147 ? -6.059 5.453 19.641 1 98.5 147 VAL B CA 1
ATOM 2668 C C . VAL B 1 147 ? -6.457 6.867 19.219 1 98.5 147 VAL B C 1
ATOM 2670 O O . VAL B 1 147 ? -6.941 7.082 18.109 1 98.5 147 VAL B O 1
ATOM 2673 N N . THR B 1 148 ? -6.402 7.828 20.078 1 98.75 148 THR B N 1
ATOM 2674 C CA . THR B 1 148 ? -6.359 9.258 19.812 1 98.75 148 THR B CA 1
ATOM 2675 C C . THR B 1 148 ? -4.965 9.82 20.078 1 98.75 148 THR B C 1
ATOM 2677 O O . THR B 1 148 ? -4.418 9.625 21.172 1 98.75 148 THR B O 1
ATOM 2680 N N . ALA B 1 149 ? -4.383 10.398 19.078 1 98.5 149 ALA B N 1
ATOM 2681 C CA . ALA B 1 149 ? -3 10.852 19.234 1 98.5 149 ALA B CA 1
ATOM 2682 C C . ALA B 1 149 ? -2.674 11.961 18.234 1 98.5 149 ALA B C 1
ATOM 2684 O O . ALA B 1 149 ? -3.301 12.062 17.172 1 98.5 149 ALA B O 1
ATOM 2685 N N . LYS B 1 150 ? -1.767 12.75 18.641 1 97.19 150 LYS B N 1
ATOM 2686 C CA . LYS B 1 150 ? -1.199 13.766 17.766 1 97.19 150 LYS B CA 1
ATOM 2687 C C . LYS B 1 150 ? 0.314 13.617 17.656 1 97.19 150 LYS B C 1
ATOM 2689 O O . LYS B 1 150 ? 1.013 13.5 18.672 1 97.19 150 LYS B O 1
ATOM 2694 N N . THR B 1 151 ? 0.758 13.5 16.438 1 96.25 151 THR B N 1
ATOM 2695 C CA . THR B 1 151 ? 2.189 13.5 16.156 1 96.25 151 THR B CA 1
ATOM 2696 C C . THR B 1 151 ? 2.592 14.766 15.406 1 96.25 151 THR B C 1
ATOM 2698 O O . THR B 1 151 ? 1.755 15.641 15.148 1 96.25 151 THR B O 1
ATOM 2701 N N . ALA B 1 152 ? 3.869 14.867 15.125 1 94.69 152 ALA B N 1
ATOM 2702 C CA . ALA B 1 152 ? 4.34 16.031 14.375 1 94.69 152 ALA B CA 1
ATOM 2703 C C . ALA B 1 152 ? 3.721 16.078 12.977 1 94.69 152 ALA B C 1
ATOM 2705 O O . ALA B 1 152 ? 3.584 17.141 12.383 1 94.69 152 ALA B O 1
ATOM 2706 N N . THR B 1 153 ? 3.25 14.898 12.5 1 95.19 153 THR B N 1
ATOM 2707 C CA . THR B 1 153 ? 2.855 14.875 11.102 1 95.19 153 THR B CA 1
ATOM 2708 C C . THR B 1 153 ? 1.398 14.445 10.953 1 95.19 153 THR B C 1
ATOM 2710 O O . THR B 1 153 ? 0.794 14.625 9.891 1 95.19 153 THR B O 1
ATOM 2713 N N . HIS B 1 154 ? 0.846 13.859 11.969 1 96.69 154 HIS B N 1
ATOM 2714 C CA . HIS B 1 154 ? -0.509 13.344 11.828 1 96.69 154 HIS B CA 1
ATOM 2715 C C . HIS B 1 154 ? -1.313 13.531 13.109 1 96.69 154 HIS B C 1
ATOM 2717 O O . HIS B 1 154 ? -0.74 13.68 14.188 1 96.69 154 HIS B O 1
ATOM 2723 N N . GLN B 1 155 ? -2.633 13.57 12.922 1 97.25 155 GLN B N 1
ATOM 2724 C CA . GLN B 1 155 ? -3.584 13.508 14.023 1 97.25 155 GLN B CA 1
ATOM 2725 C C . GLN B 1 155 ? -4.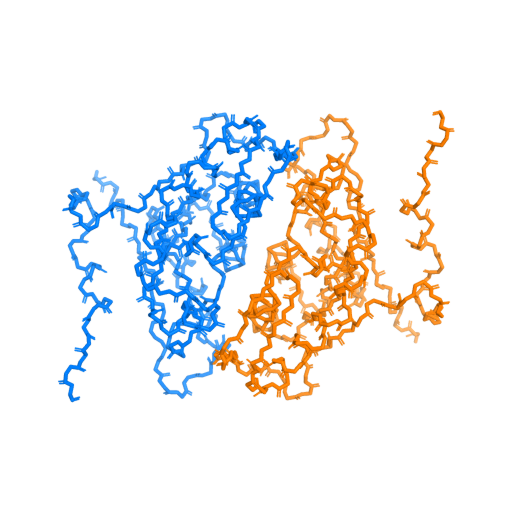57 12.359 13.836 1 97.25 155 GLN B C 1
ATOM 2727 O O . GLN B 1 155 ? -5.059 12.125 12.734 1 97.25 155 GLN B O 1
ATOM 2732 N N . LEU B 1 156 ? -4.777 11.656 14.883 1 98.62 156 LEU B N 1
ATOM 2733 C CA . LEU B 1 156 ? -5.723 10.547 14.898 1 98.62 156 LEU B CA 1
ATOM 2734 C C . LEU B 1 156 ? -6.805 10.773 15.953 1 98.62 156 LEU B C 1
ATOM 2736 O O . LEU B 1 156 ? -6.52 11.25 17.047 1 98.62 156 LEU B O 1
ATOM 2740 N N . PHE B 1 157 ? -8.031 10.492 15.531 1 98.62 157 PHE B N 1
ATOM 2741 C CA . PHE B 1 157 ? -9.188 10.656 16.406 1 98.62 157 PHE B CA 1
ATOM 2742 C C . PHE B 1 157 ? -9.953 9.344 16.547 1 98.62 157 PHE B C 1
ATOM 2744 O O . PHE B 1 157 ? -10.578 8.883 15.594 1 98.62 157 PHE B O 1
ATOM 2751 N N . ASP B 1 158 ? -9.969 8.742 17.688 1 98.25 158 ASP B N 1
ATOM 2752 C CA . ASP B 1 158 ? -10.648 7.48 17.953 1 98.25 158 ASP B CA 1
ATOM 2753 C C . ASP B 1 158 ? -10.383 6.465 16.844 1 98.25 158 ASP B C 1
ATOM 2755 O O . ASP B 1 158 ? -11.312 5.836 16.344 1 98.25 158 ASP B O 1
ATOM 2759 N N . ALA B 1 159 ? -9.141 6.398 16.469 1 98.44 159 ALA B N 1
ATOM 2760 C CA . ALA B 1 159 ? -8.742 5.543 15.359 1 98.44 159 ALA B CA 1
ATOM 2761 C C . ALA B 1 159 ? -8.688 4.078 15.781 1 98.44 159 ALA B C 1
ATOM 2763 O O . ALA B 1 159 ? -8.219 3.764 16.875 1 98.44 159 ALA B O 1
ATOM 2764 N N . ARG B 1 160 ? -9.172 3.213 14.93 1 97.31 160 ARG B N 1
ATOM 2765 C CA . ARG B 1 160 ? -9.148 1.775 15.188 1 97.31 160 ARG B CA 1
ATOM 2766 C C . ARG B 1 160 ? -9.133 0.989 13.883 1 97.31 160 ARG B C 1
ATOM 2768 O O . ARG B 1 160 ? -9.562 1.495 12.836 1 97.31 160 ARG B O 1
ATOM 2775 N N . LEU B 1 161 ? -8.656 -0.239 13.977 1 95.62 161 LEU B N 1
ATOM 2776 C CA . LEU B 1 161 ? -8.656 -1.116 12.812 1 95.62 161 LEU B CA 1
ATOM 2777 C C . LEU B 1 161 ? -9.992 -1.827 12.664 1 95.62 161 LEU B C 1
ATOM 2779 O O . LEU B 1 161 ? -10.648 -2.145 13.664 1 95.62 161 LEU B O 1
ATOM 2783 N N . GLN B 1 162 ? -10.336 -2.096 11.438 1 92.88 162 GLN B N 1
ATOM 2784 C CA . GLN B 1 162 ? -11.625 -2.727 11.195 1 92.88 162 GLN B CA 1
ATOM 2785 C C . GLN B 1 162 ? -11.531 -4.242 11.328 1 92.88 162 GLN B C 1
ATOM 2787 O O . GLN B 1 162 ? -12.547 -4.918 11.539 1 92.88 162 GLN B O 1
ATOM 2792 N N . LEU B 1 163 ? -10.289 -4.785 11.211 1 91.69 163 LEU B N 1
ATOM 2793 C CA . LEU B 1 163 ? -10.117 -6.23 11.289 1 91.69 163 LEU B CA 1
ATOM 2794 C C . LEU B 1 163 ? -9.305 -6.609 12.523 1 91.69 163 LEU B C 1
ATOM 2796 O O . LEU B 1 163 ? -8.398 -5.875 12.93 1 91.69 163 LEU B O 1
ATOM 2800 N N . ALA B 1 164 ? -9.625 -7.781 13.039 1 88.69 164 ALA B N 1
ATOM 2801 C CA . ALA B 1 164 ? -8.766 -8.43 14.031 1 88.69 164 ALA B CA 1
ATOM 2802 C C . ALA B 1 164 ? -7.703 -9.289 13.359 1 88.69 164 ALA B C 1
ATOM 2804 O O . ALA B 1 164 ? -7.836 -9.648 12.188 1 88.69 164 ALA B O 1
ATOM 2805 N N . PRO B 1 165 ? -6.637 -9.492 14.039 1 89.19 165 PRO B N 1
ATOM 2806 C CA . PRO B 1 165 ? -5.547 -10.266 13.43 1 89.19 165 PRO B CA 1
ATOM 2807 C C . PRO B 1 165 ? -5.973 -11.672 13.023 1 89.19 165 PRO B C 1
ATOM 2809 O O . PRO B 1 165 ? -6.941 -12.211 13.578 1 89.19 165 PRO B O 1
ATOM 2812 N N . PHE B 1 166 ? -5.371 -12.273 11.961 1 87.5 166 PHE B N 1
ATOM 2813 C CA . PHE B 1 166 ? -5.578 -13.641 11.492 1 87.5 166 PHE B CA 1
ATOM 2814 C C . PHE B 1 166 ? -5.406 -14.641 12.625 1 87.5 166 PHE B C 1
ATOM 2816 O O . PHE B 1 166 ? -6.242 -15.523 12.82 1 87.5 166 PHE B O 1
ATOM 2823 N N . SER B 1 167 ? -4.207 -14.711 13.312 1 69.06 167 SER B N 1
ATOM 2824 C CA . SER B 1 167 ? -4.039 -15.656 14.414 1 69.06 167 SER B CA 1
ATOM 2825 C C . SER B 1 167 ? -3.881 -14.922 15.742 1 69.06 167 SER B C 1
ATOM 2827 O O . SER B 1 167 ? -3.375 -13.797 15.781 1 69.06 167 SER B O 1
ATOM 2829 N N . GLU B 1 168 ? -4.625 -15.398 16.625 1 58.66 168 GLU B N 1
ATOM 2830 C CA . GLU B 1 168 ? -4.633 -14.875 18 1 58.66 168 GLU B CA 1
ATOM 2831 C C . GLU B 1 168 ? -3.215 -14.594 18.484 1 58.66 168 GLU B C 1
ATOM 2833 O O . GLU B 1 168 ? -3 -13.688 19.297 1 58.66 168 GLU B O 1
ATOM 2838 N N . GLY B 1 169 ? -2.301 -15.484 18.141 1 52.34 169 GLY B N 1
ATOM 2839 C CA . GLY B 1 169 ? -0.979 -15.258 18.703 1 52.34 169 GLY B CA 1
ATOM 2840 C C . GLY B 1 169 ? -0.28 -14.047 18.125 1 52.34 169 GLY B C 1
ATOM 2841 O O . GLY B 1 169 ? 0.813 -13.68 18.578 1 52.34 169 GLY B O 1
ATOM 2842 N N . GLY B 1 170 ? -0.887 -13.055 17.453 1 51.66 170 GLY B N 1
ATOM 2843 C CA . GLY B 1 170 ? -0.453 -11.742 17 1 51.66 170 GLY B CA 1
ATOM 2844 C C . GLY B 1 170 ? 0.499 -11.797 15.82 1 51.66 170 GLY B C 1
ATOM 2845 O O . GLY B 1 170 ? 1.124 -12.828 15.57 1 51.66 170 GLY B O 1
ATOM 2846 N N . SER B 1 171 ? 0.185 -11.312 14.672 1 53.88 171 SER B N 1
ATOM 2847 C CA . SER B 1 171 ? 1.216 -11.055 13.672 1 53.88 171 SER B CA 1
ATOM 2848 C C . SER B 1 171 ? 2.492 -10.523 14.32 1 53.88 171 SER B C 1
ATOM 2850 O O . SER B 1 171 ? 2.441 -9.891 15.367 1 53.88 171 SER B O 1
ATOM 2852 N N . HIS B 1 172 ? 3.715 -11.164 14.094 1 59.22 172 HIS B N 1
ATOM 2853 C CA . HIS B 1 172 ? 5.008 -10.789 14.641 1 59.22 172 HIS B CA 1
ATOM 2854 C C . HIS B 1 172 ? 5.422 -9.391 14.18 1 59.22 172 HIS B C 1
ATOM 2856 O O . HIS B 1 172 ? 5.52 -9.141 12.977 1 59.22 172 HIS B O 1
ATOM 2862 N N . TRP B 1 173 ? 4.883 -8.461 14.984 1 59.91 173 TRP B N 1
ATOM 2863 C CA . TRP B 1 173 ? 5.336 -7.098 14.734 1 59.91 173 TRP B CA 1
ATOM 2864 C C . TRP B 1 173 ? 6.691 -6.844 15.383 1 59.91 173 TRP B C 1
ATOM 2866 O O . TRP B 1 173 ? 6.867 -7.078 16.578 1 59.91 173 TRP B O 1
ATOM 2876 N N . ARG B 1 174 ? 7.789 -7.059 14.625 1 55.25 174 ARG B N 1
ATOM 2877 C CA . ARG B 1 174 ? 9.125 -6.914 15.203 1 55.25 174 ARG B CA 1
ATOM 2878 C C . ARG B 1 174 ? 9.781 -5.621 14.734 1 55.25 174 ARG B C 1
ATOM 2880 O O . ARG B 1 174 ? 9.586 -5.195 13.594 1 55.25 174 ARG B O 1
ATOM 2887 N N . SER B 1 175 ? 10.016 -4.719 15.656 1 46.97 175 SER B N 1
ATOM 2888 C CA . SER B 1 175 ? 10.961 -3.682 15.258 1 46.97 175 SER B CA 1
ATOM 2889 C C . SER B 1 175 ? 12.266 -4.289 14.758 1 46.97 175 SER B C 1
ATOM 2891 O O . SER B 1 175 ? 12.695 -5.34 15.242 1 46.97 175 SER B O 1
ATOM 2893 N N . PRO B 1 176 ? 12.641 -3.906 13.5 1 44.19 176 PRO B N 1
ATOM 2894 C CA . PRO B 1 176 ? 13.945 -4.473 13.156 1 44.19 176 PRO B CA 1
ATOM 2895 C C . PRO B 1 176 ? 14.961 -4.332 14.289 1 44.19 176 PRO B C 1
ATOM 2897 O O . PRO B 1 176 ? 14.867 -3.406 15.102 1 44.19 176 PRO B O 1
ATOM 2900 N N . PRO B 1 177 ? 15.734 -5.371 14.688 1 36.22 177 PRO B N 1
ATOM 2901 C CA . PRO B 1 177 ? 16.781 -5.145 15.68 1 36.22 177 PRO B CA 1
ATOM 2902 C C . PRO B 1 177 ? 17.516 -3.822 15.469 1 36.22 177 PRO B C 1
ATOM 2904 O O . PRO B 1 177 ? 17.766 -3.426 14.328 1 36.22 177 PRO B O 1
ATOM 2907 N N . SER B 1 178 ? 17.234 -2.738 16.312 1 34.56 178 SER B N 1
ATOM 2908 C CA . SER B 1 178 ? 18.219 -1.663 16.281 1 34.56 178 SER B CA 1
ATOM 2909 C C . SER B 1 178 ? 19.609 -2.195 15.953 1 34.56 178 SER B C 1
ATOM 2911 O O . SER B 1 178 ? 19.906 -3.367 16.188 1 34.56 178 SER B O 1
ATOM 2913 N N . ARG B 1 179 ? 20.391 -1.435 15.008 1 32.38 179 ARG B N 1
ATOM 2914 C CA . ARG B 1 179 ? 21.781 -1.842 14.797 1 32.38 179 ARG B CA 1
ATOM 2915 C C . ARG B 1 179 ? 22.422 -2.324 16.094 1 32.38 179 ARG B C 1
ATOM 2917 O O . ARG B 1 179 ? 23.594 -2.682 16.125 1 32.38 179 ARG B O 1
ATOM 2924 N N . ARG B 1 180 ? 21.922 -2.008 17.297 1 33.5 180 ARG B N 1
ATOM 2925 C CA . ARG B 1 180 ? 22.844 -2.428 18.344 1 33.5 180 ARG B CA 1
ATOM 2926 C C . ARG B 1 180 ? 22.938 -3.947 18.406 1 33.5 180 ARG B C 1
ATOM 2928 O O . ARG B 1 180 ? 24.031 -4.504 18.562 1 33.5 180 ARG B O 1
ATOM 2935 N N . ARG B 1 181 ? 21.938 -4.621 19.188 1 28.78 181 ARG B N 1
ATOM 2936 C CA . ARG B 1 181 ? 22.312 -5.992 19.516 1 28.78 181 ARG B CA 1
ATOM 2937 C C . ARG B 1 181 ? 21.984 -6.941 18.375 1 28.78 181 ARG B C 1
ATOM 2939 O O . ARG B 1 181 ? 20.844 -7 17.906 1 28.78 181 ARG B O 1
ATOM 2946 N N . PRO B 1 182 ? 23.016 -7.469 17.656 1 29.23 182 PRO B N 1
ATOM 2947 C CA . PRO B 1 182 ? 22.906 -8.523 16.641 1 29.23 182 PRO B CA 1
ATOM 2948 C C . PRO B 1 182 ? 21.906 -9.609 17.031 1 29.23 182 PRO B C 1
ATOM 2950 O O . PRO B 1 182 ? 21.922 -10.086 18.172 1 29.23 182 PRO B O 1
ATOM 2953 N N . VAL B 1 183 ? 20.766 -9.562 16.781 1 31 183 VAL B N 1
ATOM 2954 C CA . VAL B 1 183 ? 20.125 -10.852 17.016 1 31 183 VAL B CA 1
ATOM 2955 C C . VAL B 1 183 ? 21.078 -11.977 16.656 1 31 183 VAL B C 1
ATOM 2957 O O . VAL B 1 183 ? 21.828 -11.883 15.68 1 31 183 VAL B O 1
ATOM 2960 N N . ARG B 1 184 ? 21.438 -12.852 17.516 1 29.05 184 ARG B N 1
ATOM 2961 C CA . ARG B 1 184 ? 22.328 -13.977 17.281 1 29.05 184 ARG B CA 1
ATOM 2962 C C . ARG B 1 184 ? 22.125 -14.562 15.883 1 29.05 184 ARG B C 1
ATOM 2964 O O . ARG B 1 184 ? 23.062 -15.055 15.258 1 29.05 184 ARG B O 1
ATOM 2971 N N . GLY B 1 185 ? 20.953 -14.812 15.461 1 28.17 185 GLY B N 1
ATOM 2972 C CA . GLY B 1 185 ? 20.812 -15.523 14.195 1 28.17 185 GLY B CA 1
ATOM 2973 C C . GLY B 1 185 ? 20.859 -14.602 12.992 1 28.17 185 GLY B C 1
ATOM 2974 O O . GLY B 1 185 ? 20.516 -15.016 11.875 1 28.17 185 GLY B O 1
ATOM 2975 N N . TRP B 1 186 ? 20.781 -13.297 13.242 1 30.45 186 TRP B N 1
ATOM 2976 C CA . TRP B 1 186 ? 20.828 -12.453 12.055 1 30.45 186 TRP B CA 1
ATOM 2977 C C . TRP B 1 186 ? 22.234 -12.406 11.477 1 30.45 186 TRP B C 1
ATOM 2979 O O . TRP B 1 186 ? 23.203 -12.141 12.195 1 30.45 186 TRP B O 1
ATOM 2989 N N . PRO B 1 187 ? 22.516 -13.047 10.422 1 28.25 187 PRO B N 1
ATOM 2990 C CA . PRO B 1 187 ? 23.922 -12.906 10.016 1 28.25 187 PRO B CA 1
ATOM 2991 C C . PRO B 1 187 ? 24.359 -11.453 9.914 1 28.25 187 PRO B C 1
ATOM 2993 O O . PRO B 1 187 ? 23.547 -10.57 9.617 1 28.25 187 PRO B O 1
ATOM 2996 N N . ALA B 1 188 ? 25.453 -11.039 10.625 1 30.06 188 ALA B N 1
ATOM 2997 C CA . ALA B 1 188 ? 26.234 -9.797 10.648 1 30.06 188 ALA B CA 1
ATOM 2998 C C . ALA B 1 188 ? 26.297 -9.172 9.258 1 30.06 188 ALA 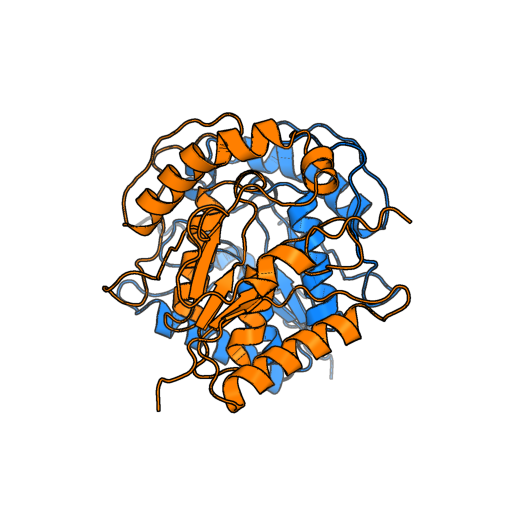B C 1
ATOM 3000 O O . ALA B 1 188 ? 26.641 -7.996 9.117 1 30.06 188 ALA B O 1
ATOM 3001 N N . GLY B 1 189 ? 26.281 -9.891 8.25 1 29.19 189 GLY B N 1
ATOM 3002 C CA . GLY B 1 189 ? 26.594 -9.414 6.914 1 29.19 189 GLY B CA 1
ATOM 3003 C C . GLY B 1 189 ? 25.562 -8.477 6.34 1 29.19 189 GLY B C 1
ATOM 3004 O O . GLY B 1 189 ? 25.734 -7.934 5.25 1 29.19 189 GLY B O 1
ATOM 3005 N N . MET B 1 190 ? 24.391 -8.523 6.824 1 27.69 190 MET B N 1
ATOM 3006 C CA . MET B 1 190 ? 23.359 -7.793 6.074 1 27.69 190 MET B CA 1
ATOM 3007 C C . MET B 1 190 ? 23.406 -6.305 6.406 1 27.69 190 MET B C 1
ATOM 3009 O O . MET B 1 190 ? 22.75 -5.5 5.742 1 27.69 190 MET B O 1
ATOM 3013 N N . ALA B 1 191 ? 23.938 -5.906 7.551 1 30.88 191 ALA B N 1
ATOM 3014 C CA . ALA B 1 191 ? 24.078 -4.488 7.867 1 30.88 191 ALA B CA 1
ATOM 3015 C C . ALA B 1 191 ? 25.094 -3.814 6.938 1 30.88 191 ALA B C 1
ATOM 3017 O O . ALA B 1 191 ? 25.047 -2.598 6.738 1 30.88 191 ALA B O 1
ATOM 3018 N N . SER B 1 192 ? 26.125 -4.465 6.598 1 27.62 192 SER B N 1
ATOM 3019 C CA . SER B 1 192 ? 27.266 -3.902 5.875 1 27.62 192 SER B CA 1
ATOM 3020 C C . SER B 1 192 ? 26.906 -3.6 4.426 1 27.62 192 SER B C 1
ATOM 3022 O O . SER B 1 192 ? 27.672 -2.943 3.713 1 27.62 192 SER B O 1
ATOM 3024 N N . ALA B 1 193 ? 26.031 -4.391 3.822 1 32.25 193 ALA B N 1
ATOM 3025 C CA . ALA B 1 193 ? 25.875 -4.113 2.396 1 32.25 193 ALA B CA 1
ATOM 3026 C C . ALA B 1 193 ? 25.219 -2.76 2.162 1 32.25 193 ALA B C 1
ATOM 3028 O O . ALA B 1 193 ? 25.312 -2.201 1.067 1 32.25 193 ALA B O 1
ATOM 3029 N N . CYS B 1 194 ? 24.422 -2.307 3.105 1 28.39 194 CYS B N 1
ATOM 3030 C CA . CYS B 1 194 ? 23.656 -1.106 2.781 1 28.39 194 CYS B CA 1
ATOM 3031 C C . CYS B 1 194 ? 24.547 0.134 2.844 1 28.39 194 CYS B C 1
ATOM 3033 O O . CYS B 1 194 ? 24.266 1.136 2.184 1 28.39 194 CYS B O 1
ATOM 3035 N N . CYS B 1 195 ? 25.5 0.173 3.768 1 28.39 195 CYS B N 1
ATOM 3036 C CA . CYS B 1 195 ? 26.203 1.411 4.07 1 28.39 195 CYS B CA 1
ATOM 3037 C C . CYS B 1 195 ? 27.469 1.541 3.227 1 28.39 195 CYS B C 1
ATOM 3039 O O . CYS B 1 195 ? 28.359 2.338 3.541 1 28.39 195 CYS B O 1
ATOM 3041 N N . ARG B 1 196 ? 27.734 0.613 2.346 1 27.14 196 ARG B N 1
ATOM 3042 C CA . ARG B 1 196 ? 28.984 0.972 1.692 1 27.14 196 ARG B CA 1
ATOM 3043 C C . ARG B 1 196 ? 28.797 2.16 0.755 1 27.14 196 ARG B C 1
ATOM 3045 O O . ARG B 1 196 ? 28.172 2.031 -0.301 1 27.14 196 ARG B O 1
ATOM 3052 N N . SER B 1 197 ? 28.656 3.369 1.318 1 25.56 197 SER B N 1
ATOM 3053 C CA . SER B 1 197 ? 29.031 4.547 0.541 1 25.56 197 SER B CA 1
ATOM 3054 C C . SER B 1 197 ? 30.297 4.305 -0.26 1 25.56 197 SER B C 1
ATOM 3056 O O . SER B 1 197 ? 31.328 3.922 0.301 1 25.56 197 SER B O 1
ATOM 3058 N N . GLU B 1 198 ? 30.266 3.697 -1.368 1 25.16 198 GLU B N 1
ATOM 3059 C CA . GLU B 1 198 ? 31.516 3.803 -2.092 1 25.16 198 GLU B CA 1
ATOM 3060 C C . GLU B 1 198 ? 32.031 5.242 -2.111 1 25.16 198 GLU B C 1
ATOM 3062 O O . GLU B 1 198 ? 31.312 6.148 -2.561 1 25.16 198 GLU B O 1
ATOM 3067 N N . ARG B 1 199 ? 32.906 5.66 -1.191 1 23.22 199 ARG B N 1
ATOM 3068 C CA . ARG B 1 199 ? 33.938 6.664 -1.425 1 23.22 199 ARG B CA 1
ATOM 3069 C C . ARG B 1 199 ? 34.688 6.387 -2.729 1 23.22 199 ARG B C 1
ATOM 3071 O O . ARG B 1 199 ? 35.594 5.562 -2.766 1 23.22 199 ARG B O 1
ATOM 3078 N N . ARG B 1 200 ? 34.062 5.953 -3.859 1 21.7 200 ARG B N 1
ATOM 3079 C CA . ARG B 1 200 ? 34.938 6.336 -4.969 1 21.7 200 ARG B CA 1
ATOM 3080 C C . ARG B 1 200 ? 34.75 7.816 -5.309 1 21.7 200 ARG B C 1
ATOM 3082 O O . ARG B 1 200 ? 33.656 8.352 -5.242 1 21.7 200 ARG B O 1
#